Protein AF-0000000087421564 (afdb_homodimer)

InterPro domains:
  IPR018750 Protein of unknown function DUF2306, membrane [PF10067] (53-194)

Foldseek 3Di:
DVVVVVVVVVLVVQLVLLVVLLVLLVQVVVVPLVSDDPQCSVLCVVQVQLSCLQSVLLSLQSNLLSQLPDPVSCVVPVVVSVVSLVSNLCSQQVGNLVSQLVSLCVDALPDLSSCLSNVLSVLLNVLSVQLVVCVVVPNNVSNVLSSQLNNLSSSLSSLLVVQQVVVVVVPDDNSVSSSVSSHVSRVVSNVVSVVVVVVVVVVVVVVVVVVVVD/DVVVVVVVVVLVVQLVLLVVLLVLLVQVVVVPLVSDDPQCSVLCVVQVQLSCLQSVLLSLQSNLLSQLPDPVSCVVPVVVSVVSLVSNLCSQQVGNLVSQLVSLCVDALHDLSSCLSNVLSVLLNVLSVQLVVCVVVPNNVSNVLSSQLNNLSSSLSSLLVVQQVVVVVVPDDNSVSSSVSSHVSRVVSNVVSVVVVVVVVVVVVVVVVVVVVD

Structure (mmCIF, N/CA/C/O backbone):
data_AF-0000000087421564-model_v1
#
loop_
_entity.id
_entity.type
_entity.pdbx_description
1 polymer 'DUF2306 domain-containing protein'
#
loop_
_atom_site.group_PDB
_atom_site.id
_atom_site.type_symbol
_atom_site.label_atom_id
_atom_site.label_alt_id
_atom_site.label_comp_id
_atom_site.label_asym_id
_atom_site.label_entity_id
_atom_site.label_seq_id
_atom_site.pdbx_PDB_ins_code
_atom_site.Cartn_x
_atom_site.Cartn_y
_atom_site.Cartn_z
_atom_site.occupancy
_atom_site.B_iso_or_equiv
_atom_site.auth_seq_id
_atom_site.auth_comp_id
_atom_site.auth_asym_id
_atom_site.auth_atom_id
_atom_site.pdbx_PDB_model_num
ATOM 1 N N . MET A 1 1 ? 13.32 9.852 30.641 1 40.16 1 MET A N 1
ATOM 2 C CA . MET A 1 1 ? 14.688 9.5 30.281 1 40.16 1 MET A CA 1
ATOM 3 C C . MET A 1 1 ? 14.719 8.289 29.359 1 40.16 1 MET A C 1
ATOM 5 O O . MET A 1 1 ? 15.578 8.188 28.469 1 40.16 1 MET A O 1
ATOM 9 N N . MET A 1 2 ? 13.812 7.172 29.531 1 47.78 2 MET A N 1
ATOM 10 C CA . MET A 1 2 ? 13.703 5.855 28.906 1 47.78 2 MET A CA 1
ATOM 11 C C . MET A 1 2 ? 13.289 5.984 27.453 1 47.78 2 MET A C 1
ATOM 13 O O . MET A 1 2 ? 13.719 5.199 26.609 1 47.78 2 MET A O 1
ATOM 17 N N . LYS A 1 3 ? 12.383 7.07 27.203 1 62.31 3 LYS A N 1
ATOM 18 C CA . LYS A 1 3 ? 11.82 7.332 25.875 1 62.31 3 LYS A CA 1
ATOM 19 C C . LYS A 1 3 ? 12.898 7.773 24.891 1 62.31 3 LYS A C 1
ATOM 21 O O . LYS A 1 3 ? 12.883 7.379 23.734 1 62.31 3 LYS A O 1
ATOM 26 N N . SER A 1 4 ? 14.047 8.102 25.578 1 79.56 4 SER A N 1
ATOM 27 C CA . SER A 1 4 ? 15.195 8.602 24.828 1 79.56 4 SER A CA 1
ATOM 28 C C . SER A 1 4 ? 16.109 7.457 24.391 1 79.56 4 SER A C 1
ATOM 30 O O . SER A 1 4 ? 16.547 7.41 23.25 1 79.56 4 SER A O 1
ATOM 32 N N . ALA A 1 5 ? 16.172 6.371 25.297 1 88.19 5 ALA A N 1
ATOM 33 C CA . ALA A 1 5 ? 17.047 5.254 24.984 1 88.19 5 ALA A CA 1
ATOM 34 C C . ALA A 1 5 ? 16.484 4.41 23.844 1 88.19 5 ALA A C 1
ATOM 36 O O . ALA A 1 5 ? 17.234 3.982 22.953 1 88.19 5 ALA A O 1
ATOM 37 N N . ALA A 1 6 ? 15.242 4.156 23.953 1 86.88 6 ALA A N 1
ATOM 38 C CA . ALA A 1 6 ? 14.578 3.387 22.906 1 86.88 6 ALA A CA 1
ATOM 39 C C . ALA A 1 6 ? 14.672 4.098 21.562 1 86.88 6 ALA A C 1
ATOM 41 O O . ALA A 1 6 ? 14.883 3.455 20.516 1 86.88 6 ALA A O 1
ATOM 42 N N . ARG A 1 7 ? 14.516 5.293 21.516 1 86.81 7 ARG A N 1
ATOM 43 C CA . ARG A 1 7 ? 14.617 6.082 20.281 1 86.81 7 ARG A CA 1
ATOM 44 C C . ARG A 1 7 ? 16.031 6.023 19.703 1 86.81 7 ARG A C 1
ATOM 46 O O . ARG A 1 7 ? 16.203 5.859 18.5 1 86.81 7 ARG A O 1
ATOM 53 N N . VAL A 1 8 ? 17.031 6.129 20.625 1 88.56 8 VAL A N 1
ATOM 54 C CA . VAL A 1 8 ? 18.422 6.07 20.203 1 88.56 8 VAL A CA 1
ATOM 55 C C . VAL A 1 8 ? 18.734 4.676 19.656 1 88.56 8 VAL A C 1
ATOM 57 O O . VAL A 1 8 ? 19.406 4.539 18.625 1 88.56 8 VAL A O 1
ATOM 60 N N . LEU A 1 9 ? 18.25 3.721 20.359 1 90.31 9 LEU A N 1
ATOM 61 C CA . LEU A 1 9 ? 18.469 2.346 19.922 1 90.31 9 LEU A CA 1
ATOM 62 C C . LEU A 1 9 ? 17.828 2.098 18.562 1 90.31 9 LEU A C 1
ATOM 64 O O . LEU A 1 9 ? 18.453 1.512 17.672 1 90.31 9 LEU A O 1
ATOM 68 N N . GLY A 1 10 ? 16.609 2.512 18.375 1 90.25 10 GLY A N 1
ATOM 69 C CA . GLY A 1 10 ? 15.922 2.379 17.094 1 90.25 10 GLY A CA 1
ATOM 70 C C . GLY A 1 10 ? 16.656 3.057 15.953 1 90.25 10 GLY A C 1
ATOM 71 O O . GLY A 1 10 ? 16.797 2.482 14.875 1 90.25 10 GLY A O 1
ATOM 72 N N . TRP A 1 11 ? 17.078 4.195 16.219 1 91.5 11 TRP A N 1
ATOM 73 C CA . TRP A 1 11 ? 17.812 4.953 15.211 1 91.5 11 TRP A CA 1
ATOM 74 C C . TRP A 1 11 ? 19.125 4.262 14.867 1 91.5 11 TRP A C 1
ATOM 76 O O . TRP A 1 11 ? 19.516 4.195 13.695 1 91.5 11 TRP A O 1
ATOM 86 N N . SER A 1 12 ? 19.828 3.762 15.859 1 92.88 12 SER A N 1
ATOM 87 C CA . SER A 1 12 ? 21.094 3.068 15.648 1 92.88 12 SER A CA 1
ATOM 88 C C . SER A 1 12 ? 20.906 1.8 14.828 1 92.88 12 SER A C 1
ATOM 90 O O . SER A 1 12 ? 21.703 1.509 13.93 1 92.88 12 SER A O 1
ATOM 92 N N . ILE A 1 13 ? 19.906 1.118 15.117 1 94.44 13 ILE A N 1
ATOM 93 C CA . ILE A 1 13 ? 19.609 -0.107 14.383 1 94.44 13 ILE A CA 1
ATOM 94 C C . ILE A 1 13 ? 19.281 0.228 12.93 1 94.44 13 ILE A C 1
ATOM 96 O O . ILE A 1 13 ? 19.781 -0.415 12.008 1 94.44 13 ILE A O 1
ATOM 100 N N . MET A 1 14 ? 18.438 1.18 12.758 1 93.94 14 MET A N 1
ATOM 101 C CA . MET A 1 14 ? 18.078 1.616 11.406 1 93.94 14 MET A CA 1
ATOM 102 C C . MET A 1 14 ? 19.328 1.978 10.609 1 93.94 14 MET A C 1
ATOM 104 O O . MET A 1 14 ? 19.484 1.555 9.461 1 93.94 14 MET A O 1
ATOM 108 N N . THR A 1 15 ? 20.25 2.717 11.227 1 94.56 15 THR A N 1
ATOM 109 C CA . THR A 1 15 ? 21.469 3.174 10.562 1 94.56 15 THR A CA 1
ATOM 110 C C . THR A 1 15 ? 22.391 1.999 10.25 1 94.56 15 THR A C 1
ATOM 112 O O . THR A 1 15 ? 22.953 1.913 9.156 1 94.56 15 THR A O 1
ATOM 115 N N . LEU A 1 16 ? 22.484 1.155 11.203 1 96.81 16 LEU A N 1
ATOM 116 C CA . LEU A 1 16 ? 23.344 -0.007 11.023 1 96.81 16 LEU A CA 1
ATOM 117 C C . LEU A 1 16 ? 22.844 -0.884 9.883 1 96.81 16 LEU A C 1
ATOM 119 O O . LEU A 1 16 ? 23.625 -1.336 9.039 1 96.81 16 LEU A O 1
ATOM 123 N N . LEU A 1 17 ? 21.594 -1.127 9.859 1 97.38 17 LEU A N 1
ATOM 124 C CA . LEU A 1 17 ? 21 -1.947 8.812 1 97.38 17 LEU A CA 1
ATOM 125 C C . LEU A 1 17 ? 21.141 -1.267 7.453 1 97.38 17 LEU A C 1
ATOM 127 O O . LEU A 1 17 ? 21.406 -1.927 6.445 1 97.38 17 LEU A O 1
ATOM 131 N N . ALA A 1 18 ? 20.922 -0.009 7.438 1 96.94 18 ALA A N 1
ATOM 132 C CA . ALA A 1 18 ? 21.094 0.759 6.207 1 96.94 18 ALA A CA 1
ATOM 133 C C . ALA A 1 18 ? 22.516 0.635 5.676 1 96.94 18 ALA A C 1
ATOM 135 O O . ALA A 1 18 ? 22.719 0.402 4.484 1 96.94 18 ALA A O 1
ATOM 136 N N . LEU A 1 19 ? 23.484 0.737 6.559 1 96.81 19 LEU A N 1
ATOM 137 C CA . LEU A 1 19 ? 24.891 0.649 6.172 1 96.81 19 LEU A CA 1
ATOM 138 C C . LEU A 1 19 ? 25.234 -0.753 5.68 1 96.81 19 LEU A C 1
ATOM 140 O O . LEU A 1 19 ? 26 -0.912 4.727 1 96.81 19 LEU A O 1
ATOM 144 N N . LEU A 1 20 ? 24.688 -1.661 6.367 1 97 20 LEU A N 1
ATOM 145 C CA . LEU A 1 20 ? 24.938 -3.039 5.953 1 97 20 LEU A CA 1
ATOM 146 C C . LEU A 1 20 ? 24.422 -3.281 4.539 1 97 20 LEU A C 1
ATOM 148 O O . LEU A 1 20 ? 25.109 -3.906 3.723 1 97 20 LEU A O 1
ATOM 152 N N . VAL A 1 21 ? 23.234 -2.842 4.246 1 96.81 21 VAL A N 1
ATOM 153 C CA . VAL A 1 21 ? 22.672 -2.986 2.908 1 96.81 21 VAL A CA 1
ATOM 154 C C . VAL A 1 21 ? 23.547 -2.244 1.896 1 96.81 21 VAL A C 1
ATOM 156 O O . VAL A 1 21 ? 23.797 -2.742 0.795 1 96.81 21 VAL A O 1
ATOM 159 N N . ALA A 1 22 ? 23.969 -1.064 2.256 1 96.38 22 ALA A N 1
ATOM 160 C CA . ALA A 1 22 ? 24.828 -0.288 1.373 1 96.38 22 ALA A CA 1
ATOM 161 C C . ALA A 1 22 ? 26.125 -1.038 1.076 1 96.38 22 ALA A C 1
ATOM 163 O O . ALA A 1 22 ? 26.547 -1.139 -0.081 1 96.38 22 ALA A O 1
ATOM 164 N N . ILE A 1 23 ? 26.734 -1.605 2.086 1 96 23 ILE A N 1
ATOM 165 C CA . ILE A 1 23 ? 28.016 -2.297 1.958 1 96 23 ILE A CA 1
ATOM 166 C C . ILE A 1 23 ? 27.844 -3.533 1.078 1 96 23 ILE A C 1
ATOM 168 O O . ILE A 1 23 ? 28.641 -3.766 0.166 1 96 23 ILE A O 1
ATOM 172 N N . THR A 1 24 ? 26.812 -4.242 1.315 1 94.5 24 THR A N 1
ATOM 173 C CA . THR A 1 24 ? 26.609 -5.473 0.557 1 94.5 24 THR A CA 1
ATOM 174 C C . THR A 1 24 ? 26.203 -5.164 -0.878 1 94.5 24 THR A C 1
ATOM 176 O O . THR A 1 24 ? 26.375 -5.996 -1.772 1 94.5 24 THR A O 1
ATOM 179 N N . SER A 1 25 ? 25.609 -4.016 -1.086 1 94.44 25 SER A N 1
ATOM 180 C CA . SER A 1 25 ? 25.172 -3.65 -2.43 1 94.44 25 SER A CA 1
ATOM 181 C C . SER A 1 25 ? 26.344 -3.162 -3.277 1 94.44 25 SER A C 1
ATOM 183 O O . SER A 1 25 ? 26.234 -3.074 -4.504 1 94.44 25 SER A O 1
ATOM 185 N N . PHE A 1 26 ? 27.453 -2.895 -2.662 1 90.19 26 PHE A N 1
ATOM 186 C CA . PHE A 1 26 ? 28.625 -2.385 -3.369 1 90.19 26 PHE A CA 1
ATOM 187 C C . PHE A 1 26 ? 29.141 -3.412 -4.363 1 90.19 26 PHE A C 1
ATOM 189 O O . PHE A 1 26 ? 29.781 -3.055 -5.355 1 90.19 26 PHE A O 1
ATOM 196 N N . ARG A 1 27 ? 28.828 -4.664 -4.141 1 90.62 27 ARG A N 1
ATOM 197 C CA . ARG A 1 27 ? 29.266 -5.746 -5.016 1 90.62 27 ARG A CA 1
ATOM 198 C C . ARG A 1 27 ? 28.734 -5.559 -6.43 1 90.62 27 ARG A C 1
ATOM 200 O O . ARG A 1 27 ? 29.328 -6.016 -7.398 1 90.62 27 ARG A O 1
ATOM 207 N N . TYR A 1 28 ? 27.672 -4.906 -6.562 1 93.12 28 TYR A N 1
ATOM 208 C CA . TYR A 1 28 ? 27.031 -4.742 -7.867 1 93.12 28 TYR A CA 1
ATOM 209 C C . TYR A 1 28 ? 27.844 -3.787 -8.742 1 93.12 28 TYR A C 1
ATOM 211 O O . TYR A 1 28 ? 27.719 -3.805 -9.969 1 93.12 28 TYR A O 1
ATOM 219 N N . PHE A 1 29 ? 28.703 -2.979 -8.18 1 92.75 29 PHE A N 1
ATOM 220 C CA . PHE A 1 29 ? 29.5 -2.021 -8.938 1 92.75 29 PHE A CA 1
ATOM 221 C C . PHE A 1 29 ? 30.672 -2.719 -9.641 1 92.75 29 PHE A C 1
ATOM 223 O O . PHE A 1 29 ? 31.281 -2.154 -10.547 1 92.75 29 PHE A O 1
ATOM 230 N N . SER A 1 30 ? 30.938 -3.947 -9.242 1 91.06 30 SER A N 1
ATOM 231 C CA . SER A 1 30 ? 31.969 -4.723 -9.93 1 91.06 30 SER A CA 1
ATOM 232 C C . SER A 1 30 ? 31.516 -5.102 -11.336 1 91.06 30 SER A C 1
ATOM 234 O O . SER A 1 30 ? 32.344 -5.434 -12.188 1 91.06 30 SER A O 1
ATOM 236 N N . LEU A 1 31 ? 30.281 -5.195 -11.555 1 91.19 31 LEU A N 1
ATOM 237 C CA . LEU A 1 31 ? 29.641 -5.605 -12.797 1 91.19 31 LEU A CA 1
ATOM 238 C C . LEU A 1 31 ? 30.016 -7.039 -13.148 1 91.19 31 LEU A C 1
ATOM 240 O O . LEU A 1 31 ? 29.953 -7.434 -14.32 1 91.19 31 LEU A O 1
ATOM 244 N N . ASN A 1 32 ? 30.469 -7.727 -12.125 1 93.19 32 ASN A N 1
ATOM 245 C CA . ASN A 1 32 ? 30.688 -9.164 -12.242 1 93.19 32 ASN A CA 1
ATOM 246 C C . ASN A 1 32 ? 29.391 -9.945 -12.031 1 93.19 32 ASN A C 1
ATOM 248 O O . ASN A 1 32 ? 28.891 -10.031 -10.906 1 93.19 32 ASN A O 1
ATOM 252 N N . PRO A 1 33 ? 28.938 -10.57 -13.086 1 93.19 33 PRO A N 1
ATOM 253 C CA . PRO A 1 33 ? 27.641 -11.25 -13 1 93.19 33 PRO A CA 1
ATOM 254 C C . PRO A 1 33 ? 27.609 -12.32 -11.906 1 93.19 33 PRO A C 1
ATOM 256 O O . PRO A 1 33 ? 26.547 -12.648 -11.391 1 93.19 33 PRO A O 1
ATOM 259 N N . ASP A 1 34 ? 28.719 -12.867 -11.5 1 93.06 34 ASP A N 1
ATOM 260 C CA . ASP A 1 34 ? 28.766 -13.922 -10.492 1 93.06 34 ASP A CA 1
ATOM 261 C C . ASP A 1 34 ? 28.375 -13.383 -9.117 1 93.06 34 ASP A C 1
ATOM 263 O O . ASP A 1 34 ? 28.047 -14.156 -8.211 1 93.06 34 ASP A O 1
ATOM 267 N N . THR A 1 35 ? 28.438 -12.062 -9.039 1 91.25 35 THR A N 1
ATOM 268 C CA . THR A 1 35 ? 28.125 -11.453 -7.75 1 91.25 35 THR A CA 1
ATOM 269 C C . THR A 1 35 ? 26.656 -11.047 -7.691 1 91.25 35 THR A C 1
ATOM 271 O O . THR A 1 35 ? 26.156 -10.648 -6.637 1 91.25 35 THR A O 1
ATOM 274 N N . TYR A 1 36 ? 25.953 -11.141 -8.781 1 92 36 TYR A N 1
ATOM 275 C CA . TYR A 1 36 ? 24.562 -10.703 -8.836 1 92 36 TYR A CA 1
ATOM 276 C C . TYR A 1 36 ? 23.641 -11.734 -8.18 1 92 36 TYR A C 1
ATOM 278 O O . TYR A 1 36 ? 24 -12.906 -8.055 1 92 36 TYR A O 1
ATOM 286 N N . PHE A 1 37 ? 22.562 -11.188 -7.676 1 88 37 PHE A N 1
ATOM 287 C CA . PHE A 1 37 ? 21.484 -12.086 -7.258 1 88 37 PHE A CA 1
ATOM 288 C C . PHE A 1 37 ? 21.109 -13.047 -8.383 1 88 37 PHE A C 1
ATOM 290 O O . PHE A 1 37 ? 20.812 -12.617 -9.5 1 88 37 PHE A O 1
ATOM 297 N N . GLU A 1 38 ? 21.156 -14.289 -8.156 1 91.25 38 GLU A N 1
ATOM 298 C CA . GLU A 1 38 ? 21.078 -15.328 -9.172 1 91.25 38 GLU A CA 1
ATOM 299 C C . GLU A 1 38 ? 19.812 -15.203 -10.008 1 91.25 38 GLU A C 1
ATOM 301 O O . GLU A 1 38 ? 19.859 -15.242 -11.242 1 91.25 38 GLU A O 1
ATOM 306 N N . GLN A 1 39 ? 18.703 -14.992 -9.359 1 93.38 39 GLN A N 1
ATOM 307 C CA . GLN A 1 39 ? 17.422 -15.016 -10.047 1 93.38 39 GLN A CA 1
ATOM 308 C C . GLN A 1 39 ? 17.234 -13.789 -10.938 1 93.38 39 GLN A C 1
ATOM 310 O O . GLN A 1 39 ? 16.453 -13.812 -11.883 1 93.38 39 GLN A O 1
ATOM 315 N N . ASN A 1 40 ? 18 -12.742 -10.656 1 94.88 40 ASN A N 1
ATOM 316 C CA . ASN A 1 40 ? 17.891 -11.531 -11.469 1 94.88 40 ASN A CA 1
ATOM 317 C C . ASN A 1 40 ? 19.141 -11.32 -12.312 1 94.88 40 ASN A C 1
ATOM 319 O O . ASN A 1 40 ? 19.297 -10.266 -12.93 1 94.88 40 ASN A O 1
ATOM 323 N N . ARG A 1 41 ? 20.031 -12.25 -12.398 1 95.44 41 ARG A N 1
ATOM 324 C CA . ARG A 1 41 ? 21.328 -12.117 -13.047 1 95.44 41 ARG A CA 1
ATOM 325 C C . ARG A 1 41 ? 21.172 -11.727 -14.508 1 95.44 41 ARG A C 1
ATOM 327 O O . ARG A 1 41 ? 21.812 -10.773 -14.977 1 95.44 41 ARG A O 1
ATOM 334 N N . ALA A 1 42 ? 20.375 -12.438 -15.25 1 95.38 42 ALA A N 1
ATOM 335 C CA . ALA A 1 42 ? 20.188 -12.172 -16.672 1 95.38 42 ALA A CA 1
ATOM 336 C C . ALA A 1 42 ? 19.703 -10.742 -16.906 1 95.38 42 ALA A C 1
ATOM 338 O O . ALA A 1 42 ? 20.172 -10.062 -17.828 1 95.38 42 ALA A O 1
ATOM 339 N N . VAL A 1 43 ? 18.781 -10.305 -16.078 1 95.69 43 VAL A N 1
ATOM 340 C CA . VAL A 1 43 ? 18.219 -8.961 -16.188 1 95.69 43 VAL A CA 1
ATOM 341 C C . VAL A 1 43 ? 19.312 -7.922 -15.93 1 95.69 43 VAL A C 1
ATOM 343 O O . VAL A 1 43 ? 19.422 -6.934 -16.656 1 95.69 43 VAL A O 1
ATOM 346 N N . TYR A 1 44 ? 20.094 -8.141 -14.906 1 96.12 44 TYR A N 1
ATOM 347 C CA . TYR A 1 44 ? 21.141 -7.195 -14.523 1 96.12 44 TYR A CA 1
ATOM 348 C C . TYR A 1 44 ? 22.219 -7.105 -15.586 1 96.12 44 TYR A C 1
ATOM 350 O O . TYR A 1 44 ? 22.75 -6.027 -15.852 1 96.12 44 TYR A O 1
ATOM 358 N N . VAL A 1 45 ? 22.531 -8.234 -16.172 1 96.44 45 VAL A N 1
ATOM 359 C CA . VAL A 1 45 ? 23.516 -8.266 -17.25 1 96.44 45 VAL A CA 1
ATOM 360 C C . VAL A 1 45 ? 22.984 -7.477 -18.438 1 96.44 45 VAL A C 1
ATOM 362 O O . VAL A 1 45 ? 23.734 -6.742 -19.094 1 96.44 45 VAL A O 1
ATOM 365 N N . ASP A 1 46 ? 21.703 -7.562 -18.703 1 96.81 46 ASP A N 1
ATOM 366 C CA . ASP A 1 46 ? 21.094 -6.961 -19.875 1 96.81 46 ASP A CA 1
ATOM 367 C C . ASP A 1 46 ? 20.844 -5.469 -19.672 1 96.81 46 ASP A C 1
ATOM 369 O O . ASP A 1 46 ? 20.672 -4.723 -20.641 1 96.81 46 ASP A O 1
ATOM 373 N N . HIS A 1 47 ? 20.812 -5.016 -18.406 1 97.25 47 HIS A N 1
ATOM 374 C CA . HIS A 1 47 ? 20.484 -3.625 -18.109 1 97.25 47 HIS A CA 1
ATOM 375 C C . HIS A 1 47 ? 21.453 -3.018 -17.109 1 97.25 47 HIS A C 1
ATOM 377 O O . HIS A 1 47 ? 21.047 -2.508 -16.062 1 97.25 47 HIS A O 1
ATOM 383 N N . PRO A 1 48 ? 22.719 -2.91 -17.453 1 96.19 48 PRO A N 1
ATOM 384 C CA . PRO A 1 48 ? 23.719 -2.463 -16.484 1 96.19 48 PRO A CA 1
ATOM 385 C C . PRO A 1 48 ? 23.562 -0.991 -16.109 1 96.19 48 PRO A C 1
ATOM 387 O O . PRO A 1 48 ? 23.859 -0.606 -14.977 1 96.19 48 PRO A O 1
ATOM 390 N N . ILE A 1 49 ? 23.109 -0.147 -17.016 1 97.06 49 ILE A N 1
ATOM 391 C CA . ILE A 1 49 ? 22.938 1.273 -16.734 1 97.06 49 ILE A CA 1
ATOM 392 C C . ILE A 1 49 ? 21.828 1.461 -15.711 1 97.06 49 ILE A C 1
ATOM 394 O O . ILE A 1 49 ? 21.984 2.207 -14.734 1 97.06 49 ILE A O 1
ATOM 398 N N . SER A 1 50 ? 20.688 0.782 -15.945 1 97.81 50 SER A N 1
ATOM 399 C CA . SER A 1 50 ? 19.578 0.847 -15 1 97.81 50 SER A CA 1
ATOM 400 C C . SER A 1 50 ? 19.984 0.303 -13.633 1 97.81 50 SER A C 1
ATOM 402 O O . SER A 1 50 ? 19.625 0.865 -12.602 1 97.81 50 SER A O 1
ATOM 404 N N . LEU A 1 51 ? 20.734 -0.74 -13.688 1 97.38 51 LEU A N 1
ATOM 405 C CA . LEU A 1 51 ? 21.203 -1.355 -12.445 1 97.38 51 LEU A CA 1
ATOM 406 C C . LEU A 1 51 ? 22.078 -0.395 -11.656 1 97.38 51 LEU A C 1
ATOM 408 O O . LEU A 1 51 ? 21.844 -0.149 -10.477 1 97.38 51 LEU A O 1
ATOM 412 N N . LEU A 1 52 ? 23.078 0.16 -12.273 1 97.12 52 LEU A N 1
ATOM 413 C CA . LEU A 1 52 ? 24.031 1.038 -11.609 1 97.12 52 LEU A CA 1
ATOM 414 C C . LEU A 1 52 ? 23.344 2.312 -11.125 1 97.12 52 LEU A C 1
ATOM 416 O O . LEU A 1 52 ? 23.688 2.834 -10.055 1 97.12 52 LEU A O 1
ATOM 420 N N . SER A 1 53 ? 22.453 2.777 -11.977 1 97.88 53 SER A N 1
ATOM 421 C CA . SER A 1 53 ? 21.672 3.943 -11.562 1 97.88 53 SER A CA 1
ATOM 422 C C . SER A 1 53 ? 20.875 3.65 -10.297 1 97.88 53 SER A C 1
ATOM 424 O O . SER A 1 53 ? 20.891 4.43 -9.344 1 97.88 53 SER A O 1
ATOM 426 N N . HIS A 1 54 ? 20.172 2.52 -10.32 1 98.44 54 HIS A N 1
ATOM 427 C CA . HIS A 1 54 ? 19.312 2.152 -9.188 1 98.44 54 HIS A CA 1
ATOM 428 C C . HIS A 1 54 ? 20.156 1.886 -7.941 1 98.44 54 HIS A C 1
ATOM 430 O O . HIS A 1 54 ? 19.859 2.434 -6.871 1 98.44 54 HIS A O 1
ATOM 436 N N . ILE A 1 55 ? 21.156 1.079 -8.062 1 97.56 55 ILE A N 1
ATOM 437 C CA . ILE A 1 55 ? 22 0.703 -6.93 1 97.56 55 ILE A CA 1
ATOM 438 C C . ILE A 1 55 ? 22.766 1.923 -6.43 1 97.56 55 ILE A C 1
ATOM 440 O O . ILE A 1 55 ? 22.859 2.154 -5.223 1 97.56 55 ILE A O 1
ATOM 444 N N . GLY A 1 56 ? 23.375 2.654 -7.332 1 97.56 56 GLY A N 1
ATOM 445 C CA . GLY A 1 56 ? 24.094 3.854 -6.949 1 97.56 56 GLY A CA 1
ATOM 446 C C . GLY A 1 56 ? 23.234 4.871 -6.227 1 97.56 56 GLY A C 1
ATOM 447 O O . GLY A 1 56 ? 23.609 5.359 -5.156 1 97.56 56 GLY A O 1
ATOM 448 N N . GLY A 1 57 ? 22.109 5.191 -6.855 1 98 57 GLY A N 1
ATOM 449 C CA . GLY A 1 57 ? 21.172 6.098 -6.207 1 98 57 GLY A CA 1
ATOM 450 C C . GLY A 1 57 ? 20.672 5.578 -4.875 1 98 57 GLY A C 1
ATOM 451 O O . GLY A 1 57 ? 20.578 6.336 -3.904 1 98 57 GLY A O 1
ATOM 452 N N . GLY A 1 58 ? 20.328 4.285 -4.805 1 97.94 58 GLY A N 1
ATOM 453 C CA . GLY A 1 58 ? 19.844 3.67 -3.58 1 97.94 58 GLY A CA 1
ATOM 454 C C . GLY A 1 58 ? 20.859 3.711 -2.451 1 97.94 58 GLY A C 1
ATOM 455 O O . GLY A 1 58 ? 20.516 4.027 -1.312 1 97.94 58 GLY A O 1
ATOM 456 N N . VAL A 1 59 ? 22.078 3.365 -2.777 1 97.56 59 VAL A N 1
ATOM 457 C CA . VAL A 1 59 ? 23.141 3.324 -1.783 1 97.56 59 VAL A CA 1
ATOM 458 C C . VAL A 1 59 ? 23.375 4.719 -1.204 1 97.56 59 VAL A C 1
ATOM 460 O O . VAL A 1 59 ? 23.469 4.887 0.014 1 97.56 59 VAL A O 1
ATOM 463 N N . VAL A 1 60 ? 23.438 5.691 -2.047 1 97.62 60 VAL A N 1
ATOM 464 C CA . VAL A 1 60 ? 23.625 7.07 -1.609 1 97.62 60 VAL A CA 1
ATOM 465 C C . VAL A 1 60 ? 22.469 7.496 -0.708 1 97.62 60 VAL A C 1
ATOM 467 O O . VAL A 1 60 ? 22.688 8.039 0.377 1 97.62 60 VAL A O 1
ATOM 470 N N . ALA A 1 61 ? 21.281 7.207 -1.102 1 98 61 ALA A N 1
ATOM 471 C CA . ALA A 1 61 ? 20.094 7.629 -0.382 1 98 61 ALA A CA 1
ATOM 472 C C . ALA A 1 61 ? 20 6.949 0.982 1 98 61 ALA A C 1
ATOM 474 O O . ALA A 1 61 ? 19.734 7.605 1.992 1 98 61 ALA A O 1
ATOM 475 N N . ILE A 1 62 ? 20.234 5.684 0.969 1 97.88 62 ILE A N 1
ATOM 476 C CA . ILE A 1 62 ? 20 4.914 2.186 1 97.88 62 ILE A CA 1
ATOM 477 C C . ILE A 1 62 ? 21.031 5.293 3.246 1 97.88 62 ILE A C 1
ATOM 479 O O . ILE A 1 62 ? 20.734 5.273 4.441 1 97.88 62 ILE A O 1
ATOM 483 N N . VAL A 1 63 ? 22.203 5.707 2.873 1 96.81 63 VAL A N 1
ATOM 484 C CA . VAL A 1 63 ? 23.266 6.062 3.803 1 96.81 63 VAL A CA 1
ATOM 485 C C . VAL A 1 63 ? 23.062 7.484 4.316 1 96.81 63 VAL A C 1
ATOM 487 O O . VAL A 1 63 ? 23.234 7.754 5.508 1 96.81 63 VAL A O 1
ATOM 490 N N . ILE A 1 64 ? 22.656 8.383 3.465 1 97 64 ILE A N 1
ATOM 491 C CA . ILE A 1 64 ? 22.516 9.789 3.812 1 97 64 ILE A CA 1
ATOM 492 C C . ILE A 1 64 ? 21.281 9.992 4.676 1 97 64 ILE A C 1
ATOM 494 O O . ILE A 1 64 ? 21.266 10.844 5.574 1 97 64 ILE A O 1
ATOM 498 N N . GLY A 1 65 ? 20.234 9.211 4.504 1 94.94 65 GLY A N 1
ATOM 499 C CA . GLY A 1 65 ? 18.906 9.406 5.062 1 94.94 65 GLY A CA 1
ATOM 500 C C . GLY A 1 65 ? 18.906 9.562 6.574 1 94.94 65 GLY A C 1
ATOM 501 O O . GLY A 1 65 ? 18.406 10.562 7.098 1 94.94 65 GLY A O 1
ATOM 502 N N . PRO A 1 66 ? 19.531 8.711 7.316 1 92.56 66 PRO A N 1
ATOM 503 C CA . PRO A 1 66 ? 19.484 8.773 8.781 1 92.56 66 PRO A CA 1
ATOM 504 C C . PRO A 1 66 ? 20.094 10.055 9.336 1 92.56 66 PRO A C 1
ATOM 506 O O . PRO A 1 66 ? 19.625 10.586 10.336 1 92.56 66 PRO A O 1
ATOM 509 N N . PHE A 1 67 ? 21.047 10.617 8.711 1 91.5 67 PHE A N 1
ATOM 510 C CA . PHE A 1 67 ? 21.734 11.805 9.203 1 91.5 67 PHE A CA 1
ATOM 511 C C . PHE A 1 67 ? 20.906 13.062 8.938 1 91.5 67 PHE A C 1
ATOM 513 O O . PHE A 1 67 ? 21 14.039 9.688 1 91.5 67 PHE A O 1
ATOM 520 N N . GLN A 1 68 ? 20.125 12.945 7.949 1 92.56 68 GLN A N 1
ATOM 521 C CA . GLN A 1 68 ? 19.328 14.102 7.555 1 92.56 68 GLN A CA 1
ATOM 522 C C . GLN A 1 68 ? 18.156 14.32 8.516 1 92.56 68 GLN A C 1
ATOM 524 O O . GLN A 1 68 ? 17.641 15.438 8.617 1 92.56 68 GLN A O 1
ATOM 529 N N . PHE A 1 69 ? 17.781 13.312 9.25 1 90.88 69 PHE A N 1
ATOM 530 C CA . PHE A 1 69 ? 16.641 13.414 10.148 1 90.88 69 PHE A CA 1
ATOM 531 C C . PHE A 1 69 ? 17.078 13.82 11.547 1 90.88 69 PHE A C 1
ATOM 533 O O . PHE A 1 69 ? 16.234 14.062 12.422 1 90.88 69 PHE A O 1
ATOM 540 N N . TRP A 1 70 ? 18.391 13.945 11.742 1 88.56 70 TRP A N 1
ATOM 541 C CA . TRP A 1 70 ? 18.922 14.312 13.047 1 88.56 70 TRP A CA 1
ATOM 542 C C . TRP A 1 70 ? 18.844 15.82 13.258 1 88.56 70 TRP A C 1
ATOM 544 O O . TRP A 1 70 ? 19.562 16.578 12.617 1 88.56 70 TRP A O 1
ATOM 554 N N . LYS A 1 71 ? 18.062 16.25 14.219 1 89.19 71 LYS A N 1
ATOM 555 C CA . LYS A 1 71 ? 17.734 17.656 14.453 1 89.19 71 LYS A CA 1
ATOM 556 C C . LYS A 1 71 ? 19 18.453 14.789 1 89.19 71 LYS A C 1
ATOM 558 O O . LYS A 1 71 ? 19.172 19.578 14.312 1 89.19 71 LYS A O 1
ATOM 563 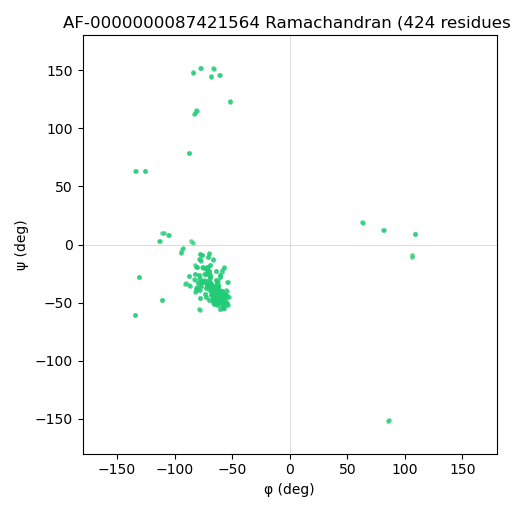N N . ARG A 1 72 ? 19.828 17.906 15.672 1 88.62 72 ARG A N 1
ATOM 564 C CA . ARG A 1 72 ? 21.031 18.625 16.078 1 88.62 72 ARG A CA 1
ATOM 565 C C . ARG A 1 72 ? 21.953 18.859 14.898 1 88.62 72 ARG A C 1
ATOM 567 O O . ARG A 1 72 ? 22.562 19.938 14.789 1 88.62 72 ARG A O 1
ATOM 574 N N . PHE A 1 73 ? 22.094 17.891 14.07 1 88.94 73 PHE A N 1
ATOM 575 C CA . PHE A 1 73 ? 22.906 18.016 12.867 1 88.94 73 PHE A CA 1
ATOM 576 C C . PHE A 1 73 ? 22.359 19.109 11.953 1 88.94 73 PHE A C 1
ATOM 578 O O . PHE A 1 73 ? 23.094 19.953 11.477 1 88.94 73 PHE A O 1
ATOM 585 N N . ARG A 1 74 ? 21.062 19.094 11.734 1 87.81 74 ARG A N 1
ATOM 586 C CA . ARG A 1 74 ? 20.391 20.047 10.844 1 87.81 74 ARG A CA 1
ATOM 587 C C . ARG A 1 74 ? 20.547 21.469 11.352 1 87.81 74 ARG A C 1
ATOM 589 O O . ARG A 1 74 ? 20.844 22.375 10.578 1 87.81 74 ARG A O 1
ATOM 596 N N . ASN A 1 75 ? 20.406 21.656 12.625 1 89.94 75 ASN A N 1
ATOM 597 C CA . ASN A 1 75 ? 20.469 23 13.195 1 89.94 75 ASN A CA 1
ATOM 598 C C . ASN A 1 75 ? 21.891 23.547 13.219 1 89.94 75 ASN A C 1
ATOM 600 O O . ASN A 1 75 ? 22.109 24.734 13 1 89.94 75 ASN A O 1
ATOM 604 N N . ARG A 1 76 ? 22.812 22.672 13.367 1 93.56 76 ARG A N 1
ATOM 605 C CA . ARG A 1 76 ? 24.203 23.078 13.5 1 93.56 76 ARG A CA 1
ATOM 606 C C . ARG A 1 76 ? 24.859 23.234 12.133 1 93.56 76 ARG A C 1
ATOM 608 O O . ARG A 1 76 ? 25.734 24.078 11.945 1 93.56 76 ARG A O 1
ATOM 615 N N . HIS A 1 77 ? 24.484 22.406 11.258 1 94.81 77 HIS A N 1
ATOM 616 C CA . HIS A 1 77 ? 25.125 22.375 9.945 1 94.81 77 HIS A CA 1
ATOM 617 C C . HIS A 1 77 ? 24.109 22.5 8.828 1 94.81 77 HIS A C 1
ATOM 619 O O . HIS A 1 77 ? 24.031 21.641 7.941 1 94.81 77 HIS A O 1
ATOM 625 N N . LEU A 1 78 ? 23.438 23.547 8.742 1 95.06 78 LEU A N 1
ATOM 626 C CA . LEU A 1 78 ? 22.328 23.766 7.82 1 95.06 78 LEU A CA 1
ATOM 627 C C . LEU A 1 78 ? 22.797 23.656 6.375 1 95.06 78 LEU A C 1
ATOM 629 O O . LEU A 1 78 ? 22.094 23.109 5.527 1 95.06 78 LEU A O 1
ATOM 633 N N . GLN A 1 79 ? 23.938 24.234 6.082 1 95.88 79 GLN A N 1
ATOM 634 C CA . GLN A 1 79 ? 24.453 24.188 4.715 1 95.88 79 GLN A CA 1
ATOM 635 C C . GLN A 1 79 ? 24.75 22.766 4.293 1 95.88 79 GLN A C 1
ATOM 637 O O . GLN A 1 79 ? 24.5 22.375 3.148 1 95.88 79 GLN A O 1
ATOM 642 N N . LEU A 1 80 ? 25.344 22.047 5.199 1 96.12 80 LEU A N 1
ATOM 643 C CA . LEU A 1 80 ? 25.641 20.641 4.914 1 96.12 80 LEU A CA 1
ATOM 644 C C . LEU A 1 80 ? 24.344 19.844 4.762 1 96.12 80 LEU A C 1
ATOM 646 O O . LEU A 1 80 ? 24.25 18.969 3.9 1 96.12 80 LEU A O 1
ATOM 650 N N . HIS A 1 81 ? 23.328 20.062 5.562 1 96.94 81 HIS A N 1
ATOM 651 C CA . HIS A 1 81 ? 22.016 19.438 5.426 1 96.94 81 HIS A CA 1
ATOM 652 C C . HIS A 1 81 ? 21.438 19.688 4.035 1 96.94 81 HIS A C 1
ATOM 654 O O . HIS A 1 81 ? 20.969 18.75 3.385 1 96.94 81 HIS A O 1
ATOM 660 N N . ARG A 1 82 ? 21.562 20.906 3.641 1 96.25 82 ARG A N 1
ATOM 661 C CA . ARG A 1 82 ? 21.016 21.266 2.338 1 96.25 82 ARG A CA 1
ATOM 662 C C . ARG A 1 82 ? 21.766 20.562 1.211 1 96.25 82 ARG A C 1
ATOM 664 O O . ARG A 1 82 ? 21.141 20.094 0.253 1 96.25 82 ARG A O 1
ATOM 671 N N . PHE A 1 83 ? 23.062 20.562 1.362 1 96.94 83 PHE A N 1
ATOM 672 C CA . PHE A 1 83 ? 23.875 19.906 0.349 1 96.94 83 PHE A CA 1
ATOM 673 C C . PHE A 1 83 ? 23.578 18.406 0.288 1 96.94 83 PHE A C 1
ATOM 675 O O . PHE A 1 83 ? 23.297 17.875 -0.784 1 96.94 83 PHE A O 1
ATOM 682 N N . LEU A 1 84 ? 23.594 17.75 1.431 1 97.5 84 LEU A N 1
ATOM 683 C CA . LEU A 1 84 ? 23.359 16.312 1.503 1 97.5 84 LEU A CA 1
ATOM 684 C C . LEU A 1 84 ? 21.922 15.977 1.094 1 97.5 84 LEU A C 1
ATOM 686 O O . LEU A 1 84 ? 21.672 14.938 0.481 1 97.5 84 LEU A O 1
ATOM 690 N N . GLY A 1 85 ? 21 16.844 1.497 1 97.19 85 GLY A N 1
ATOM 691 C CA . GLY A 1 85 ? 19.641 16.688 1.037 1 97.19 85 GLY A CA 1
ATOM 692 C C . GLY A 1 85 ? 19.5 16.734 -0.473 1 97.19 85 GLY A C 1
ATOM 693 O O . GLY A 1 85 ? 18.766 15.938 -1.061 1 97.19 85 GLY A O 1
ATOM 694 N N . GLY A 1 86 ? 20.234 17.672 -1.062 1 97.38 86 GLY A N 1
ATOM 695 C CA . GLY A 1 86 ? 20.25 17.734 -2.514 1 97.38 86 GLY A CA 1
ATOM 696 C C . GLY A 1 86 ? 20.828 16.484 -3.158 1 97.38 86 GLY A C 1
ATOM 697 O O . GLY A 1 86 ? 20.297 16.016 -4.16 1 97.38 86 GLY A O 1
ATOM 698 N N . VAL A 1 87 ? 21.906 16.016 -2.598 1 97.81 87 VAL A N 1
ATOM 699 C CA . VAL A 1 87 ? 22.531 14.789 -3.082 1 97.81 87 VAL A CA 1
ATOM 700 C C . VAL A 1 87 ? 21.562 13.617 -2.949 1 97.81 87 VAL A C 1
ATOM 702 O O . VAL A 1 87 ? 21.438 12.797 -3.861 1 97.81 87 VAL A O 1
ATOM 705 N N . TYR A 1 88 ? 20.906 13.531 -1.825 1 98.06 88 TYR A N 1
ATOM 706 C CA . TYR A 1 88 ? 19.891 12.508 -1.599 1 98.06 88 TYR A CA 1
ATOM 707 C C . TYR A 1 88 ? 18.828 12.555 -2.68 1 98.06 88 TYR A C 1
ATOM 709 O O . TYR A 1 88 ? 18.5 11.523 -3.277 1 98.06 88 TYR A O 1
ATOM 717 N N . LEU A 1 89 ? 18.297 13.703 -2.883 1 97.94 89 LEU A N 1
ATOM 718 C CA . LEU A 1 89 ? 17.188 13.844 -3.812 1 97.94 89 LEU A CA 1
ATOM 719 C C . LEU A 1 89 ? 17.625 13.578 -5.246 1 97.94 89 LEU A C 1
ATOM 721 O O . LEU A 1 89 ? 16.891 12.969 -6.027 1 97.94 89 LEU A O 1
ATOM 725 N N . ALA A 1 90 ? 18.844 14.055 -5.582 1 97.19 90 ALA A N 1
ATOM 726 C CA . ALA A 1 90 ? 19.375 13.734 -6.898 1 97.19 90 ALA A CA 1
ATOM 727 C C . ALA A 1 90 ? 19.562 12.227 -7.07 1 97.19 90 ALA A C 1
ATOM 729 O O . ALA A 1 90 ? 19.25 11.68 -8.133 1 97.19 90 ALA A O 1
ATOM 730 N N . ALA A 1 91 ? 20.031 11.594 -6.051 1 97.31 91 ALA A N 1
ATOM 731 C CA . ALA A 1 91 ? 20.266 10.156 -6.066 1 97.31 91 ALA A CA 1
ATOM 732 C C . ALA A 1 91 ? 18.969 9.375 -6.176 1 97.31 91 ALA A C 1
ATOM 734 O O . ALA A 1 91 ? 18.875 8.391 -6.906 1 97.31 91 ALA A O 1
ATOM 735 N N . THR A 1 92 ? 17.969 9.789 -5.438 1 95.88 92 THR A N 1
ATOM 736 C CA . THR A 1 92 ? 16.703 9.07 -5.395 1 95.88 92 THR A CA 1
ATOM 737 C C . THR A 1 92 ? 15.867 9.383 -6.633 1 95.88 92 THR A C 1
ATOM 739 O O . THR A 1 92 ? 15.539 8.477 -7.406 1 95.88 92 THR A O 1
ATOM 742 N N . VAL A 1 93 ? 15.578 10.68 -6.914 1 93.38 93 VAL A N 1
ATOM 743 C CA . VAL A 1 93 ? 14.68 11.125 -7.973 1 93.38 93 VAL A CA 1
ATOM 744 C C . VAL A 1 93 ? 15.398 11.055 -9.32 1 93.38 93 VAL A C 1
ATOM 746 O O . VAL A 1 93 ? 14.82 10.586 -10.305 1 93.38 93 VAL A O 1
ATOM 749 N N . GLY A 1 94 ? 16.641 11.406 -9.359 1 90.81 94 GLY A N 1
ATOM 750 C CA . GLY A 1 94 ? 17.375 11.516 -10.609 1 90.81 94 GLY A CA 1
ATOM 751 C C . GLY A 1 94 ? 17.906 10.188 -11.109 1 90.81 94 GLY A C 1
ATOM 752 O O . GLY A 1 94 ? 18.094 10 -12.312 1 90.81 94 GLY A O 1
ATOM 753 N N . PHE A 1 95 ? 18.109 9.258 -10.156 1 95.44 95 PHE A N 1
ATOM 754 C CA . PHE A 1 95 ? 18.797 8.039 -10.578 1 95.44 95 PHE A CA 1
ATOM 755 C C . PHE A 1 95 ? 18.094 6.801 -10.039 1 95.44 95 PHE A C 1
ATOM 757 O O . PHE A 1 95 ? 17.547 6.012 -10.805 1 95.44 95 PHE A O 1
ATOM 764 N N . GLY A 1 96 ? 18.031 6.719 -8.766 1 97.75 96 GLY A N 1
ATOM 765 C CA . GLY A 1 96 ? 17.578 5.5 -8.109 1 97.75 96 GLY A CA 1
ATOM 766 C C . GLY A 1 96 ? 16.188 5.066 -8.547 1 97.75 96 GLY A C 1
ATOM 767 O O . GLY A 1 96 ? 15.992 3.928 -8.977 1 97.75 96 GLY A O 1
ATOM 768 N N . ALA A 1 97 ? 15.258 5.98 -8.414 1 98.5 97 ALA A N 1
ATOM 769 C CA . ALA A 1 97 ? 13.867 5.68 -8.766 1 98.5 97 ALA A CA 1
ATOM 770 C C . ALA A 1 97 ? 13.727 5.383 -10.25 1 98.5 97 ALA A C 1
ATOM 772 O O . ALA A 1 97 ? 13 4.469 -10.641 1 98.5 97 ALA A O 1
ATOM 773 N N . ILE A 1 98 ? 14.406 6.105 -11.102 1 98.12 98 ILE A N 1
ATOM 774 C CA . ILE A 1 98 ? 14.336 5.934 -12.547 1 98.12 98 ILE A CA 1
ATOM 775 C C . ILE A 1 98 ? 14.938 4.586 -12.938 1 98.12 98 ILE A C 1
ATOM 777 O O . ILE A 1 98 ? 14.336 3.832 -13.711 1 98.12 98 ILE A O 1
ATOM 781 N N . GLY A 1 99 ? 16.125 4.305 -12.438 1 98.44 99 GLY A N 1
ATOM 782 C CA . GLY A 1 99 ? 16.703 2.99 -12.664 1 98.44 99 GLY A CA 1
ATOM 783 C C . GLY A 1 99 ? 15.797 1.856 -12.211 1 98.44 99 GLY A C 1
ATOM 784 O O . GLY A 1 99 ? 15.664 0.85 -12.914 1 98.44 99 GLY A O 1
ATOM 785 N N . GLY A 1 100 ? 15.203 2.035 -11.031 1 98.19 100 GLY A N 1
ATOM 786 C CA . GLY A 1 100 ? 14.266 1.043 -10.531 1 98.19 100 GLY A CA 1
ATOM 787 C C . GLY A 1 100 ? 13.055 0.862 -11.43 1 98.19 100 GLY A C 1
ATOM 788 O O . GLY A 1 100 ? 12.586 -0.26 -11.625 1 98.19 100 GLY A O 1
ATOM 789 N N . LEU A 1 101 ? 12.523 1.962 -11.961 1 98.5 101 LEU A N 1
ATOM 790 C CA . LEU A 1 101 ? 11.367 1.907 -12.852 1 98.5 101 LEU A CA 1
ATOM 791 C C . LEU A 1 101 ? 11.695 1.13 -14.125 1 98.5 101 LEU A C 1
ATOM 793 O O . LEU A 1 101 ? 10.844 0.416 -14.656 1 98.5 101 LEU A O 1
ATOM 797 N N . PHE A 1 102 ? 12.875 1.21 -14.609 1 98.12 102 PHE A N 1
ATOM 798 C CA . PHE A 1 102 ? 13.273 0.519 -15.828 1 98.12 102 PHE A CA 1
ATOM 799 C C . PHE A 1 102 ? 13.539 -0.957 -15.555 1 98.12 102 PHE A C 1
ATOM 801 O O . PHE A 1 102 ? 13.336 -1.802 -16.422 1 98.12 102 PHE A O 1
ATOM 808 N N . LEU A 1 103 ? 13.945 -1.291 -14.367 1 98.06 103 LEU A N 1
ATOM 809 C CA . LEU A 1 103 ? 14.266 -2.67 -14.016 1 98.06 103 LEU A CA 1
ATOM 810 C C . LEU A 1 103 ? 13.008 -3.443 -13.641 1 98.06 103 LEU A C 1
ATOM 812 O O . LEU A 1 103 ? 12.93 -4.652 -13.859 1 98.06 103 LEU A O 1
ATOM 816 N N . ALA A 1 104 ? 12.039 -2.766 -13.109 1 98.19 104 ALA A N 1
ATOM 817 C CA . ALA A 1 104 ? 10.883 -3.373 -12.453 1 98.19 104 ALA A CA 1
ATOM 818 C C . ALA A 1 104 ? 10.148 -4.316 -13.406 1 98.19 104 ALA A C 1
ATOM 820 O O . ALA A 1 104 ? 9.828 -5.449 -13.039 1 98.19 104 ALA A O 1
ATOM 821 N N . PRO A 1 105 ? 9.93 -3.949 -14.719 1 97.5 105 PRO A N 1
ATOM 822 C CA . PRO A 1 105 ? 9.172 -4.828 -15.609 1 97.5 105 PRO A CA 1
ATOM 823 C C . PRO A 1 105 ? 9.93 -6.109 -15.961 1 97.5 105 PRO A C 1
ATOM 825 O O . PRO A 1 105 ? 9.336 -7.047 -16.516 1 97.5 105 PRO A O 1
ATOM 828 N N . HIS A 1 106 ? 11.195 -6.207 -15.578 1 97.25 106 HIS A N 1
ATOM 829 C CA . HIS A 1 106 ? 12.031 -7.355 -15.93 1 97.25 106 HIS A CA 1
ATOM 830 C C . HIS A 1 106 ? 12.383 -8.172 -14.688 1 97.25 106 HIS A C 1
ATOM 832 O O . HIS A 1 106 ? 13.117 -9.156 -14.781 1 97.25 106 HIS A O 1
ATOM 838 N N . SER A 1 107 ? 11.852 -7.77 -13.57 1 96.12 107 SER A N 1
ATOM 839 C CA . SER A 1 107 ? 12.227 -8.398 -12.312 1 96.12 107 SER A CA 1
ATOM 840 C C . SER A 1 107 ? 11.75 -9.852 -12.258 1 96.12 107 SER A C 1
ATOM 842 O O . SER A 1 107 ? 10.758 -10.203 -12.891 1 96.12 107 SER A O 1
ATOM 844 N N . TYR A 1 108 ? 12.43 -10.609 -11.562 1 96.19 108 TYR A N 1
ATOM 845 C CA . TYR A 1 108 ? 12.062 -12 -11.305 1 96.19 108 TYR A CA 1
ATOM 846 C C . TYR A 1 108 ? 10.727 -12.086 -10.578 1 96.19 108 TYR A C 1
ATOM 848 O O . TYR A 1 108 ? 10.391 -11.211 -9.773 1 96.19 108 TYR A O 1
ATOM 856 N N . GLY A 1 109 ? 9.969 -13.078 -10.852 1 95.31 109 GLY A N 1
ATOM 857 C CA . GLY A 1 109 ? 8.758 -13.344 -10.086 1 95.31 109 GLY A CA 1
ATOM 858 C C . GLY A 1 109 ? 7.488 -12.984 -10.836 1 95.31 109 GLY A C 1
ATOM 859 O O . GLY A 1 109 ? 6.383 -13.219 -10.344 1 95.31 109 GLY A O 1
ATOM 860 N N . GLY A 1 110 ? 7.625 -12.289 -12.039 1 95.5 110 GLY A N 1
ATOM 861 C CA . GLY A 1 110 ? 6.473 -12.062 -12.898 1 95.5 110 GLY A CA 1
ATOM 862 C C . GLY A 1 110 ? 5.676 -10.828 -12.5 1 95.5 110 GLY A C 1
ATOM 863 O O . GLY A 1 110 ? 6.238 -9.852 -12 1 95.5 110 GLY A O 1
ATOM 864 N N . LEU A 1 111 ? 4.418 -10.859 -12.781 1 97.06 111 LEU A N 1
ATOM 865 C CA . LEU A 1 111 ? 3.545 -9.688 -12.758 1 97.06 111 LEU A CA 1
ATOM 866 C C . LEU A 1 111 ? 3.506 -9.062 -11.367 1 97.06 111 LEU A C 1
ATOM 868 O O . LEU A 1 111 ? 3.568 -7.84 -11.227 1 97.06 111 LEU A O 1
ATOM 872 N N . SER A 1 112 ? 3.346 -9.914 -10.352 1 97.56 112 SER A N 1
ATOM 873 C CA . SER A 1 112 ? 3.262 -9.398 -8.992 1 97.56 112 SER A CA 1
ATOM 874 C C . SER A 1 112 ? 4.5 -8.578 -8.633 1 97.56 112 SER A C 1
ATOM 876 O O . SER A 1 112 ? 4.383 -7.477 -8.094 1 97.56 112 SER A O 1
ATOM 878 N N . THR A 1 113 ? 5.684 -9.117 -8.953 1 98.12 113 THR A N 1
ATOM 879 C CA . THR A 1 113 ? 6.926 -8.422 -8.641 1 98.12 113 THR A CA 1
ATOM 880 C C . THR A 1 113 ? 7.074 -7.168 -9.5 1 98.12 113 THR A C 1
ATOM 882 O O . THR A 1 113 ? 7.57 -6.141 -9.023 1 98.12 113 THR A O 1
ATOM 885 N N . HIS A 1 114 ? 6.609 -7.25 -10.766 1 98.31 114 HIS A N 1
ATOM 886 C CA . HIS A 1 114 ? 6.668 -6.086 -11.648 1 98.31 114 HIS A CA 1
ATOM 887 C C . HIS A 1 114 ? 5.871 -4.922 -11.062 1 98.31 114 HIS A C 1
ATOM 889 O O . HIS A 1 114 ? 6.379 -3.799 -10.977 1 98.31 114 HIS A O 1
ATOM 895 N N . PHE A 1 115 ? 4.688 -5.215 -10.594 1 98.38 115 PHE A N 1
ATOM 896 C CA . PHE A 1 115 ? 3.842 -4.168 -10.031 1 98.38 115 PHE A CA 1
ATOM 897 C C . PHE A 1 115 ? 4.355 -3.729 -8.664 1 98.38 115 PHE A C 1
ATOM 899 O O . PHE A 1 115 ? 4.328 -2.541 -8.344 1 98.38 115 PHE A O 1
ATOM 906 N N . GLY A 1 116 ? 4.75 -4.688 -7.844 1 98.69 116 GLY A N 1
ATOM 907 C CA . GLY A 1 116 ? 5.242 -4.352 -6.516 1 98.69 116 GLY A CA 1
ATOM 908 C C . GLY A 1 116 ? 6.43 -3.408 -6.543 1 98.69 116 GLY A C 1
ATOM 909 O O . GLY A 1 116 ? 6.391 -2.336 -5.938 1 98.69 116 GLY A O 1
ATOM 910 N N . PHE A 1 117 ? 7.453 -3.814 -7.281 1 98.69 117 PHE A N 1
ATOM 911 C CA . PHE A 1 117 ? 8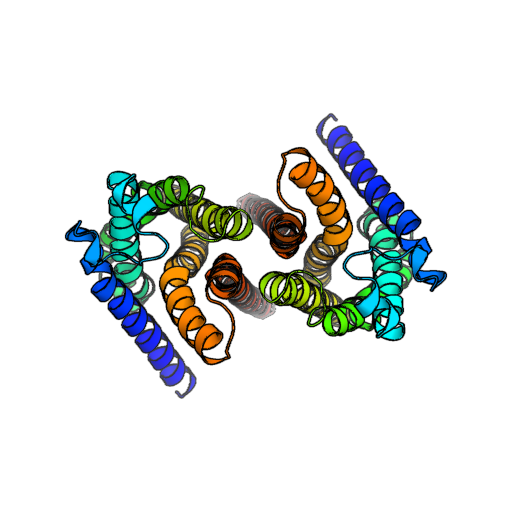.664 -3.002 -7.375 1 98.69 117 PHE A CA 1
ATOM 912 C C . PHE A 1 117 ? 8.406 -1.754 -8.211 1 98.69 117 PHE A C 1
ATOM 914 O O . PHE A 1 117 ? 8.984 -0.695 -7.949 1 98.69 117 PHE A O 1
ATOM 921 N N . GLY A 1 118 ? 7.59 -1.864 -9.227 1 98.62 118 GLY A N 1
ATOM 922 C CA . GLY A 1 118 ? 7.258 -0.699 -10.031 1 98.62 118 GLY A CA 1
ATOM 923 C C . GLY A 1 118 ? 6.566 0.395 -9.234 1 98.62 118 GLY A C 1
ATOM 924 O O . GLY A 1 118 ? 6.922 1.569 -9.352 1 98.62 118 GLY A O 1
ATOM 925 N N . MET A 1 119 ? 5.555 0.009 -8.492 1 98.62 119 MET A N 1
ATOM 926 C CA . MET A 1 119 ? 4.852 0.983 -7.664 1 98.62 119 MET A CA 1
ATOM 927 C C . MET A 1 119 ? 5.785 1.584 -6.621 1 98.62 119 MET A C 1
ATOM 929 O O . MET A 1 119 ? 5.715 2.781 -6.336 1 98.62 119 MET A O 1
ATOM 933 N N . LEU A 1 120 ? 6.602 0.733 -6.039 1 98.56 120 LEU A N 1
ATOM 934 C CA . LEU A 1 120 ? 7.59 1.242 -5.098 1 98.56 120 LEU A CA 1
ATOM 935 C C . LEU A 1 120 ? 8.453 2.324 -5.742 1 98.56 120 LEU A C 1
ATOM 937 O O . LEU A 1 120 ? 8.617 3.408 -5.18 1 98.56 120 LEU A O 1
ATOM 941 N N . ALA A 1 121 ? 8.977 2.025 -6.926 1 98.75 121 ALA A N 1
ATOM 942 C CA . ALA A 1 121 ? 9.836 2.973 -7.629 1 98.75 121 ALA A CA 1
ATOM 943 C C . ALA A 1 121 ? 9.07 4.246 -7.98 1 98.75 121 ALA A C 1
ATOM 945 O O . ALA A 1 121 ? 9.602 5.352 -7.844 1 98.75 121 ALA A O 1
ATOM 946 N N . ALA A 1 122 ? 7.906 4.137 -8.383 1 98.5 122 ALA A N 1
ATOM 947 C CA . ALA A 1 122 ? 7.082 5.289 -8.742 1 98.5 122 ALA A CA 1
ATOM 948 C C . ALA A 1 122 ? 6.805 6.164 -7.523 1 98.5 122 ALA A C 1
ATOM 950 O O . ALA A 1 122 ? 6.879 7.395 -7.602 1 98.5 122 ALA A O 1
ATOM 951 N N . LEU A 1 123 ? 6.441 5.512 -6.445 1 98.38 123 LEU A N 1
ATOM 952 C CA . LEU A 1 123 ? 6.172 6.262 -5.223 1 98.38 123 LEU A CA 1
ATOM 953 C C . LEU A 1 123 ? 7.441 6.918 -4.695 1 98.38 123 LEU A C 1
ATOM 955 O O . LEU A 1 123 ? 7.395 8.008 -4.125 1 98.38 123 LEU A O 1
ATOM 959 N N . TRP A 1 124 ? 8.516 6.16 -4.82 1 98.44 124 TRP A N 1
ATOM 960 C CA . TRP A 1 124 ? 9.812 6.723 -4.449 1 98.44 124 TRP A CA 1
ATOM 961 C C . TRP A 1 124 ? 10.102 7.996 -5.238 1 98.44 124 TRP A C 1
ATOM 963 O O . TRP A 1 124 ? 10.484 9.016 -4.664 1 98.44 124 TRP A O 1
ATOM 973 N N . LEU A 1 125 ? 9.883 8 -6.531 1 98.44 125 LEU A N 1
ATOM 974 C CA . LEU A 1 125 ? 10.031 9.164 -7.398 1 98.44 125 LEU A CA 1
ATOM 975 C C . LEU A 1 125 ? 9.078 10.281 -6.977 1 98.44 125 LEU A C 1
ATOM 977 O O . LEU A 1 125 ? 9.484 11.445 -6.875 1 98.44 125 LEU A O 1
ATOM 981 N N . LEU A 1 126 ? 7.902 9.93 -6.707 1 97.81 126 LEU A N 1
ATOM 982 C CA . LEU A 1 126 ? 6.871 10.906 -6.371 1 97.81 126 LEU A CA 1
ATOM 983 C C . LEU A 1 126 ? 7.184 11.602 -5.051 1 97.81 126 LEU A C 1
ATOM 985 O O . LEU A 1 126 ? 7.141 12.828 -4.961 1 97.81 126 LEU A O 1
ATOM 989 N N . THR A 1 127 ? 7.445 10.805 -4.059 1 98.06 127 THR A N 1
ATOM 990 C CA . THR A 1 127 ? 7.684 11.375 -2.738 1 98.06 127 THR A CA 1
ATOM 991 C C . THR A 1 127 ? 8.93 12.258 -2.746 1 98.06 127 THR A C 1
ATOM 993 O O . THR A 1 127 ? 8.953 13.32 -2.127 1 98.06 127 THR A O 1
ATOM 996 N N . GLY A 1 128 ? 9.992 11.797 -3.457 1 98.12 128 GLY A N 1
ATOM 997 C CA . GLY A 1 128 ? 11.164 12.648 -3.602 1 98.12 128 GLY A CA 1
ATOM 998 C C . GLY A 1 128 ? 10.883 13.945 -4.332 1 98.12 128 GLY A C 1
ATOM 999 O O . GLY A 1 128 ? 11.344 15.008 -3.92 1 98.12 128 GLY A O 1
ATOM 1000 N N . THR A 1 129 ? 10.148 13.883 -5.391 1 98.12 129 THR A N 1
ATOM 1001 C CA . THR A 1 129 ? 9.805 15.055 -6.184 1 98.12 129 THR A CA 1
ATOM 1002 C C . THR A 1 129 ? 8.977 16.047 -5.363 1 98.12 129 THR A C 1
ATOM 1004 O O . THR A 1 129 ? 9.234 17.25 -5.387 1 98.12 129 THR A O 1
ATOM 1007 N N . LEU A 1 130 ? 8.039 15.523 -4.637 1 97.5 130 LEU A N 1
ATOM 1008 C CA . LEU A 1 130 ? 7.188 16.391 -3.824 1 97.5 130 LEU A CA 1
ATOM 1009 C C . LEU A 1 130 ? 7.973 17 -2.67 1 97.5 130 LEU A C 1
ATOM 1011 O O . LEU A 1 130 ? 7.711 18.125 -2.264 1 97.5 130 LEU A O 1
ATOM 1015 N N . ALA A 1 131 ? 8.93 16.203 -2.16 1 97.88 131 ALA A N 1
ATOM 1016 C CA . ALA A 1 131 ? 9.805 16.75 -1.133 1 97.88 131 ALA A CA 1
ATOM 1017 C C . ALA A 1 131 ? 10.617 17.922 -1.676 1 97.88 131 ALA A C 1
ATOM 1019 O O . ALA A 1 131 ? 10.719 18.969 -1.022 1 97.88 131 ALA A O 1
ATOM 1020 N N . PHE A 1 132 ? 11.148 17.75 -2.828 1 97.69 132 PHE A N 1
ATOM 1021 C CA . PHE A 1 132 ? 11.922 18.797 -3.48 1 97.69 132 PHE A CA 1
ATOM 1022 C C . PHE A 1 132 ? 11.055 20.031 -3.768 1 97.69 132 PHE A C 1
ATOM 1024 O O . PHE A 1 132 ? 11.453 21.156 -3.484 1 97.69 132 PHE A O 1
ATOM 1031 N N . TRP A 1 133 ? 9.922 19.797 -4.336 1 97.12 133 TRP A N 1
ATOM 1032 C CA . TRP A 1 133 ? 8.984 20.859 -4.668 1 97.12 133 TRP A CA 1
ATOM 1033 C C . TRP A 1 133 ? 8.602 21.656 -3.424 1 97.12 133 TRP A C 1
ATOM 1035 O O . TRP A 1 133 ? 8.539 22.891 -3.461 1 97.12 133 TRP A O 1
ATOM 1045 N N . SER A 1 134 ? 8.344 20.984 -2.365 1 97.19 134 SER A N 1
ATOM 1046 C CA . SER A 1 134 ? 7.938 21.625 -1.117 1 97.19 134 SER A CA 1
ATOM 1047 C C . SER A 1 134 ? 9.031 22.547 -0.587 1 97.19 134 SER A C 1
ATOM 1049 O O . SER A 1 134 ? 8.75 23.656 -0.137 1 97.19 134 SER A O 1
ATOM 1051 N N . ILE A 1 135 ? 10.242 22.094 -0.688 1 96.19 135 ILE A N 1
ATOM 1052 C CA . ILE A 1 135 ? 11.32 22.906 -0.123 1 96.19 135 ILE A CA 1
ATOM 1053 C C . ILE A 1 135 ? 11.625 24.078 -1.054 1 96.19 135 ILE A C 1
ATOM 1055 O O . ILE A 1 135 ? 12 25.156 -0.597 1 96.19 135 ILE A O 1
ATOM 1059 N N . LEU A 1 136 ? 11.477 23.922 -2.328 1 96.31 136 LEU A N 1
ATOM 1060 C CA . LEU A 1 136 ? 11.641 25 -3.289 1 96.31 136 LEU A CA 1
ATOM 1061 C C . LEU A 1 136 ? 10.641 26.125 -3.018 1 96.31 136 LEU A C 1
ATOM 1063 O O . LEU A 1 136 ? 10.922 27.297 -3.287 1 96.31 136 LEU A O 1
ATOM 1067 N N . HIS A 1 137 ? 9.555 25.797 -2.475 1 97.06 137 HIS A N 1
ATOM 1068 C CA . HIS A 1 137 ? 8.5 26.781 -2.227 1 97.06 137 HIS A CA 1
ATOM 1069 C C . HIS A 1 137 ? 8.43 27.141 -0.749 1 97.06 137 HIS A C 1
ATOM 1071 O O . HIS A 1 137 ? 7.422 27.688 -0.287 1 97.06 137 HIS A O 1
ATOM 1077 N N . GLY A 1 138 ? 9.352 26.688 -0.031 1 96.19 138 GLY A N 1
ATOM 1078 C CA . GLY A 1 138 ? 9.508 27.125 1.347 1 96.19 138 GLY A CA 1
ATOM 1079 C C . GLY A 1 138 ? 8.578 26.406 2.309 1 96.19 138 GLY A C 1
ATOM 1080 O O . GLY A 1 138 ? 8.383 26.859 3.441 1 96.19 138 GLY A O 1
ATOM 1081 N N . ARG A 1 139 ? 7.984 25.406 1.888 1 96.62 139 ARG A N 1
ATOM 1082 C CA . ARG A 1 139 ? 7.09 24.641 2.74 1 96.62 139 ARG A CA 1
ATOM 1083 C C . ARG A 1 139 ? 7.852 23.562 3.518 1 96.62 139 ARG A C 1
ATOM 1085 O O . ARG A 1 139 ? 7.707 22.375 3.246 1 96.62 139 ARG A O 1
ATOM 1092 N N . VAL A 1 140 ? 8.508 23.922 4.539 1 95.38 140 VAL A N 1
ATOM 1093 C CA . VAL A 1 140 ? 9.484 23.109 5.25 1 95.38 140 VAL A CA 1
ATOM 1094 C C . VAL A 1 140 ? 8.781 21.938 5.93 1 95.38 140 VAL A C 1
ATOM 1096 O O . VAL A 1 140 ? 9.297 20.812 5.938 1 95.38 140 VAL A O 1
ATOM 1099 N N . SER A 1 141 ? 7.617 22.188 6.547 1 94.62 141 SER A N 1
ATOM 1100 C CA . SER A 1 141 ? 6.891 21.109 7.219 1 94.62 141 SER A CA 1
ATOM 1101 C C . SER A 1 141 ? 6.492 20.016 6.238 1 94.62 141 SER A C 1
ATOM 1103 O O . SER A 1 141 ? 6.676 18.828 6.52 1 94.62 141 SER A O 1
ATOM 1105 N N . GLN A 1 142 ? 5.984 20.406 5.109 1 95.44 142 GLN A N 1
ATOM 1106 C CA . GLN A 1 142 ? 5.621 19.438 4.074 1 95.44 142 GLN A CA 1
ATOM 1107 C C . GLN A 1 142 ? 6.852 18.703 3.551 1 95.44 142 GLN A C 1
ATOM 1109 O O . GLN A 1 142 ? 6.797 17.5 3.299 1 95.44 142 GLN A O 1
ATOM 1114 N N . HIS A 1 143 ? 7.938 19.5 3.334 1 97 143 HIS A N 1
ATOM 1115 C CA . HIS A 1 143 ? 9.195 18.891 2.906 1 97 143 HIS A CA 1
ATOM 1116 C C . HIS A 1 143 ? 9.609 17.75 3.846 1 97 143 HIS A C 1
ATOM 1118 O O . HIS A 1 143 ? 9.953 16.672 3.393 1 97 143 HIS A O 1
ATOM 1124 N N . ARG A 1 144 ? 9.516 18 5.07 1 96.12 144 ARG A N 1
ATOM 1125 C CA . ARG A 1 144 ? 9.898 17.016 6.07 1 96.12 144 ARG A CA 1
ATOM 1126 C C . ARG A 1 144 ? 9.031 15.766 5.969 1 96.12 144 ARG A C 1
ATOM 1128 O O . ARG A 1 144 ? 9.539 14.641 6.016 1 96.12 144 ARG A O 1
ATOM 1135 N N . GLU A 1 145 ? 7.754 15.938 5.871 1 96.31 145 GLU A N 1
ATOM 1136 C CA . GLU A 1 145 ? 6.828 14.812 5.785 1 96.31 145 GLU A CA 1
ATOM 1137 C C . GLU A 1 145 ? 7.102 13.961 4.551 1 96.31 145 GLU A C 1
ATOM 1139 O O . GLU A 1 145 ? 7.113 12.734 4.629 1 96.31 145 GLU A O 1
ATOM 1144 N N . TRP A 1 146 ? 7.34 14.617 3.48 1 97.62 146 TRP A N 1
ATOM 1145 C CA . TRP A 1 146 ? 7.613 13.898 2.24 1 97.62 146 TRP A CA 1
ATOM 1146 C C . TRP A 1 146 ? 8.953 13.172 2.314 1 97.62 146 TRP A C 1
ATOM 1148 O O . TRP A 1 146 ? 9.109 12.094 1.745 1 97.62 146 TRP A O 1
ATOM 1158 N N . MET A 1 147 ? 9.914 13.773 3.018 1 98 147 MET A N 1
ATOM 1159 C CA . MET A 1 147 ? 11.211 13.117 3.174 1 98 147 MET A CA 1
ATOM 1160 C C . MET A 1 147 ? 11.086 11.875 4.047 1 98 147 MET A C 1
ATOM 1162 O O . MET A 1 147 ? 11.797 10.891 3.83 1 98 147 MET A O 1
ATOM 1166 N N . ILE A 1 148 ? 10.234 11.938 4.98 1 97.25 148 ILE A N 1
ATOM 1167 C CA . ILE A 1 148 ? 9.992 10.766 5.816 1 97.25 148 ILE A CA 1
ATOM 1168 C C . ILE A 1 148 ? 9.406 9.641 4.973 1 97.25 148 ILE A C 1
ATOM 1170 O O . ILE A 1 148 ? 9.852 8.492 5.059 1 97.25 148 ILE A O 1
ATOM 1174 N N . ARG A 1 149 ? 8.414 9.938 4.16 1 97.94 149 ARG A N 1
ATOM 1175 C CA . ARG A 1 149 ? 7.832 8.953 3.254 1 97.94 149 ARG A CA 1
ATOM 1176 C C . ARG A 1 149 ? 8.883 8.406 2.293 1 97.94 149 ARG A C 1
ATOM 1178 O O . ARG A 1 149 ? 8.953 7.195 2.062 1 97.94 149 ARG A O 1
ATOM 1185 N N . SER A 1 150 ? 9.672 9.352 1.758 1 98.56 150 SER A N 1
ATOM 1186 C CA . SER A 1 150 ? 10.695 8.953 0.796 1 98.56 150 SER A CA 1
ATOM 1187 C C . SER A 1 150 ? 11.703 7.992 1.421 1 98.56 150 SER A C 1
ATOM 1189 O O . SER A 1 150 ? 12.078 6.992 0.805 1 98.56 150 SER A O 1
ATOM 1191 N N . TYR A 1 151 ? 12.125 8.281 2.592 1 98.44 151 TYR A N 1
ATOM 1192 C CA . TYR A 1 151 ? 13.125 7.41 3.211 1 98.44 151 TYR A CA 1
ATOM 1193 C C . TYR A 1 151 ? 12.5 6.082 3.625 1 98.44 151 TYR A C 1
ATOM 1195 O O . TYR A 1 151 ? 13.156 5.043 3.588 1 98.44 151 TYR A O 1
ATOM 1203 N N . ALA A 1 152 ? 11.234 6.09 4.082 1 98.31 152 ALA A N 1
ATOM 1204 C CA . ALA A 1 152 ? 10.547 4.832 4.355 1 98.31 152 ALA A CA 1
ATOM 1205 C C . ALA A 1 152 ? 10.555 3.924 3.127 1 98.31 152 ALA A C 1
ATOM 1207 O O . ALA A 1 152 ? 10.695 2.705 3.25 1 98.31 152 ALA A O 1
ATOM 1208 N N . LEU A 1 153 ? 10.375 4.516 1.983 1 98.69 153 LEU A N 1
ATOM 1209 C CA . LEU A 1 153 ? 10.406 3.764 0.734 1 98.69 153 LEU A CA 1
ATOM 1210 C C . LEU A 1 153 ? 11.828 3.346 0.388 1 98.69 153 LEU A C 1
ATOM 1212 O O . LEU A 1 153 ? 12.047 2.254 -0.141 1 98.69 153 LEU A O 1
ATOM 1216 N N . THR A 1 154 ? 12.812 4.242 0.672 1 98.5 154 THR A N 1
ATOM 1217 C CA . THR A 1 154 ? 14.211 3.875 0.52 1 98.5 154 THR A CA 1
ATOM 1218 C C . THR A 1 154 ? 14.555 2.67 1.393 1 98.5 154 THR A C 1
ATOM 1220 O O . THR A 1 154 ? 15.25 1.754 0.952 1 98.5 154 THR A O 1
ATOM 1223 N N . PHE A 1 155 ? 14.008 2.674 2.562 1 98.38 155 PHE A N 1
ATOM 1224 C CA . PHE A 1 155 ? 14.305 1.667 3.574 1 98.38 155 PHE A CA 1
ATOM 1225 C C . PHE A 1 155 ? 13.703 0.322 3.197 1 98.38 155 PHE A C 1
ATOM 1227 O O . PHE A 1 155 ? 13.992 -0.695 3.832 1 98.38 155 PHE A O 1
ATOM 1234 N N . ALA A 1 156 ? 12.875 0.292 2.209 1 98.56 156 ALA A N 1
ATOM 1235 C CA . ALA A 1 156 ? 12.336 -0.96 1.685 1 98.56 156 ALA A CA 1
ATOM 1236 C C . ALA A 1 156 ? 13.453 -1.932 1.322 1 98.56 156 ALA A C 1
ATOM 1238 O O . ALA A 1 156 ? 13.281 -3.15 1.407 1 98.56 156 ALA A O 1
ATOM 1239 N N . ALA A 1 157 ? 14.625 -1.416 0.881 1 98.06 157 ALA A N 1
ATOM 1240 C CA . ALA A 1 157 ? 15.766 -2.262 0.557 1 98.06 157 ALA A CA 1
ATOM 1241 C C . ALA A 1 157 ? 16.203 -3.084 1.768 1 98.06 157 ALA A C 1
ATOM 1243 O O . ALA A 1 157 ? 16.562 -4.258 1.634 1 98.06 157 ALA A O 1
ATOM 1244 N N . VAL A 1 158 ? 16.188 -2.465 2.916 1 98.31 158 VAL A N 1
ATOM 1245 C CA . VAL A 1 158 ? 16.531 -3.146 4.16 1 98.31 158 VAL A CA 1
ATOM 1246 C C . VAL A 1 158 ? 15.438 -4.148 4.523 1 98.31 158 VAL A C 1
ATOM 1248 O O . VAL A 1 158 ? 15.727 -5.312 4.816 1 98.31 158 VAL A O 1
ATOM 1251 N N . THR A 1 159 ? 14.18 -3.707 4.469 1 98.56 159 THR A N 1
ATOM 1252 C CA . THR A 1 159 ? 13.047 -4.547 4.852 1 98.56 159 THR A CA 1
ATOM 1253 C C . THR A 1 159 ? 12.953 -5.77 3.941 1 98.56 159 THR A C 1
ATOM 1255 O O . THR A 1 159 ? 12.602 -6.863 4.395 1 98.56 159 THR A O 1
ATOM 1258 N N . LEU A 1 160 ? 13.234 -5.555 2.711 1 98.12 160 LEU A N 1
ATOM 1259 C CA . LEU A 1 160 ? 13.25 -6.656 1.753 1 98.12 160 LEU A CA 1
ATOM 1260 C C . LEU A 1 160 ? 14.234 -7.734 2.18 1 98.12 160 LEU A C 1
ATOM 1262 O O . LEU A 1 160 ? 13.883 -8.914 2.252 1 98.12 160 LEU A O 1
ATOM 1266 N N . ARG A 1 161 ? 15.453 -7.371 2.514 1 96.81 161 ARG A N 1
ATOM 1267 C CA . ARG A 1 161 ? 16.516 -8.305 2.84 1 96.81 161 ARG A CA 1
ATOM 1268 C C . ARG A 1 161 ? 16.281 -8.953 4.199 1 96.81 161 ARG A C 1
ATOM 1270 O O . ARG A 1 161 ? 16.875 -9.992 4.508 1 96.81 161 ARG A O 1
ATOM 1277 N N . LEU A 1 162 ? 15.445 -8.32 5.027 1 97.69 162 LEU A N 1
ATOM 1278 C CA . LEU A 1 162 ? 15.07 -8.93 6.301 1 97.69 162 LEU A CA 1
ATOM 1279 C C . LEU A 1 162 ? 13.977 -9.969 6.102 1 97.69 162 LEU A C 1
ATOM 1281 O O . LEU A 1 162 ? 14 -11.031 6.734 1 97.69 162 LEU A O 1
ATOM 1285 N N . TRP A 1 163 ? 13.055 -9.727 5.207 1 98.19 163 TRP A N 1
ATOM 1286 C CA . TRP A 1 163 ? 11.898 -10.602 5.02 1 98.19 163 TRP A CA 1
ATOM 1287 C C . TRP A 1 163 ? 12.289 -11.867 4.254 1 98.19 163 TRP A C 1
ATOM 1289 O O . TRP A 1 163 ? 11.75 -12.945 4.508 1 98.19 163 TRP A O 1
ATOM 1299 N N . ILE A 1 164 ? 13.227 -11.766 3.285 1 97.5 164 ILE A N 1
ATOM 1300 C CA . ILE A 1 164 ? 13.539 -12.875 2.395 1 97.5 164 ILE A CA 1
ATOM 1301 C C . ILE A 1 164 ? 14.047 -14.062 3.209 1 97.5 164 ILE A C 1
ATOM 1303 O O . ILE A 1 164 ? 13.469 -15.148 3.17 1 97.5 164 ILE A O 1
ATOM 1307 N N . PRO A 1 165 ? 15.102 -13.906 4.039 1 97.31 165 PRO A N 1
ATOM 1308 C CA . PRO A 1 165 ? 15.562 -15.078 4.789 1 97.31 165 PRO A CA 1
ATOM 1309 C C . PRO A 1 165 ? 14.516 -15.602 5.766 1 97.31 165 PRO A C 1
ATOM 1311 O O . PRO A 1 165 ? 14.414 -16.812 5.973 1 97.31 165 PRO A O 1
ATOM 1314 N N . VAL A 1 166 ? 13.703 -14.75 6.352 1 97.88 166 VAL A N 1
ATOM 1315 C CA . VAL A 1 166 ? 12.672 -15.172 7.297 1 97.88 166 VAL A CA 1
ATOM 1316 C C . VAL A 1 166 ? 11.68 -16.094 6.602 1 97.88 166 VAL A C 1
ATOM 1318 O O . VAL A 1 166 ? 11.398 -17.188 7.09 1 97.88 166 VAL A O 1
ATOM 1321 N N . LEU A 1 167 ? 11.195 -15.766 5.434 1 97.94 167 LEU A N 1
ATOM 1322 C CA . LEU A 1 167 ? 10.164 -16.531 4.738 1 97.94 167 LEU A CA 1
ATOM 1323 C C . LEU A 1 167 ? 10.742 -17.781 4.109 1 97.94 167 LEU A C 1
ATOM 1325 O O . LEU A 1 167 ? 10.078 -18.828 4.051 1 97.94 167 LEU A O 1
ATOM 1329 N N . VAL A 1 168 ? 11.984 -17.703 3.689 1 97.25 168 VAL A N 1
ATOM 1330 C CA . VAL A 1 168 ? 12.648 -18.875 3.141 1 97.25 168 VAL A CA 1
ATOM 1331 C C . VAL A 1 168 ? 12.875 -19.906 4.246 1 97.25 168 VAL A C 1
ATOM 1333 O O . VAL A 1 168 ? 12.625 -21.094 4.055 1 97.25 168 VAL A O 1
ATOM 1336 N N . ILE A 1 169 ? 13.312 -19.469 5.43 1 97.62 169 ILE A N 1
ATOM 1337 C CA . ILE A 1 169 ? 13.57 -20.359 6.559 1 97.62 169 ILE A CA 1
ATOM 1338 C C . ILE A 1 169 ? 12.266 -21.016 7.012 1 97.62 169 ILE A C 1
ATOM 1340 O O . ILE A 1 169 ? 12.25 -22.172 7.418 1 97.62 169 ILE A O 1
ATOM 1344 N N . LEU A 1 170 ? 11.188 -20.344 6.844 1 96.88 170 LEU A N 1
ATOM 1345 C CA . LEU A 1 170 ? 9.883 -20.859 7.223 1 96.88 170 LEU A CA 1
ATOM 1346 C C . LEU A 1 170 ? 9.391 -21.891 6.215 1 96.88 170 LEU A C 1
ATOM 1348 O O . LEU A 1 170 ? 8.344 -22.516 6.41 1 96.88 170 LEU A O 1
ATOM 1352 N N . GLY A 1 171 ? 10.102 -22.047 5.062 1 96.62 171 GLY A N 1
ATOM 1353 C CA . GLY A 1 171 ? 9.852 -23.188 4.191 1 96.62 171 GLY A CA 1
ATOM 1354 C C . GLY A 1 171 ? 9.156 -22.797 2.9 1 96.62 171 GLY A C 1
ATOM 1355 O O . GLY A 1 171 ? 8.742 -23.672 2.127 1 96.62 171 GLY A O 1
ATOM 1356 N N . PHE A 1 172 ? 9.023 -21.531 2.625 1 96.69 172 PHE A N 1
ATOM 1357 C CA . PHE A 1 172 ? 8.336 -21.109 1.409 1 96.69 172 PHE A CA 1
ATOM 1358 C C . PHE A 1 172 ? 9.289 -21.109 0.22 1 96.69 172 PHE A C 1
ATOM 1360 O O . PHE A 1 172 ? 10.484 -20.859 0.375 1 96.69 172 PHE A O 1
ATOM 1367 N N . GLU A 1 173 ? 8.703 -21.406 -0.953 1 96.44 173 GLU A N 1
ATOM 1368 C CA . GLU A 1 173 ? 9.492 -21.406 -2.18 1 96.44 173 GLU A CA 1
ATOM 1369 C C . GLU A 1 173 ? 9.938 -19.984 -2.541 1 96.44 173 GLU A C 1
ATOM 1371 O O . GLU A 1 173 ? 9.172 -19.031 -2.389 1 96.44 173 GLU A O 1
ATOM 1376 N N . PHE A 1 174 ? 11.078 -19.875 -3.061 1 96.62 174 PHE A N 1
ATOM 1377 C CA . PHE A 1 174 ? 11.719 -18.578 -3.268 1 96.62 174 PHE A CA 1
ATOM 1378 C C . PHE A 1 174 ? 10.875 -17.703 -4.184 1 96.62 174 PHE A C 1
ATOM 1380 O O . PHE A 1 174 ? 10.758 -16.5 -3.957 1 96.62 174 PHE A O 1
ATOM 1387 N N . GLU A 1 175 ? 10.336 -18.312 -5.254 1 96.06 175 GLU A N 1
ATOM 1388 C CA . GLU A 1 175 ? 9.523 -17.5 -6.172 1 96.06 175 GLU A CA 1
ATOM 1389 C C . GLU A 1 175 ? 8.344 -16.859 -5.445 1 96.06 175 GLU A C 1
ATOM 1391 O O . GLU A 1 175 ? 8.062 -15.68 -5.648 1 96.06 175 GLU A O 1
ATOM 1396 N N . GLU A 1 176 ? 7.715 -17.625 -4.629 1 96.06 176 GLU A N 1
ATOM 1397 C CA . GLU A 1 176 ? 6.602 -17.125 -3.824 1 96.06 176 GLU A CA 1
ATOM 1398 C C . GLU A 1 176 ? 7.07 -16.047 -2.85 1 96.06 176 GLU A C 1
ATOM 1400 O O . GLU A 1 176 ? 6.383 -15.039 -2.648 1 96.06 176 GLU A O 1
ATOM 1405 N N . VAL A 1 177 ? 8.141 -16.297 -2.244 1 97.75 177 VAL A N 1
ATOM 1406 C CA . VAL A 1 177 ? 8.727 -15.344 -1.302 1 97.75 177 VAL A CA 1
ATOM 1407 C C . VAL A 1 177 ? 9.008 -14.023 -2.006 1 97.75 177 VAL A C 1
ATOM 1409 O O . VAL A 1 177 ? 8.602 -12.961 -1.525 1 97.75 177 VAL A O 1
ATOM 1412 N N . TYR A 1 178 ? 9.641 -14.109 -3.137 1 97.62 178 TYR A N 1
ATOM 1413 C CA . TYR A 1 178 ? 10.047 -12.914 -3.867 1 97.62 178 TYR A CA 1
ATOM 1414 C C . TYR A 1 178 ? 8.836 -12.117 -4.332 1 97.62 178 TYR A C 1
ATOM 1416 O O . TYR A 1 178 ? 8.82 -10.891 -4.238 1 97.62 178 TYR A O 1
ATOM 1424 N N . GLN A 1 179 ? 7.797 -12.773 -4.793 1 97.81 179 GLN A N 1
ATOM 1425 C CA . GLN A 1 179 ? 6.555 -12.133 -5.215 1 97.81 179 GLN A CA 1
ATOM 1426 C C . GLN A 1 179 ? 5.883 -11.414 -4.051 1 97.81 179 GLN A C 1
ATOM 1428 O O . GLN A 1 179 ? 5.262 -10.367 -4.242 1 97.81 179 GLN A O 1
ATOM 1433 N N . THR A 1 180 ? 6.02 -11.984 -2.918 1 98.5 180 THR A N 1
ATOM 1434 C CA . THR A 1 180 ? 5.398 -11.445 -1.714 1 98.5 180 THR A CA 1
ATOM 1435 C C . THR A 1 180 ? 6.191 -10.25 -1.184 1 98.5 180 THR A C 1
ATOM 1437 O O . THR A 1 180 ? 5.621 -9.195 -0.893 1 98.5 180 THR A O 1
ATOM 1440 N N . VAL A 1 181 ? 7.477 -10.406 -1.128 1 98.56 181 VAL A N 1
ATOM 1441 C CA . VAL A 1 181 ? 8.336 -9.398 -0.511 1 98.56 181 VAL A CA 1
ATOM 1442 C C . VAL A 1 181 ? 8.375 -8.148 -1.385 1 98.56 181 VAL A C 1
ATOM 1444 O O . VAL A 1 181 ? 8.609 -7.043 -0.888 1 98.56 181 VAL A O 1
ATOM 1447 N N . ALA A 1 182 ? 8.078 -8.273 -2.695 1 98.62 182 ALA A N 1
ATOM 1448 C CA . ALA A 1 182 ? 7.988 -7.125 -3.59 1 98.62 182 ALA A CA 1
ATOM 1449 C C . ALA A 1 182 ? 6.969 -6.113 -3.078 1 98.62 182 ALA A C 1
ATOM 1451 O O . ALA A 1 182 ? 7.031 -4.93 -3.426 1 98.62 182 ALA A O 1
ATOM 1452 N N . TRP A 1 183 ? 6.074 -6.559 -2.221 1 98.75 183 TRP A N 1
ATOM 1453 C CA . TRP A 1 183 ? 5.02 -5.703 -1.688 1 98.75 183 TRP A CA 1
ATOM 1454 C C . TRP A 1 183 ? 5.242 -5.422 -0.205 1 98.75 183 TRP A C 1
ATOM 1456 O O . TRP A 1 183 ? 5.234 -4.266 0.222 1 98.75 183 TRP A O 1
ATOM 1466 N N . ILE A 1 184 ? 5.512 -6.434 0.572 1 98.62 184 ILE A N 1
ATOM 1467 C CA . ILE A 1 184 ? 5.496 -6.254 2.02 1 98.62 184 ILE A CA 1
ATOM 1468 C C . ILE A 1 184 ? 6.777 -5.551 2.467 1 98.62 184 ILE A C 1
ATOM 1470 O O . ILE A 1 184 ? 6.891 -5.137 3.623 1 98.62 184 ILE A O 1
ATOM 1474 N N . ALA A 1 185 ? 7.734 -5.367 1.573 1 98.62 185 ALA A N 1
ATOM 1475 C CA . ALA A 1 185 ? 8.953 -4.633 1.906 1 98.62 185 ALA A CA 1
ATOM 1476 C C . ALA A 1 185 ? 8.672 -3.141 2.051 1 98.62 185 ALA A C 1
ATOM 1478 O O . ALA A 1 185 ? 9.438 -2.416 2.688 1 98.62 185 ALA A O 1
ATOM 1479 N N . TRP A 1 186 ? 7.574 -2.646 1.44 1 98.62 186 TRP A N 1
ATOM 1480 C CA . TRP A 1 186 ? 7.414 -1.197 1.465 1 98.62 186 TRP A CA 1
ATOM 1481 C C . TRP A 1 186 ? 6.004 -0.813 1.908 1 98.62 186 TRP A C 1
ATOM 1483 O O . TRP A 1 186 ? 5.801 0.255 2.49 1 98.62 186 TRP A O 1
ATOM 1493 N N . VAL A 1 187 ? 4.988 -1.63 1.682 1 98.56 187 VAL A N 1
ATOM 1494 C CA . VAL A 1 187 ? 3.615 -1.275 2.023 1 98.56 187 VAL A CA 1
ATOM 1495 C C . VAL A 1 187 ? 3.492 -1.082 3.533 1 98.56 187 VAL A C 1
ATOM 1497 O O . VAL A 1 187 ? 3.037 -0.033 3.996 1 98.56 187 VAL A O 1
ATOM 1500 N N . PRO A 1 188 ? 3.969 -2.031 4.375 1 98 188 PRO A N 1
ATOM 1501 C CA . PRO A 1 188 ? 3.908 -1.786 5.82 1 98 188 PRO A CA 1
ATOM 1502 C C . PRO A 1 188 ? 4.742 -0.581 6.246 1 98 188 PRO A C 1
ATOM 1504 O O . PRO A 1 188 ? 4.375 0.126 7.188 1 98 188 PRO A O 1
ATOM 1507 N N . ASN A 1 189 ? 5.91 -0.347 5.59 1 98.12 189 ASN A N 1
ATOM 1508 C CA . ASN A 1 189 ? 6.707 0.837 5.891 1 98.12 189 ASN A CA 1
ATOM 1509 C C . ASN A 1 189 ? 5.895 2.119 5.715 1 98.12 189 ASN A C 1
ATOM 1511 O O . ASN A 1 189 ? 5.941 3.008 6.566 1 98.12 189 ASN A O 1
ATOM 1515 N N . LEU A 1 190 ? 5.191 2.16 4.609 1 97.19 190 LEU A N 1
ATOM 1516 C CA . LEU A 1 190 ? 4.41 3.352 4.312 1 97.19 190 LEU A CA 1
ATOM 1517 C C . LEU A 1 190 ? 3.242 3.492 5.285 1 97.19 190 LEU A C 1
ATOM 1519 O O . LEU A 1 190 ? 2.928 4.598 5.73 1 97.19 190 LEU A O 1
ATOM 1523 N N . ILE A 1 191 ? 2.617 2.406 5.633 1 95.75 191 ILE A N 1
ATOM 1524 C CA . ILE A 1 191 ? 1.513 2.43 6.586 1 95.75 191 ILE A CA 1
ATOM 1525 C C . ILE A 1 191 ? 2.008 2.936 7.938 1 95.75 191 ILE A C 1
ATOM 1527 O O . ILE A 1 191 ? 1.39 3.814 8.547 1 95.75 191 ILE A O 1
ATOM 1531 N N . ALA A 1 192 ? 3.111 2.434 8.383 1 95.5 192 ALA A N 1
ATOM 1532 C CA . ALA A 1 192 ? 3.697 2.877 9.648 1 95.5 192 ALA A CA 1
ATOM 1533 C C . ALA A 1 192 ? 4.035 4.363 9.602 1 95.5 192 ALA A C 1
ATOM 1535 O O . ALA A 1 192 ? 3.822 5.086 10.578 1 95.5 192 ALA A O 1
ATOM 1536 N N . THR A 1 193 ? 4.539 4.754 8.508 1 95.94 193 THR A N 1
ATOM 1537 C CA . THR A 1 193 ? 4.906 6.152 8.312 1 95.94 193 THR A CA 1
ATOM 1538 C C . THR A 1 193 ? 3.674 7.051 8.406 1 95.94 193 THR A C 1
ATOM 1540 O O . THR A 1 193 ? 3.689 8.062 9.109 1 95.94 193 THR A O 1
ATOM 1543 N N . GLU A 1 194 ? 2.596 6.672 7.762 1 93.5 194 GLU A N 1
ATOM 1544 C CA . GLU A 1 194 ? 1.379 7.477 7.777 1 93.5 194 GLU A CA 1
ATOM 1545 C C . GLU A 1 194 ? 0.76 7.516 9.172 1 93.5 194 GLU A C 1
ATOM 1547 O O . GLU A 1 194 ? 0.222 8.539 9.594 1 93.5 194 GLU A O 1
ATOM 1552 N N . CYS A 1 195 ? 0.838 6.395 9.891 1 90.12 195 CYS A N 1
ATOM 1553 C CA . CYS A 1 195 ? 0.375 6.363 11.273 1 90.12 195 CYS A CA 1
ATOM 1554 C C . CYS A 1 195 ? 1.2 7.301 12.148 1 90.12 195 CYS A C 1
ATOM 1556 O O . CYS A 1 195 ? 0.65 8.039 12.969 1 90.12 195 CYS A O 1
ATOM 1558 N N . PHE A 1 196 ? 2.463 7.305 11.914 1 90.38 196 PHE A N 1
ATOM 1559 C CA . PHE A 1 196 ? 3.375 8.156 12.664 1 90.38 196 PHE A CA 1
ATOM 1560 C C . PHE A 1 196 ? 3.1 9.633 12.383 1 90.38 196 PHE A C 1
ATOM 1562 O O . PHE A 1 196 ? 2.996 10.438 13.305 1 90.38 196 PHE A O 1
ATOM 1569 N N . LEU A 1 197 ? 2.955 9.945 11.133 1 90.56 197 LEU A N 1
ATOM 1570 C CA . LEU A 1 197 ? 2.725 11.328 10.727 1 90.56 197 LEU A CA 1
ATOM 1571 C C . LEU A 1 197 ? 1.358 11.812 11.203 1 90.56 197 LEU A C 1
ATOM 1573 O O . LEU A 1 197 ? 1.201 12.977 11.57 1 90.56 197 LEU A O 1
ATOM 1577 N N . GLY A 1 198 ? 0.376 10.953 11.211 1 83.69 198 GLY A N 1
ATOM 1578 C CA . GLY A 1 198 ? -0.945 11.297 11.711 1 83.69 198 GLY A CA 1
ATOM 1579 C C . GLY A 1 198 ? -0.969 11.547 13.211 1 83.69 198 GLY A C 1
ATOM 1580 O O . GLY A 1 198 ? -1.674 12.438 13.688 1 83.69 198 GLY A O 1
ATOM 1581 N N . MET A 1 199 ? -0.242 10.812 13.93 1 75.06 199 MET A N 1
ATOM 1582 C CA . MET A 1 199 ? -0.162 10.953 15.383 1 75.06 199 MET A CA 1
ATOM 1583 C C . MET A 1 199 ? 0.523 12.258 15.758 1 75.06 199 MET A C 1
ATOM 1585 O O . MET A 1 199 ? 0.138 12.906 16.734 1 75.06 199 MET A O 1
ATOM 1589 N N . THR A 1 200 ? 1.453 12.609 15.031 1 72.12 200 THR A N 1
ATOM 1590 C CA . THR A 1 200 ? 2.195 13.828 15.32 1 72.12 200 THR A CA 1
ATOM 1591 C C . THR A 1 200 ? 1.351 15.062 15.008 1 72.12 200 THR A C 1
ATOM 1593 O O . THR A 1 200 ? 1.453 16.078 15.703 1 72.12 200 THR A O 1
ATOM 1596 N N . LYS A 1 201 ? 0.502 15.031 14.07 1 70.62 201 LYS A N 1
ATOM 1597 C CA . LYS A 1 201 ? -0.39 16.141 13.742 1 70.62 201 LYS A CA 1
ATOM 1598 C C . LYS A 1 201 ? -1.468 16.312 14.805 1 70.62 201 LYS A C 1
ATOM 1600 O O . LYS A 1 201 ? -1.836 17.438 15.148 1 70.62 201 LYS A O 1
ATOM 1605 N N . ARG A 1 202 ? -1.907 15.297 15.375 1 65.75 202 ARG A N 1
ATOM 1606 C CA . ARG A 1 202 ? -2.934 15.32 16.406 1 65.75 202 ARG A CA 1
ATOM 1607 C C . ARG A 1 202 ? -2.396 15.945 17.703 1 65.75 202 ARG A C 1
ATOM 1609 O O . ARG A 1 202 ? -3.098 16.703 18.359 1 65.75 202 ARG A O 1
ATOM 1616 N N . SER A 1 203 ? -1.241 15.664 18 1 59.62 203 SER A N 1
ATOM 1617 C CA . SER A 1 203 ? -0.63 16.188 19.219 1 59.62 203 SER A CA 1
ATOM 1618 C C . SER A 1 203 ? -0.369 17.688 19.109 1 59.62 203 SER A C 1
ATOM 1620 O O . SER A 1 203 ? -0.512 18.406 20.094 1 59.62 203 SER A O 1
ATOM 1622 N N . ALA A 1 204 ? -0.233 18.172 17.922 1 58.94 204 ALA A N 1
ATOM 1623 C CA . ALA A 1 204 ? 0.051 19.578 17.719 1 58.94 204 ALA A CA 1
ATOM 1624 C C . ALA A 1 204 ? -1.224 20.422 17.797 1 58.94 204 ALA A C 1
ATOM 1626 O O . ALA A 1 204 ? -1.201 21.547 18.266 1 58.94 204 ALA A O 1
ATOM 1627 N N . SER A 1 205 ? -2.326 19.953 17.312 1 57.19 205 SER A N 1
ATOM 1628 C CA . SER A 1 205 ? -3.592 20.688 17.312 1 57.19 205 SER A CA 1
ATOM 1629 C C . SER A 1 205 ? -4.145 20.812 18.734 1 57.19 205 SER A C 1
ATOM 1631 O O . SER A 1 205 ? -4.812 21.797 19.062 1 57.19 205 SER A O 1
ATOM 1633 N N . HIS A 1 206 ? -3.891 19.891 19.641 1 55.44 206 HIS A N 1
ATOM 1634 C CA . HIS A 1 206 ? -4.379 19.953 21.016 1 55.44 206 HIS A CA 1
ATOM 1635 C C . HIS A 1 206 ? -3.627 21 21.812 1 55.44 206 HIS A C 1
ATOM 1637 O O . HIS A 1 206 ? -4.184 21.594 22.75 1 55.44 206 HIS A O 1
ATOM 1643 N N . VAL A 1 207 ? -2.432 21.312 21.422 1 54.03 207 VAL A N 1
ATOM 1644 C CA . VAL A 1 207 ? -1.629 22.281 22.172 1 54.03 207 VAL A CA 1
ATOM 1645 C C . VAL A 1 207 ? -2.066 23.703 21.828 1 54.03 207 VAL A C 1
ATOM 1647 O O . VAL A 1 207 ? -2.064 24.578 22.703 1 54.03 207 VAL A O 1
ATOM 1650 N N . SER A 1 208 ? -2.488 23.969 20.625 1 52.72 208 SER A N 1
ATOM 1651 C CA . SER A 1 208 ? -2.848 25.328 20.234 1 52.72 208 SER A CA 1
ATOM 1652 C C . SER A 1 208 ? -4.184 25.75 20.844 1 52.72 208 SER A C 1
ATOM 1654 O O . SER A 1 208 ? -4.391 26.922 21.141 1 52.72 208 SER A O 1
ATOM 1656 N N . THR A 1 209 ? -5.062 24.812 21.031 1 53.88 209 THR A N 1
ATOM 1657 C CA . THR A 1 209 ? -6.379 25.156 21.562 1 53.88 209 THR A CA 1
ATOM 1658 C C . THR A 1 209 ? -6.309 25.422 23.062 1 53.88 209 THR A C 1
ATOM 1660 O O . THR A 1 209 ? -7.012 26.281 23.578 1 53.88 209 THR A O 1
ATOM 1663 N N . SER A 1 210 ? -5.473 24.781 23.734 1 54.59 210 SER A N 1
ATOM 1664 C CA . SER A 1 210 ? -5.414 24.984 25.172 1 54.59 210 SER A CA 1
ATOM 1665 C C . SER A 1 210 ? -4.754 26.312 25.531 1 54.59 210 SER A C 1
ATOM 1667 O O . SER A 1 210 ? -4.977 26.859 26.609 1 54.59 210 SER A O 1
ATOM 1669 N N . ALA A 1 211 ? -3.943 26.891 24.531 1 55.88 211 ALA A N 1
ATOM 1670 C CA . ALA A 1 211 ? -3.252 28.141 24.844 1 55.88 211 ALA A CA 1
ATOM 1671 C C . ALA A 1 211 ? -4.18 29.328 24.672 1 55.88 211 ALA A C 1
ATOM 1673 O O . ALA A 1 211 ? -3.965 30.391 25.266 1 55.88 211 ALA A O 1
ATOM 1674 N N . VAL A 1 212 ? -5.258 29.188 23.953 1 51.41 212 VAL A N 1
ATOM 1675 C CA . VAL A 1 212 ? -6.109 30.344 23.703 1 51.41 212 VAL A CA 1
ATOM 1676 C C . VAL A 1 212 ? -7.117 30.5 24.828 1 51.41 212 VAL A C 1
ATOM 1678 O O . VAL A 1 212 ? -7.699 31.578 25 1 51.41 212 VAL A O 1
ATOM 1681 N N . ASP A 1 213 ? -7.527 29.484 25.531 1 50.38 213 ASP A N 1
ATOM 1682 C CA . ASP A 1 213 ? -8.57 29.641 26.547 1 50.38 213 ASP A CA 1
ATOM 1683 C C . ASP A 1 213 ? -7.977 30.109 27.875 1 50.38 213 ASP A C 1
ATOM 1685 O O . ASP A 1 213 ? -8.703 30.281 28.859 1 50.38 213 ASP A O 1
ATOM 1689 N N . LYS A 1 214 ? -6.68 30.297 27.797 1 44.09 214 LYS A N 1
ATOM 1690 C CA . LYS A 1 214 ? -6.273 30.969 29.031 1 44.09 214 LYS A CA 1
ATOM 1691 C C . LYS A 1 214 ? -6.195 32.469 28.844 1 44.09 214 LYS A C 1
ATOM 1693 O O . LYS A 1 214 ? -5.879 32.938 27.75 1 44.09 214 LYS A O 1
ATOM 1698 N N . MET B 1 1 ? -19.469 25.062 -13.234 1 40.16 1 MET B N 1
ATOM 1699 C CA . MET B 1 1 ? -20.609 24.203 -13.5 1 40.16 1 MET B CA 1
ATOM 1700 C C . MET B 1 1 ? -20.141 22.781 -13.852 1 40.16 1 MET B C 1
ATOM 1702 O O . MET B 1 1 ? -20.797 21.812 -13.5 1 40.16 1 MET B O 1
ATOM 1706 N N . MET B 1 2 ? -19 22.578 -14.68 1 47.84 2 MET B N 1
ATOM 1707 C CA . MET B 1 2 ? -18.422 21.375 -15.273 1 47.84 2 MET B CA 1
ATOM 1708 C C . MET B 1 2 ? -17.875 20.438 -14.203 1 47.84 2 MET B C 1
ATOM 1710 O O . MET B 1 2 ? -17.922 19.219 -14.344 1 47.84 2 MET B O 1
ATOM 1714 N N . LYS B 1 3 ? -17.297 21.125 -13.086 1 61.34 3 LYS B N 1
ATOM 1715 C CA . LYS B 1 3 ? -16.672 20.406 -11.977 1 61.34 3 LYS B CA 1
ATOM 1716 C C . LYS B 1 3 ? -17.703 19.609 -11.188 1 61.34 3 LYS B C 1
ATOM 1718 O O . LYS B 1 3 ? -17.406 18.484 -10.758 1 61.34 3 LYS B O 1
ATOM 1723 N N . SER B 1 4 ? -18.984 19.984 -11.555 1 79.75 4 SER B N 1
ATOM 1724 C CA . SER B 1 4 ? -20.109 19.359 -10.875 1 79.75 4 SER B CA 1
ATOM 1725 C C . SER B 1 4 ? -20.562 18.109 -11.609 1 79.75 4 SER B C 1
ATOM 1727 O O . SER B 1 4 ? -20.812 17.062 -10.992 1 79.75 4 SER B O 1
ATOM 1729 N N . ALA B 1 5 ? -20.438 18.156 -13.016 1 88.12 5 ALA B N 1
ATOM 1730 C CA . ALA B 1 5 ? -20.906 17.016 -13.805 1 88.12 5 ALA B CA 1
ATOM 1731 C C . ALA B 1 5 ? -19.953 15.828 -13.648 1 88.12 5 ALA B C 1
ATOM 1733 O O . ALA B 1 5 ? -20.406 14.68 -13.523 1 88.12 5 ALA B O 1
ATOM 1734 N N . ALA B 1 6 ? -18.719 16.125 -13.727 1 86.62 6 ALA B N 1
ATOM 1735 C CA . ALA B 1 6 ? -17.719 15.078 -13.562 1 86.62 6 ALA B CA 1
ATOM 1736 C C . ALA B 1 6 ? -17.828 14.43 -12.188 1 86.62 6 ALA B C 1
ATOM 1738 O O . ALA B 1 6 ? -17.688 13.211 -12.055 1 86.62 6 ALA B O 1
ATOM 1739 N N . ARG B 1 7 ? -18.031 15.117 -11.211 1 86.75 7 ARG B N 1
ATOM 1740 C CA . ARG B 1 7 ? -18.188 14.602 -9.859 1 86.75 7 ARG B CA 1
ATOM 1741 C C . ARG B 1 7 ? -19.422 13.711 -9.75 1 86.75 7 ARG B C 1
ATOM 1743 O O . ARG B 1 7 ? -19.359 12.633 -9.141 1 86.75 7 ARG B O 1
ATOM 1750 N N . VAL B 1 8 ? -20.531 14.172 -10.391 1 88.31 8 VAL B N 1
ATOM 1751 C CA . VAL B 1 8 ? -21.781 13.398 -10.375 1 88.31 8 VAL B CA 1
ATOM 1752 C C . VAL B 1 8 ? -21.578 12.102 -11.148 1 88.31 8 VAL B C 1
ATOM 1754 O O . VAL B 1 8 ? -22.016 11.031 -10.711 1 88.31 8 VAL B O 1
ATOM 1757 N N . LEU B 1 9 ? -20.938 12.242 -12.242 1 90.12 9 LEU B N 1
ATOM 1758 C CA . LEU B 1 9 ? -20.672 11.062 -13.055 1 90.12 9 LEU B CA 1
ATOM 1759 C C . LEU B 1 9 ? -19.797 10.07 -12.305 1 90.12 9 LEU B C 1
ATOM 1761 O O . LEU B 1 9 ? -20.078 8.867 -12.289 1 90.12 9 LEU B O 1
ATOM 1765 N N . GLY B 1 10 ? -18.734 10.523 -11.695 1 90.19 10 GLY B N 1
ATOM 1766 C CA . GLY B 1 10 ? -17.875 9.672 -10.898 1 90.19 10 GLY B CA 1
ATOM 1767 C C . GLY B 1 10 ? -18.594 8.961 -9.766 1 90.19 10 GLY B C 1
ATOM 1768 O O . GLY B 1 10 ? -18.406 7.762 -9.555 1 90.19 10 GLY B O 1
ATOM 1769 N N . TRP B 1 11 ? -19.375 9.688 -9.125 1 91.44 11 TRP B N 1
ATOM 1770 C CA . TRP B 1 11 ? -20.141 9.125 -8.023 1 91.44 11 TRP B CA 1
ATOM 1771 C C . TRP B 1 11 ? -21.125 8.078 -8.523 1 91.44 11 TRP B C 1
ATOM 1773 O O . TRP B 1 11 ? -21.297 7.031 -7.906 1 91.44 11 TRP B O 1
ATOM 1783 N N . SER B 1 12 ? -21.797 8.352 -9.633 1 92.69 12 SER B N 1
ATOM 1784 C CA . SER B 1 12 ? -22.75 7.418 -10.219 1 92.69 12 SER B CA 1
ATOM 1785 C C . SER B 1 12 ? -22.078 6.121 -10.648 1 92.69 12 SER B C 1
ATOM 1787 O O . SER B 1 12 ? -22.609 5.031 -10.43 1 92.69 12 SER B O 1
ATOM 1789 N N . ILE B 1 13 ? -20.969 6.254 -11.203 1 94.38 13 ILE B N 1
ATOM 1790 C CA . ILE B 1 13 ? -20.219 5.086 -11.648 1 94.38 13 ILE B CA 1
ATOM 1791 C C . ILE B 1 13 ? -19.797 4.258 -10.43 1 94.38 13 ILE B C 1
ATOM 1793 O O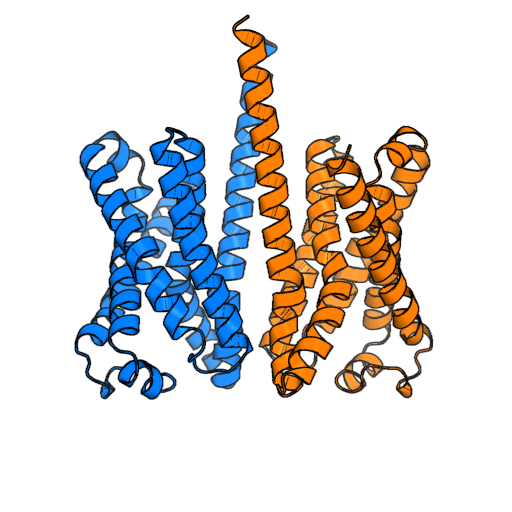 . ILE B 1 13 ? -19.953 3.035 -10.422 1 94.38 13 ILE B O 1
ATOM 1797 N N . MET B 1 14 ? -19.266 4.918 -9.469 1 93.81 14 MET B N 1
ATOM 1798 C CA . MET B 1 14 ? -18.859 4.234 -8.242 1 93.81 14 MET B CA 1
ATOM 1799 C C . MET B 1 14 ? -20.031 3.455 -7.648 1 93.81 14 MET B C 1
ATOM 1801 O O . MET B 1 14 ? -19.891 2.289 -7.281 1 93.81 14 MET B O 1
ATOM 1805 N N . THR B 1 15 ? -21.203 4.07 -7.605 1 94.44 15 THR B N 1
ATOM 1806 C CA . THR B 1 15 ? -22.391 3.457 -7.016 1 94.44 15 THR B CA 1
ATOM 1807 C C . THR B 1 15 ? -22.875 2.279 -7.859 1 94.44 15 THR B C 1
ATOM 1809 O O . THR B 1 15 ? -23.219 1.223 -7.32 1 94.44 15 THR B O 1
ATOM 1812 N N . LEU B 1 16 ? -22.844 2.502 -9.117 1 96.75 16 LEU B N 1
ATOM 1813 C CA . LEU B 1 16 ? -23.297 1.443 -10.016 1 96.75 16 LEU B CA 1
ATOM 1814 C C . LEU B 1 16 ? -22.391 0.221 -9.906 1 96.75 16 LEU B C 1
ATOM 1816 O O . LEU B 1 16 ? -22.875 -0.911 -9.844 1 96.75 16 LEU B O 1
ATOM 1820 N N . LEU B 1 17 ? -21.125 0.45 -9.898 1 97.31 17 LEU B N 1
ATOM 1821 C CA . LEU B 1 17 ? -20.188 -0.651 -9.781 1 97.31 17 LEU B CA 1
ATOM 1822 C C . LEU B 1 17 ? -20.312 -1.346 -8.43 1 97.31 17 LEU B C 1
ATOM 1824 O O . LEU B 1 17 ? -20.234 -2.574 -8.352 1 97.31 17 LEU B O 1
ATOM 1828 N N . ALA B 1 18 ? -20.484 -0.578 -7.43 1 96.94 18 ALA B N 1
ATOM 1829 C CA . ALA B 1 18 ? -20.688 -1.136 -6.094 1 96.94 18 ALA B CA 1
ATOM 1830 C C . ALA B 1 18 ? -21.922 -2.035 -6.066 1 96.94 18 ALA B C 1
ATOM 1832 O O . ALA B 1 18 ? -21.875 -3.145 -5.527 1 96.94 18 ALA B O 1
ATOM 1833 N N . LEU B 1 19 ? -23 -1.593 -6.676 1 96.75 19 LEU B N 1
ATOM 1834 C CA . LEU B 1 19 ? -24.234 -2.354 -6.707 1 96.75 19 LEU B CA 1
ATOM 1835 C C . LEU B 1 19 ? -24.078 -3.633 -7.52 1 96.75 19 LEU B C 1
ATOM 1837 O O . LEU B 1 19 ? -24.609 -4.68 -7.156 1 96.75 19 LEU B O 1
ATOM 1841 N N . LEU B 1 20 ? -23.375 -3.463 -8.57 1 97 20 LEU B N 1
ATOM 1842 C CA . LEU B 1 20 ? -23.141 -4.637 -9.398 1 97 20 LEU B CA 1
ATOM 1843 C C . LEU B 1 20 ? -22.375 -5.707 -8.625 1 97 20 LEU B C 1
ATOM 1845 O O . LEU B 1 20 ? -22.719 -6.891 -8.695 1 97 20 LEU B O 1
ATOM 1849 N N . VAL B 1 21 ? -21.359 -5.336 -7.938 1 96.81 21 VAL B N 1
ATOM 1850 C CA . VAL B 1 21 ? -20.594 -6.273 -7.129 1 96.81 21 VAL B CA 1
ATOM 1851 C C . VAL B 1 21 ? -21.484 -6.883 -6.055 1 96.81 21 VAL B C 1
ATOM 1853 O O . VAL B 1 21 ? -21.422 -8.086 -5.785 1 96.81 21 VAL B O 1
ATOM 1856 N N . ALA B 1 22 ? -22.297 -6.062 -5.441 1 96.38 22 ALA B N 1
ATOM 1857 C CA . ALA B 1 22 ? -23.219 -6.551 -4.418 1 96.38 22 ALA B CA 1
ATOM 1858 C C . ALA B 1 22 ? -24.172 -7.59 -4.992 1 96.38 22 A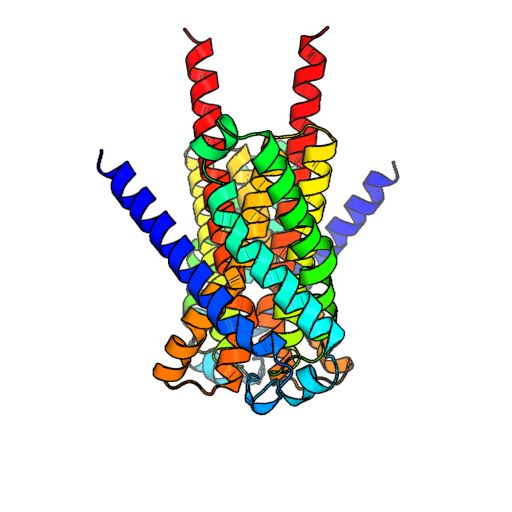LA B C 1
ATOM 1860 O O . ALA B 1 22 ? -24.359 -8.656 -4.406 1 96.38 22 ALA B O 1
ATOM 1861 N N . ILE B 1 23 ? -24.703 -7.316 -6.145 1 96.06 23 ILE B N 1
ATOM 1862 C CA . ILE B 1 23 ? -25.688 -8.188 -6.777 1 96.06 23 ILE B CA 1
ATOM 1863 C C . ILE B 1 23 ? -25.047 -9.516 -7.148 1 96.06 23 ILE B C 1
ATOM 1865 O O . ILE B 1 23 ? -25.594 -10.586 -6.867 1 96.06 23 ILE B O 1
ATOM 1869 N N . THR B 1 24 ? -23.891 -9.438 -7.703 1 94.5 24 THR B N 1
ATOM 1870 C CA . THR B 1 24 ? -23.234 -10.664 -8.141 1 94.5 24 THR B CA 1
ATOM 1871 C C . THR B 1 24 ? -22.734 -11.469 -6.945 1 94.5 24 THR B C 1
ATOM 1873 O O . THR B 1 24 ? -22.516 -12.68 -7.051 1 94.5 24 THR B O 1
ATOM 1876 N N . SER B 1 25 ? -22.484 -10.805 -5.844 1 94.5 25 SER B N 1
ATOM 1877 C CA . SER B 1 25 ? -21.984 -11.492 -4.66 1 94.5 25 SER B CA 1
ATOM 1878 C C . SER B 1 25 ? -23.109 -12.2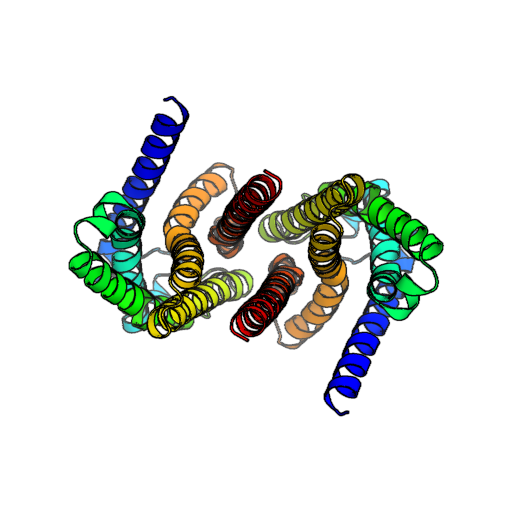19 -3.932 1 94.5 25 SER B C 1
ATOM 1880 O O . SER B 1 25 ? -22.859 -13.078 -3.082 1 94.5 25 SER B O 1
ATOM 1882 N N . PHE B 1 26 ? -24.328 -11.938 -4.285 1 90.44 26 PHE B N 1
ATOM 1883 C CA . PHE B 1 26 ? -25.484 -12.547 -3.629 1 90.44 26 PHE B CA 1
ATOM 1884 C C . PHE B 1 26 ? -25.5 -14.047 -3.873 1 90.44 26 PHE B C 1
ATOM 1886 O O . PHE B 1 26 ? -26.062 -14.805 -3.076 1 90.44 26 PHE B O 1
ATOM 1893 N N . ARG B 1 27 ? -24.859 -14.492 -4.918 1 90.81 27 ARG B N 1
ATOM 1894 C CA . ARG B 1 27 ? -24.812 -15.914 -5.262 1 90.81 27 ARG B CA 1
ATOM 1895 C C . ARG B 1 27 ? -24.156 -16.719 -4.148 1 90.81 27 ARG B C 1
ATOM 1897 O O . ARG B 1 27 ? -24.438 -17.906 -3.98 1 90.81 27 ARG B O 1
ATOM 1904 N N . TYR B 1 28 ? -23.328 -16.125 -3.402 1 93.25 28 TYR B N 1
ATOM 1905 C CA . TYR B 1 28 ? -22.609 -16.828 -2.357 1 93.25 28 TYR B CA 1
ATOM 1906 C C . TYR B 1 28 ? -23.531 -17.203 -1.2 1 93.25 28 TYR B C 1
ATOM 1908 O O . TYR B 1 28 ? -23.234 -18.109 -0.426 1 93.25 28 TYR B O 1
ATOM 1916 N N . PHE B 1 29 ? -24.672 -16.562 -1.067 1 92.88 29 PHE B N 1
ATOM 1917 C CA . PHE B 1 29 ? -25.609 -16.844 0.016 1 92.88 29 PHE B CA 1
ATOM 1918 C C . PHE B 1 29 ? -26.391 -18.125 -0.25 1 92.88 29 PHE B C 1
ATOM 1920 O O . PHE B 1 29 ? -27 -18.672 0.66 1 92.88 29 PHE B O 1
ATOM 1927 N N . SER B 1 30 ? -26.328 -18.594 -1.484 1 91.19 30 SER B N 1
ATOM 1928 C CA . SER B 1 30 ? -26.969 -19.875 -1.801 1 91.19 30 SER B CA 1
ATOM 1929 C C . SER B 1 30 ? -26.234 -21.031 -1.145 1 91.19 30 SER B C 1
ATOM 1931 O O . SER B 1 30 ? -26.797 -22.125 -0.987 1 91.19 30 SER B O 1
ATOM 1933 N N . LEU B 1 31 ? -25.016 -20.891 -0.892 1 91.44 31 LEU B N 1
ATOM 1934 C CA . LEU B 1 31 ? -24.125 -21.891 -0.333 1 91.44 31 LEU B CA 1
ATOM 1935 C C . LEU B 1 31 ? -23.984 -23.078 -1.265 1 91.44 31 LEU B C 1
ATOM 1937 O O . LEU B 1 31 ? -23.656 -24.188 -0.825 1 91.44 31 LEU B O 1
ATOM 1941 N N . ASN B 1 32 ? -24.344 -22.828 -2.514 1 93.25 32 ASN B N 1
ATOM 1942 C CA . ASN B 1 32 ? -24.109 -23.797 -3.57 1 93.25 32 ASN B CA 1
ATOM 1943 C C . ASN B 1 32 ? -22.688 -23.703 -4.121 1 93.25 32 ASN B C 1
ATOM 1945 O O . ASN B 1 32 ? -22.344 -22.734 -4.816 1 93.25 32 ASN B O 1
ATOM 1949 N N . PRO B 1 33 ? -21.922 -24.734 -3.855 1 93.31 33 PRO B N 1
ATOM 1950 C CA . PRO B 1 33 ? -20.516 -24.656 -4.246 1 93.31 33 PRO B CA 1
ATOM 1951 C C . PRO B 1 33 ? -20.328 -24.438 -5.742 1 93.31 33 PRO B C 1
ATOM 1953 O O . PRO B 1 33 ? -19.281 -23.922 -6.168 1 93.31 33 PRO B O 1
ATOM 1956 N N . ASP B 1 34 ? -21.25 -24.75 -6.59 1 93.06 34 ASP B N 1
ATOM 1957 C CA . ASP B 1 34 ? -21.141 -24.594 -8.039 1 93.06 34 ASP B CA 1
ATOM 1958 C C . ASP B 1 34 ? -21.141 -23.125 -8.43 1 93.06 34 ASP B C 1
ATOM 1960 O O . ASP B 1 34 ? -20.734 -22.781 -9.547 1 93.06 34 ASP B O 1
ATOM 1964 N N . THR B 1 35 ? -21.609 -22.312 -7.477 1 91.31 35 THR B N 1
ATOM 1965 C CA . THR B 1 35 ? -21.688 -20.891 -7.773 1 91.31 35 THR B CA 1
ATOM 1966 C C . THR B 1 35 ? -20.438 -20.172 -7.281 1 91.31 35 THR B C 1
ATOM 1968 O O . THR B 1 35 ? -20.25 -18.984 -7.551 1 91.31 35 THR B O 1
ATOM 1971 N N . TYR B 1 36 ? -19.578 -20.859 -6.582 1 92 36 TYR B N 1
ATOM 1972 C CA . TYR B 1 36 ? -18.391 -20.234 -6.008 1 92 36 TYR B CA 1
ATOM 1973 C C . TYR B 1 36 ? -17.312 -20.031 -7.066 1 92 36 TYR B C 1
ATOM 1975 O O . TYR B 1 36 ? -17.328 -20.703 -8.109 1 92 36 TYR B O 1
ATOM 1983 N N . PHE B 1 37 ? -16.516 -19.016 -6.801 1 88.06 37 PHE B N 1
ATOM 1984 C CA . PHE B 1 37 ? -15.289 -18.875 -7.582 1 88.06 37 PHE B CA 1
ATOM 1985 C C . PHE B 1 37 ? -14.492 -20.172 -7.566 1 88.06 37 PHE B C 1
ATOM 1987 O O . PHE B 1 37 ? -14.172 -20.688 -6.496 1 88.06 37 PHE B O 1
ATOM 1994 N N . GLU B 1 38 ? -14.211 -20.719 -8.672 1 91.38 38 GLU B N 1
ATOM 1995 C CA . GLU B 1 38 ? -13.688 -22.078 -8.82 1 91.38 38 GLU B CA 1
ATOM 1996 C C . GLU B 1 38 ? -12.406 -22.266 -8.016 1 91.38 38 GLU B C 1
ATOM 1998 O O . GLU B 1 38 ? -12.258 -23.25 -7.293 1 91.38 38 GLU B O 1
ATOM 2003 N N . GLN B 1 39 ? -11.523 -21.328 -8.102 1 93.5 39 GLN B N 1
ATOM 2004 C CA . GLN B 1 39 ? -10.195 -21.469 -7.512 1 93.5 39 GLN B CA 1
ATOM 2005 C C . GLN B 1 39 ? -10.258 -21.422 -5.988 1 93.5 39 GLN B C 1
ATOM 2007 O O . GLN B 1 39 ? -9.367 -21.922 -5.301 1 93.5 39 GLN B O 1
ATOM 2012 N N . ASN B 1 40 ? -11.32 -20.812 -5.469 1 94.94 40 ASN B N 1
ATOM 2013 C CA . ASN B 1 40 ? -11.461 -20.719 -4.02 1 94.94 40 ASN B CA 1
ATOM 2014 C C . ASN B 1 40 ? -12.578 -21.625 -3.504 1 94.94 40 ASN B C 1
ATOM 2016 O O . ASN B 1 40 ? -12.953 -21.547 -2.334 1 94.94 40 ASN B O 1
ATOM 2020 N N . ARG B 1 41 ? -13.133 -22.484 -4.289 1 95.62 41 ARG B N 1
ATOM 2021 C CA . ARG B 1 41 ? -14.305 -23.297 -3.969 1 95.62 41 ARG B CA 1
ATOM 2022 C C . ARG B 1 41 ? -14.062 -24.141 -2.73 1 95.62 41 ARG B C 1
ATOM 2024 O O . ARG B 1 41 ? -14.875 -24.156 -1.804 1 95.62 41 ARG B O 1
ATOM 2031 N N . ALA B 1 42 ? -12.977 -24.875 -2.701 1 95.38 42 ALA B N 1
ATOM 2032 C CA . ALA B 1 42 ? -12.68 -25.766 -1.58 1 95.38 42 ALA B CA 1
ATOM 2033 C C . ALA B 1 42 ? -12.609 -24.984 -0.269 1 95.38 42 ALA B C 1
ATOM 2035 O O . ALA B 1 42 ? -13.117 -25.438 0.758 1 95.38 42 ALA B O 1
ATOM 2036 N N . VAL B 1 43 ? -11.984 -23.828 -0.312 1 95.69 43 VAL B N 1
ATOM 2037 C CA . VAL B 1 43 ? -11.836 -22.984 0.87 1 95.69 43 VAL B CA 1
ATOM 2038 C C . VAL B 1 43 ? -13.211 -22.516 1.345 1 95.69 43 VAL B C 1
ATOM 2040 O O . VAL B 1 43 ? -13.5 -22.547 2.543 1 95.69 43 VAL B O 1
ATOM 2043 N N . TYR B 1 44 ? -14.039 -22.094 0.426 1 96.19 44 TYR B N 1
ATOM 2044 C CA . TYR B 1 44 ? -15.352 -21.562 0.76 1 96.19 44 TYR B CA 1
ATOM 2045 C C . TYR B 1 44 ? -16.25 -22.656 1.34 1 96.19 44 TYR B C 1
ATOM 2047 O O . TYR B 1 44 ? -17.047 -22.391 2.248 1 96.19 44 TYR B O 1
ATOM 2055 N N . VAL B 1 45 ? -16.109 -23.844 0.786 1 96.44 45 VAL B N 1
ATOM 2056 C CA . VAL B 1 45 ? -16.875 -24.969 1.302 1 96.44 45 VAL B CA 1
ATOM 2057 C C . VAL B 1 45 ? -16.438 -25.281 2.729 1 96.44 45 VAL B C 1
ATOM 2059 O O . VAL B 1 45 ? -17.266 -25.578 3.592 1 96.44 45 VAL B O 1
ATOM 2062 N N . ASP B 1 46 ? -15.164 -25.141 3.01 1 96.81 46 ASP B N 1
ATOM 2063 C CA . ASP B 1 46 ? -14.594 -25.516 4.297 1 96.81 46 ASP B CA 1
ATOM 2064 C C . ASP B 1 46 ? -14.836 -24.438 5.348 1 96.81 46 ASP B C 1
ATOM 2066 O O . ASP B 1 46 ? -14.75 -24.703 6.547 1 96.81 46 ASP B O 1
ATOM 2070 N N . HIS B 1 47 ? -15.133 -23.203 4.902 1 97.25 47 HIS B N 1
ATOM 2071 C CA . HIS B 1 47 ? -15.266 -22.094 5.832 1 97.25 47 HIS B CA 1
ATOM 2072 C C . HIS B 1 47 ? -16.516 -21.266 5.527 1 97.25 47 HIS B C 1
ATOM 2074 O O . HIS B 1 47 ? -16.438 -20.047 5.328 1 97.25 47 HIS B O 1
ATOM 2080 N N . PRO B 1 48 ? -17.688 -21.844 5.641 1 96.25 48 PRO B N 1
ATOM 2081 C CA . PRO B 1 48 ? -18.906 -21.141 5.234 1 96.25 48 PRO B CA 1
ATOM 2082 C C . PRO B 1 48 ? -19.266 -19.969 6.156 1 96.25 48 PRO B C 1
ATOM 2084 O O . PRO B 1 48 ? -19.812 -18.969 5.699 1 96.25 48 PRO B O 1
ATOM 2087 N N . ILE B 1 49 ? -18.953 -20.062 7.445 1 97.06 49 ILE B N 1
ATOM 2088 C CA . ILE B 1 49 ? -19.25 -18.984 8.383 1 97.06 49 ILE B CA 1
ATOM 2089 C C . ILE B 1 49 ? -18.406 -17.766 8.047 1 97.06 49 ILE B C 1
ATOM 2091 O O . ILE B 1 49 ? -18.922 -16.641 7.996 1 97.06 49 ILE B O 1
ATOM 2095 N N . SER B 1 50 ? -17.094 -18 7.836 1 97.88 50 SER B N 1
ATOM 2096 C CA . SER B 1 50 ? -16.203 -16.906 7.457 1 97.88 50 SER B CA 1
ATOM 2097 C C . SER B 1 50 ? -16.625 -16.281 6.125 1 97.88 50 SER B C 1
ATOM 2099 O O . SER B 1 50 ? -16.609 -15.062 5.965 1 97.88 50 SER B O 1
ATOM 2101 N N . LEU B 1 51 ? -17.016 -17.141 5.25 1 97.38 51 LEU B N 1
ATOM 2102 C CA . LEU B 1 51 ? -17.453 -16.672 3.936 1 97.38 51 LEU B CA 1
ATOM 2103 C C . LEU B 1 51 ? -18.688 -15.781 4.055 1 97.38 51 LEU B C 1
ATOM 2105 O O . LEU B 1 51 ? -18.703 -14.664 3.537 1 97.38 51 LEU B O 1
ATOM 2109 N N . LEU B 1 52 ? -19.703 -16.234 4.727 1 97.19 52 LEU B N 1
ATOM 2110 C CA . LEU B 1 52 ? -20.953 -15.508 4.84 1 97.19 52 LEU B CA 1
ATOM 2111 C C . LEU B 1 52 ? -20.766 -14.211 5.617 1 97.19 52 LEU B C 1
ATOM 2113 O O . LEU B 1 52 ? -21.391 -13.195 5.305 1 97.19 52 LEU B O 1
ATOM 2117 N N . SER B 1 53 ? -19.938 -14.328 6.633 1 97.94 53 SER B N 1
ATOM 2118 C CA . SER B 1 53 ? -19.609 -13.117 7.383 1 97.94 53 SER B CA 1
ATOM 2119 C C . SER B 1 53 ? -18.938 -12.078 6.488 1 97.94 53 SER B C 1
ATOM 2121 O O . SER B 1 53 ? -19.328 -10.906 6.488 1 97.94 53 SER B O 1
ATOM 2123 N N . HIS B 1 54 ? -17.938 -12.531 5.73 1 98.44 54 HIS B N 1
ATOM 2124 C CA . HIS B 1 54 ? -17.203 -11.625 4.867 1 98.44 54 HIS B CA 1
ATOM 2125 C C . HIS B 1 54 ? -18.078 -11.062 3.76 1 98.44 54 HIS B C 1
ATOM 2127 O O . HIS B 1 54 ? -18.141 -9.844 3.559 1 98.44 54 HIS B O 1
ATOM 2133 N N . ILE B 1 55 ? -18.766 -11.914 3.066 1 97.56 55 ILE B N 1
ATOM 2134 C CA . ILE B 1 55 ? -19.609 -11.508 1.945 1 97.56 55 ILE B CA 1
ATOM 2135 C C . ILE B 1 55 ? -20.781 -10.656 2.455 1 97.56 55 ILE B C 1
ATOM 2137 O O . ILE B 1 55 ? -21.109 -9.633 1.863 1 97.56 55 ILE B O 1
ATOM 2141 N N . GLY B 1 56 ? -21.422 -11.109 3.498 1 97.62 56 GLY B N 1
ATOM 2142 C CA . GLY B 1 56 ? -22.531 -10.352 4.074 1 97.62 56 GLY B CA 1
ATOM 2143 C C . GLY B 1 56 ? -22.125 -8.961 4.523 1 97.62 56 GLY B C 1
ATOM 2144 O O . GLY B 1 56 ? -22.781 -7.977 4.176 1 97.62 56 GLY B O 1
ATOM 2145 N N . GLY B 1 57 ? -21.078 -8.93 5.332 1 98.06 57 GLY B N 1
ATOM 2146 C CA . GLY B 1 57 ? -20.562 -7.641 5.754 1 98.06 57 GLY B CA 1
ATOM 2147 C C . GLY B 1 57 ? -20.125 -6.762 4.598 1 98.06 57 GLY B C 1
ATOM 2148 O O . GLY B 1 57 ? -20.406 -5.562 4.582 1 98.06 57 GLY B O 1
ATOM 2149 N N . GLY B 1 58 ? -19.422 -7.348 3.609 1 97.94 58 GLY B N 1
ATOM 2150 C CA . GLY B 1 58 ? -18.953 -6.617 2.439 1 97.94 58 GLY B CA 1
ATOM 2151 C C . GLY B 1 58 ? -20.094 -6.027 1.618 1 97.94 58 GLY B C 1
ATOM 2152 O O . GLY B 1 58 ? -20.031 -4.871 1.197 1 97.94 58 GLY B O 1
ATOM 2153 N N . VAL B 1 59 ? -21.094 -6.836 1.38 1 97.56 59 VAL B N 1
ATOM 2154 C CA . VAL B 1 59 ? -22.219 -6.414 0.569 1 97.56 59 VAL B CA 1
ATOM 2155 C C . VAL B 1 59 ? -22.938 -5.242 1.245 1 97.56 59 VAL B C 1
ATOM 2157 O O . VAL B 1 59 ? -23.25 -4.242 0.596 1 97.56 59 VAL B O 1
ATOM 2160 N N . VAL B 1 60 ? -23.156 -5.352 2.512 1 97.62 60 VAL B N 1
ATOM 2161 C CA . VAL B 1 60 ? -23.812 -4.289 3.268 1 97.62 60 VAL B CA 1
ATOM 2162 C C . VAL B 1 60 ? -22.984 -3.012 3.199 1 97.62 60 VAL B C 1
ATOM 2164 O O . VAL B 1 60 ? -23.5 -1.935 2.906 1 97.62 60 VAL B O 1
ATOM 2167 N N . ALA B 1 61 ? -21.734 -3.131 3.395 1 98 61 ALA B N 1
ATOM 2168 C CA . ALA B 1 61 ? -20.828 -1.981 3.443 1 98 61 ALA B CA 1
ATOM 2169 C C . ALA B 1 61 ? -20.734 -1.296 2.084 1 98 61 ALA B C 1
ATOM 2171 O O . ALA B 1 61 ? -20.812 -0.069 1.993 1 98 61 ALA B O 1
ATOM 2172 N N . ILE B 1 62 ? -20.578 -2.096 1.083 1 97.88 62 ILE B N 1
ATOM 2173 C CA . ILE B 1 62 ? -20.297 -1.529 -0.233 1 97.88 62 ILE B CA 1
ATOM 2174 C C . ILE B 1 62 ? -21.531 -0.804 -0.754 1 97.88 62 ILE B C 1
ATOM 2176 O O . ILE B 1 62 ? -21.422 0.191 -1.475 1 97.88 62 ILE B O 1
ATOM 2180 N N . VAL B 1 63 ? -22.719 -1.193 -0.369 1 96.81 63 VAL B N 1
ATOM 2181 C CA . VAL B 1 63 ? -23.969 -0.594 -0.833 1 96.81 63 VAL B CA 1
ATOM 2182 C C . VAL B 1 63 ? -24.266 0.67 -0.031 1 96.81 63 VAL B C 1
ATOM 2184 O O . VAL B 1 63 ? -24.672 1.688 -0.594 1 96.81 63 VAL B O 1
ATOM 2187 N N . ILE B 1 64 ? -24.031 0.644 1.246 1 97 64 ILE B N 1
ATOM 2188 C CA . ILE B 1 64 ? -24.375 1.75 2.133 1 97 64 ILE B CA 1
ATOM 2189 C C . ILE B 1 64 ? -23.391 2.9 1.925 1 97 64 ILE B C 1
ATOM 2191 O O . ILE B 1 64 ? -23.766 4.07 2.014 1 97 64 ILE B O 1
ATOM 2195 N N . GLY B 1 65 ? -22.141 2.635 1.591 1 94.94 65 GLY B N 1
ATOM 2196 C CA . GLY B 1 65 ? -21.031 3.57 1.581 1 94.94 65 GLY B CA 1
ATOM 2197 C C . GLY B 1 65 ? -21.312 4.816 0.76 1 94.94 65 GLY B C 1
ATOM 2198 O O . GLY B 1 65 ? -21.203 5.934 1.269 1 94.94 65 GLY B O 1
ATOM 2199 N N . PRO B 1 66 ? -21.734 4.719 -0.449 1 92.5 66 PRO B N 1
ATOM 2200 C CA . PRO B 1 66 ? -21.922 5.883 -1.314 1 92.5 66 PRO B CA 1
ATOM 2201 C C . PRO B 1 66 ? -22.969 6.859 -0.769 1 92.5 66 PRO B C 1
ATOM 2203 O O . PRO B 1 66 ? -22.812 8.078 -0.909 1 92.5 66 PRO B O 1
ATOM 2206 N N . PHE B 1 67 ? -23.953 6.422 -0.082 1 91.62 67 PHE B N 1
ATOM 2207 C CA . PHE B 1 67 ? -25.016 7.266 0.424 1 91.62 67 PHE B CA 1
ATOM 2208 C C . PHE B 1 67 ? -24.578 8.023 1.668 1 91.62 67 PHE B C 1
ATOM 2210 O O . PHE B 1 67 ? -25.047 9.133 1.928 1 91.62 67 PHE B O 1
ATOM 2217 N N . GLN B 1 68 ? -23.656 7.43 2.312 1 92.69 68 GLN B N 1
ATOM 2218 C CA . GLN B 1 68 ? -23.188 8.023 3.562 1 92.69 68 GLN B CA 1
ATOM 2219 C C . GLN B 1 68 ? -22.281 9.227 3.301 1 92.69 68 GLN B C 1
ATOM 2221 O O . GLN B 1 68 ? -22.125 10.094 4.164 1 92.69 68 GLN B O 1
ATOM 2226 N N . PHE B 1 69 ? -21.734 9.328 2.109 1 90.94 69 PHE B N 1
ATOM 2227 C CA . PHE B 1 69 ? -20.812 10.406 1.796 1 90.94 69 PHE B CA 1
ATOM 2228 C C . PHE B 1 69 ? -21.547 11.586 1.169 1 90.94 69 PHE B C 1
ATOM 2230 O O . PHE B 1 69 ? -20.953 12.641 0.938 1 90.94 69 PHE B O 1
ATOM 2237 N N . TRP B 1 70 ? -22.844 11.414 0.947 1 88.69 70 TRP B N 1
ATOM 2238 C CA . TRP B 1 70 ? -23.656 12.469 0.336 1 88.69 70 TRP B CA 1
ATOM 2239 C C . TRP B 1 70 ? -24.047 13.516 1.369 1 88.69 70 TRP B C 1
ATOM 2241 O O . TRP B 1 70 ? -24.859 13.234 2.262 1 88.69 70 TRP B O 1
ATOM 2251 N N . LYS B 1 71 ? -23.578 14.719 1.208 1 89.44 71 LYS B N 1
ATOM 2252 C CA . LYS B 1 71 ? -23.734 15.797 2.186 1 89.44 71 LYS B CA 1
ATOM 2253 C C . LYS B 1 71 ? -25.203 16.141 2.402 1 89.44 71 LYS B C 1
ATOM 2255 O O . LYS B 1 71 ? -25.641 16.344 3.537 1 89.44 71 LYS B O 1
ATOM 2260 N N . ARG B 1 72 ? -25.953 16.25 1.327 1 88.75 72 ARG B N 1
ATOM 2261 C CA . ARG B 1 72 ? -27.375 16.609 1.441 1 88.75 72 ARG B CA 1
ATOM 2262 C C . ARG B 1 72 ? -28.141 15.562 2.242 1 88.75 72 ARG B C 1
ATOM 2264 O O . ARG B 1 72 ? -29.016 15.906 3.039 1 88.75 72 ARG B O 1
ATOM 2271 N N . PHE B 1 73 ? -27.844 14.336 1.98 1 89.12 73 PHE B N 1
ATOM 2272 C CA . PHE B 1 73 ? -28.469 13.242 2.719 1 89.12 73 PHE B CA 1
ATOM 2273 C C . PHE B 1 73 ? -28.125 13.328 4.203 1 89.12 73 PHE B C 1
ATOM 2275 O O . PHE B 1 73 ? -29.016 13.227 5.055 1 89.12 73 PHE B O 1
ATOM 2282 N N . ARG B 1 74 ? -26.875 13.562 4.531 1 88.19 74 ARG B N 1
ATOM 2283 C CA . ARG B 1 74 ? -26.391 13.617 5.906 1 88.19 74 ARG B CA 1
ATOM 2284 C C . ARG B 1 74 ? -27.031 14.766 6.668 1 88.19 74 ARG B C 1
ATOM 2286 O O . ARG B 1 74 ? -27.469 14.602 7.816 1 88.19 74 ARG B O 1
ATOM 2293 N N . ASN B 1 75 ? -27.172 15.883 6.023 1 90.19 75 ASN B N 1
ATOM 2294 C CA . ASN B 1 75 ? -27.719 17.062 6.684 1 90.19 75 ASN B CA 1
ATOM 2295 C C . ASN B 1 75 ? -29.219 16.969 6.875 1 90.19 75 ASN B C 1
ATOM 2297 O O . ASN B 1 75 ? -29.75 17.406 7.898 1 90.19 75 ASN B O 1
ATOM 2301 N N . ARG B 1 76 ? -29.844 16.312 5.98 1 93.62 76 ARG B N 1
ATOM 2302 C CA . ARG B 1 76 ? -31.297 16.234 6.012 1 93.62 76 ARG B CA 1
ATOM 2303 C C . ARG B 1 76 ? -31.766 15.07 6.883 1 93.62 76 ARG B C 1
ATOM 2305 O O . ARG B 1 76 ? -32.812 15.148 7.52 1 93.62 76 ARG B O 1
ATOM 2312 N N . HIS B 1 77 ? -31.031 14.039 6.848 1 95 77 HIS B N 1
ATOM 2313 C CA . HIS B 1 77 ? -31.438 12.82 7.535 1 95 77 HIS B CA 1
ATOM 2314 C C . HIS B 1 77 ? -30.359 12.344 8.492 1 95 77 HIS B C 1
ATOM 2316 O O . HIS B 1 77 ? -29.906 11.203 8.398 1 95 77 HIS B O 1
ATOM 2322 N N . LEU B 1 78 ? -30.047 13.07 9.445 1 95.06 78 LEU B N 1
ATOM 2323 C CA . LEU B 1 78 ? -28.938 12.82 10.352 1 95.06 78 LEU B CA 1
ATOM 2324 C C . LEU B 1 78 ? -29.141 11.516 11.109 1 95.06 78 LEU B C 1
ATOM 2326 O O . LEU B 1 78 ? -28.188 10.758 11.32 1 95.06 78 LEU B O 1
ATOM 2330 N N . GLN B 1 79 ? -30.344 11.281 11.57 1 96 79 GLN B N 1
ATOM 2331 C CA . GLN B 1 79 ? -30.609 10.055 12.312 1 96 79 GLN B CA 1
ATOM 2332 C C . GLN B 1 79 ? -30.406 8.82 11.438 1 96 79 GLN B C 1
ATOM 2334 O O . GLN B 1 79 ? -29.891 7.801 11.898 1 96 79 GLN B O 1
ATOM 2339 N N . LEU B 1 80 ? -30.875 8.922 10.227 1 96.25 80 LEU B N 1
ATOM 2340 C CA . LEU B 1 80 ? -30.688 7.82 9.289 1 96.25 80 LEU B CA 1
ATOM 2341 C C . LEU B 1 80 ? -29.219 7.633 8.961 1 96.25 80 LEU B C 1
ATOM 2343 O O . LEU B 1 80 ? -28.734 6.5 8.844 1 96.25 80 LEU B O 1
ATOM 2347 N N . HIS B 1 81 ? -28.438 8.68 8.789 1 97 81 HIS B N 1
ATOM 2348 C CA . HIS B 1 81 ? -27 8.609 8.586 1 97 81 HIS B CA 1
ATOM 2349 C C . HIS B 1 81 ? -26.312 7.855 9.727 1 97 81 HIS B C 1
ATOM 2351 O O . HIS B 1 81 ? -25.5 6.965 9.492 1 97 81 HIS B O 1
ATOM 2357 N N . ARG B 1 82 ? -26.75 8.211 10.898 1 96.38 82 ARG B N 1
ATOM 2358 C CA . ARG B 1 82 ? -26.141 7.586 12.07 1 96.38 82 ARG B CA 1
ATOM 2359 C C . ARG B 1 82 ? -26.484 6.102 12.133 1 96.38 82 ARG B C 1
ATOM 2361 O O . ARG B 1 82 ? -25.625 5.277 12.461 1 96.38 82 ARG B O 1
ATOM 2368 N N . PHE B 1 83 ? -27.734 5.82 11.836 1 97 83 PHE B N 1
ATOM 2369 C CA . PHE B 1 83 ? -28.156 4.43 11.852 1 97 83 PHE B CA 1
ATOM 2370 C C . PHE B 1 83 ? -27.422 3.621 10.789 1 97 83 PHE B C 1
ATOM 2372 O O . PHE B 1 83 ? -26.844 2.576 11.086 1 97 83 PHE B O 1
ATOM 2379 N N . LEU B 1 84 ? -27.406 4.117 9.562 1 97.5 84 LEU B N 1
ATOM 2380 C CA . LEU B 1 84 ? -26.766 3.422 8.453 1 97.5 84 LEU B CA 1
ATOM 2381 C C . LEU B 1 84 ? -25.25 3.346 8.656 1 97.5 84 LEU B C 1
ATOM 2383 O O . LEU B 1 84 ? -24.625 2.359 8.281 1 97.5 84 LEU B O 1
ATOM 2387 N N . GLY B 1 85 ? -24.703 4.43 9.203 1 97.19 85 GLY B N 1
ATOM 2388 C CA . GLY B 1 85 ? -23.297 4.395 9.57 1 97.19 85 GLY B CA 1
ATOM 2389 C C . GLY B 1 85 ? -22.969 3.303 10.57 1 97.19 85 GLY B C 1
ATOM 2390 O O . GLY B 1 85 ? -21.953 2.619 10.438 1 97.19 85 GLY B O 1
ATOM 2391 N N . GLY B 1 86 ? -23.844 3.168 11.555 1 97.38 86 GLY B N 1
ATOM 2392 C CA . GLY B 1 86 ? -23.688 2.084 12.516 1 97.38 86 GLY B CA 1
ATOM 2393 C C . GLY B 1 86 ? -23.75 0.709 11.875 1 97.38 86 GLY B C 1
ATOM 2394 O O . GLY B 1 86 ? -22.969 -0.177 12.211 1 97.38 86 GLY B O 1
ATOM 2395 N N . VAL B 1 87 ? -24.703 0.544 11 1 97.88 87 VAL B N 1
ATOM 2396 C CA . VAL B 1 87 ? -24.859 -0.712 10.273 1 97.88 87 VAL B CA 1
ATOM 2397 C C . VAL B 1 87 ? -23.609 -0.983 9.438 1 97.88 87 VAL B C 1
ATOM 2399 O O . VAL B 1 87 ? -23.125 -2.111 9.398 1 97.88 87 VAL B O 1
ATOM 2402 N N . TYR B 1 88 ? -23.141 0.022 8.758 1 98.12 88 TYR B N 1
ATOM 2403 C CA . TYR B 1 88 ? -21.906 -0.082 7.977 1 98.12 88 TYR B CA 1
ATOM 2404 C C . TYR B 1 88 ? -20.75 -0.567 8.844 1 98.12 88 TYR B C 1
ATOM 2406 O O . TYR B 1 88 ? -20.047 -1.514 8.484 1 98.12 88 TYR B O 1
ATOM 2414 N N . LEU B 1 89 ? -20.578 0.081 9.945 1 98 89 LEU B N 1
ATOM 2415 C CA . LEU B 1 89 ? -19.438 -0.217 10.797 1 98 89 LEU B CA 1
ATOM 2416 C C . LEU B 1 89 ? -19.562 -1.602 11.422 1 98 89 LEU B C 1
ATOM 2418 O O . LEU B 1 89 ? -18.578 -2.328 11.555 1 98 89 LEU B O 1
ATOM 2422 N N . ALA B 1 90 ? -20.797 -1.948 11.812 1 97.19 90 ALA B N 1
ATOM 2423 C CA . ALA B 1 90 ? -21.031 -3.301 12.312 1 97.19 90 ALA B CA 1
ATOM 2424 C C . ALA B 1 90 ? -20.71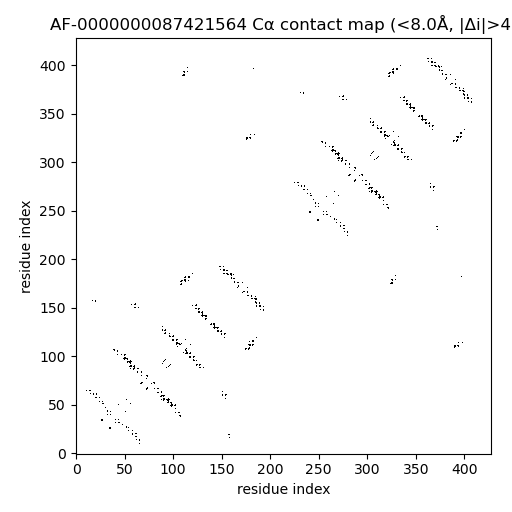9 -4.344 11.242 1 97.19 90 ALA B C 1
ATOM 2426 O O . ALA B 1 90 ? -20.109 -5.375 11.531 1 97.19 90 ALA B O 1
ATOM 2427 N N . ALA B 1 91 ? -21.125 -4.062 10.047 1 97.38 91 ALA B N 1
ATOM 2428 C CA . ALA B 1 91 ? -20.922 -4.965 8.914 1 97.38 91 ALA B CA 1
ATOM 2429 C C . ALA B 1 91 ? -19.438 -5.102 8.578 1 97.38 91 ALA B C 1
ATOM 2431 O O . ALA B 1 91 ? -18.953 -6.199 8.281 1 97.38 91 ALA B O 1
ATOM 2432 N N . THR B 1 92 ? -18.734 -4.012 8.578 1 95.94 92 THR B N 1
ATOM 2433 C CA . THR B 1 92 ? -17.328 -4.008 8.188 1 95.94 92 THR B CA 1
ATOM 2434 C C . THR B 1 92 ? -16.453 -4.531 9.32 1 95.94 92 THR B C 1
ATOM 2436 O O . THR B 1 92 ? -15.766 -5.543 9.156 1 95.94 92 THR B O 1
ATOM 2439 N N . VAL B 1 93 ? -16.516 -3.924 10.531 1 93.5 93 VAL B N 1
ATOM 2440 C CA . VAL B 1 93 ? -15.648 -4.215 11.664 1 93.5 93 VAL B CA 1
ATOM 2441 C C . VAL B 1 93 ? -16.109 -5.504 12.352 1 93.5 93 VAL B C 1
ATOM 2443 O O . VAL B 1 93 ? -15.281 -6.352 12.695 1 93.5 93 VAL B O 1
ATOM 2446 N N . GLY B 1 94 ? -17.391 -5.707 12.469 1 91.06 94 GLY B N 1
ATOM 2447 C CA . GLY B 1 94 ? -17.938 -6.82 13.227 1 91.06 94 GLY B CA 1
ATOM 2448 C C . GLY B 1 94 ? -17.969 -8.117 12.438 1 91.06 94 GLY B C 1
ATOM 2449 O O . GLY B 1 94 ? -17.906 -9.203 13.023 1 91.06 94 GLY B O 1
ATOM 2450 N N . PHE B 1 95 ? -18.016 -7.98 11.102 1 95.62 95 PHE B N 1
ATOM 2451 C CA . PHE B 1 95 ? -18.25 -9.195 10.328 1 95.62 95 PHE B CA 1
ATOM 2452 C C . PHE B 1 95 ? -17.297 -9.273 9.141 1 95.62 95 PHE B C 1
ATOM 2454 O O . PHE B 1 95 ? -16.438 -10.148 9.086 1 95.62 95 PHE B O 1
ATOM 2461 N N . GLY B 1 96 ? -17.391 -8.32 8.289 1 97.81 96 GLY B N 1
ATOM 2462 C CA . GLY B 1 96 ? -16.703 -8.375 7.008 1 97.81 96 GLY B CA 1
ATOM 2463 C C . GLY B 1 96 ? -15.195 -8.539 7.152 1 97.81 96 GLY B C 1
ATOM 2464 O O . GLY B 1 96 ? -14.617 -9.461 6.574 1 97.81 96 GLY B O 1
ATOM 2465 N N . ALA B 1 97 ? -14.609 -7.645 7.906 1 98.56 97 ALA B N 1
ATOM 2466 C CA . ALA B 1 97 ? -13.156 -7.672 8.094 1 98.56 97 ALA B CA 1
ATOM 2467 C C . ALA B 1 97 ? -12.719 -8.945 8.812 1 98.56 97 ALA B C 1
ATOM 2469 O O . ALA B 1 97 ? -11.703 -9.547 8.461 1 98.56 97 ALA B O 1
ATOM 2470 N N . ILE B 1 98 ? -13.445 -9.375 9.805 1 98.19 98 ILE B N 1
ATOM 2471 C CA . ILE B 1 98 ? -13.117 -10.562 10.586 1 98.19 98 ILE B CA 1
ATOM 2472 C C . ILE B 1 98 ? -13.227 -11.805 9.711 1 98.19 98 ILE B C 1
ATOM 2474 O O . ILE B 1 98 ? -12.336 -12.648 9.703 1 98.19 98 ILE B O 1
ATOM 2478 N N . GLY B 1 99 ? -14.336 -11.938 9.008 1 98.44 99 GLY B N 1
ATOM 2479 C CA . GLY B 1 99 ? -14.461 -13.031 8.062 1 98.44 99 GLY B CA 1
ATOM 2480 C C . GLY B 1 99 ? -13.336 -13.062 7.039 1 98.44 99 GLY B C 1
ATOM 2481 O O . GLY B 1 99 ? -12.812 -14.133 6.723 1 98.44 99 GLY B O 1
ATOM 2482 N N . GLY B 1 100 ? -13 -11.883 6.523 1 98.25 100 GLY B N 1
ATOM 2483 C CA . GLY B 1 100 ? -11.898 -11.781 5.582 1 98.25 100 GLY B CA 1
ATOM 2484 C C . GLY B 1 100 ? -10.57 -12.219 6.176 1 98.25 100 GLY B C 1
ATOM 2485 O O . GLY B 1 100 ? -9.766 -12.859 5.504 1 98.25 100 GLY B O 1
ATOM 2486 N N . LEU B 1 101 ? -10.312 -11.844 7.438 1 98.5 101 LEU B N 1
ATOM 2487 C CA . LEU B 1 101 ? -9.078 -12.219 8.117 1 98.5 101 LEU B CA 1
ATOM 2488 C C . LEU B 1 101 ? -8.977 -13.734 8.266 1 98.5 101 LEU B C 1
ATOM 2490 O O . LEU B 1 101 ? -7.887 -14.297 8.172 1 98.5 101 LEU B O 1
ATOM 2494 N N . PHE B 1 102 ? -10.047 -14.398 8.453 1 98.19 102 PHE B N 1
ATOM 2495 C CA . PHE B 1 102 ? -10.039 -15.852 8.625 1 98.19 102 PHE B CA 1
ATOM 2496 C C . PHE B 1 102 ? -9.891 -16.547 7.281 1 98.19 102 PHE B C 1
ATOM 2498 O O . PHE B 1 102 ? -9.32 -17.641 7.203 1 98.19 102 PHE B O 1
ATOM 2505 N N . LEU B 1 103 ? -10.352 -15.961 6.223 1 98.06 103 LEU B N 1
ATOM 2506 C CA . LEU B 1 103 ? -10.297 -16.562 4.895 1 98.06 103 LEU B CA 1
ATOM 2507 C C . LEU B 1 103 ? -8.93 -16.344 4.25 1 98.06 103 LEU B C 1
ATOM 2509 O O . LEU B 1 103 ? -8.469 -17.172 3.471 1 98.06 103 LEU B O 1
ATOM 2513 N N . ALA B 1 104 ? -8.297 -15.258 4.582 1 98.19 104 ALA B N 1
ATOM 2514 C CA . ALA B 1 104 ? -7.121 -14.758 3.879 1 98.19 104 ALA B CA 1
ATOM 2515 C C . ALA B 1 104 ? -6.012 -15.805 3.854 1 98.19 104 ALA B C 1
ATOM 2517 O O . ALA B 1 104 ? -5.426 -16.078 2.803 1 98.19 104 ALA B O 1
ATOM 2518 N N . PRO B 1 105 ? -5.719 -16.547 4.988 1 97.5 105 PRO B N 1
ATOM 2519 C CA . PRO B 1 105 ? -4.609 -17.5 4.98 1 97.5 105 PRO B CA 1
ATOM 2520 C C . PRO B 1 105 ? -4.891 -18.719 4.109 1 97.5 105 PRO B C 1
ATOM 2522 O O . PRO B 1 105 ? -3.982 -19.5 3.82 1 97.5 105 PRO B O 1
ATOM 2525 N N . HIS B 1 106 ? -6.121 -18.844 3.605 1 97.25 106 HIS B N 1
ATOM 2526 C CA . HIS B 1 106 ? -6.512 -20.016 2.824 1 97.25 106 HIS B CA 1
ATOM 2527 C C . HIS B 1 106 ? -6.789 -19.641 1.373 1 97.25 106 HIS B C 1
ATOM 2529 O O . HIS B 1 106 ? -7.176 -20.484 0.569 1 97.25 106 HIS B O 1
ATOM 2535 N N . SER B 1 107 ? -6.59 -18.406 1.062 1 96.12 107 SER B N 1
ATOM 2536 C CA . SER B 1 107 ? -6.945 -17.906 -0.265 1 96.12 107 SER B CA 1
ATOM 2537 C C . SER B 1 107 ? -6.074 -18.547 -1.343 1 96.12 107 SER B C 1
ATOM 2539 O O . SER B 1 107 ? -4.938 -18.938 -1.079 1 96.12 107 SER B O 1
ATOM 2541 N N . TYR B 1 108 ? -6.578 -18.656 -2.465 1 96.19 108 TYR B N 1
ATOM 2542 C CA . TYR B 1 108 ? -5.863 -19.141 -3.643 1 96.19 108 TYR B CA 1
ATOM 2543 C C . TYR B 1 108 ? -4.676 -18.234 -3.961 1 96.19 108 TYR B C 1
ATOM 2545 O O . TYR B 1 108 ? -4.734 -17.016 -3.756 1 96.19 108 TYR B O 1
ATOM 2553 N N . GLY B 1 109 ? -3.623 -18.797 -4.441 1 95.38 109 GLY B N 1
ATOM 2554 C CA . GLY B 1 109 ? -2.514 -18 -4.949 1 95.38 109 GLY B CA 1
ATOM 2555 C C . GLY B 1 109 ? -1.312 -18 -4.027 1 95.38 109 GLY B C 1
ATOM 2556 O O . GLY B 1 109 ? -0.263 -17.438 -4.367 1 95.38 109 GLY B O 1
ATOM 2557 N N . GLY B 1 110 ? -1.479 -18.547 -2.748 1 95.56 110 GLY B N 1
ATOM 2558 C CA . GLY B 1 110 ? -0.338 -18.734 -1.867 1 95.56 110 GLY B CA 1
ATOM 2559 C C . GLY B 1 110 ? -0.002 -17.5 -1.055 1 95.56 110 GLY B C 1
ATOM 2560 O O . GLY B 1 110 ? -0.892 -16.734 -0.692 1 95.56 110 GLY B O 1
ATOM 2561 N N . LEU B 1 111 ? 1.23 -17.359 -0.716 1 97.06 111 LEU B N 1
ATOM 2562 C CA . LEU B 1 111 ? 1.705 -16.422 0.291 1 97.06 111 LEU B CA 1
ATOM 2563 C C . LEU B 1 111 ? 1.357 -14.984 -0.098 1 97.06 111 LEU B C 1
ATOM 2565 O O . LEU B 1 111 ? 0.917 -14.203 0.743 1 97.06 111 LEU B O 1
ATOM 2569 N N . SER B 1 112 ? 1.615 -14.641 -1.361 1 97.56 112 SER B N 1
ATOM 2570 C CA . SER B 1 112 ? 1.346 -13.273 -1.806 1 97.56 112 SER B CA 1
ATOM 2571 C C . SER B 1 112 ? -0.115 -12.898 -1.581 1 97.56 112 SER B C 1
ATOM 2573 O O . SER B 1 112 ? -0.411 -11.828 -1.053 1 97.56 112 SER B O 1
ATOM 2575 N N . THR B 1 113 ? -1.031 -13.797 -1.972 1 98.12 113 THR B N 1
ATOM 2576 C CA . THR B 1 113 ? -2.455 -13.523 -1.812 1 98.12 113 THR B CA 1
ATOM 2577 C C . THR B 1 113 ? -2.842 -13.516 -0.335 1 98.12 113 THR B C 1
ATOM 2579 O O . THR B 1 113 ? -3.682 -12.719 0.088 1 98.12 113 THR B O 1
ATOM 2582 N N . HIS B 1 114 ? -2.193 -14.398 0.462 1 98.31 114 HIS B N 1
ATOM 2583 C CA . HIS B 1 114 ? -2.463 -14.422 1.895 1 98.31 114 HIS B CA 1
ATOM 2584 C C . HIS B 1 114 ? -2.139 -13.086 2.543 1 98.31 114 HIS B C 1
ATOM 2586 O O . HIS B 1 114 ? -2.961 -12.523 3.275 1 98.31 114 HIS B O 1
ATOM 2592 N N . PHE B 1 115 ? -1.004 -12.539 2.193 1 98.38 115 PHE B N 1
ATOM 2593 C CA . PHE B 1 115 ? -0.595 -11.266 2.77 1 98.38 115 PHE B CA 1
ATOM 2594 C C . PHE B 1 115 ? -1.408 -10.125 2.18 1 98.38 115 PHE B C 1
ATOM 2596 O O . PHE B 1 115 ? -1.789 -9.195 2.893 1 98.38 115 PHE B O 1
ATOM 2603 N N . GLY B 1 116 ? -1.615 -10.148 0.871 1 98.69 116 GLY B N 1
ATOM 2604 C CA . GLY B 1 116 ? -2.375 -9.094 0.23 1 98.69 116 GLY B CA 1
ATOM 2605 C C . GLY B 1 116 ? -3.77 -8.922 0.803 1 98.69 116 GLY B C 1
ATOM 2606 O O . GLY B 1 116 ? -4.137 -7.84 1.258 1 98.69 116 GLY B O 1
ATOM 2607 N N . PHE B 1 117 ? -4.508 -10.031 0.803 1 98.69 117 PHE B N 1
ATOM 2608 C CA . PHE B 1 117 ? -5.875 -9.992 1.312 1 98.69 117 PHE B CA 1
ATOM 2609 C C . PHE B 1 117 ? -5.883 -9.852 2.83 1 98.69 117 PHE B C 1
ATOM 2611 O O . PHE B 1 117 ? -6.777 -9.219 3.393 1 98.69 117 PHE B O 1
ATOM 2618 N N . GLY B 1 118 ? -4.93 -10.445 3.496 1 98.69 118 GLY B N 1
ATOM 2619 C CA . GLY B 1 118 ? -4.844 -10.297 4.941 1 98.69 118 GLY B CA 1
ATOM 2620 C C . GLY B 1 118 ? -4.633 -8.859 5.383 1 98.69 118 GLY B C 1
ATOM 2621 O O . GLY B 1 118 ? -5.297 -8.383 6.305 1 98.69 118 GLY B O 1
ATOM 2622 N N . MET B 1 119 ? -3.672 -8.211 4.77 1 98.62 119 MET B N 1
ATOM 2623 C CA . MET B 1 119 ? -3.416 -6.816 5.098 1 98.62 119 MET B CA 1
ATOM 2624 C C . MET B 1 119 ? -4.629 -5.949 4.773 1 98.62 119 MET B C 1
ATOM 2626 O O . MET B 1 119 ? -4.961 -5.027 5.523 1 98.62 119 MET B O 1
ATOM 2630 N N . LEU B 1 120 ? -5.234 -6.23 3.641 1 98.62 120 LEU B N 1
ATOM 2631 C CA . LEU B 1 120 ? -6.457 -5.512 3.301 1 98.62 120 LEU B CA 1
ATOM 2632 C C . LEU B 1 120 ? -7.496 -5.652 4.41 1 98.62 120 LEU B C 1
ATOM 2634 O O . LEU B 1 120 ? -8.062 -4.652 4.863 1 98.62 120 LEU B O 1
ATOM 2638 N N . ALA B 1 121 ? -7.723 -6.879 4.844 1 98.75 121 ALA B N 1
ATOM 2639 C CA . ALA B 1 121 ? -8.711 -7.1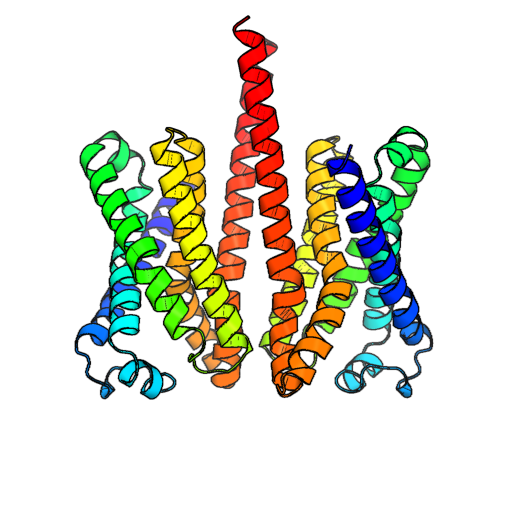37 5.887 1 98.75 121 ALA B CA 1
ATOM 2640 C C . ALA B 1 121 ? -8.32 -6.453 7.195 1 98.75 121 ALA B C 1
ATOM 2642 O O . ALA B 1 121 ? -9.164 -5.879 7.883 1 98.75 121 ALA B O 1
ATOM 2643 N N . ALA B 1 122 ? -7.129 -6.48 7.531 1 98.5 122 ALA B N 1
ATOM 2644 C CA . ALA B 1 122 ? -6.645 -5.855 8.758 1 98.5 122 ALA B CA 1
ATOM 2645 C C . ALA B 1 122 ? -6.82 -4.344 8.711 1 98.5 122 ALA B C 1
ATOM 2647 O O . ALA B 1 122 ? -7.242 -3.729 9.695 1 98.5 122 ALA B O 1
ATOM 2648 N N . LEU B 1 123 ? -6.438 -3.781 7.582 1 98.38 123 LEU B N 1
ATOM 2649 C CA . LEU B 1 123 ? -6.586 -2.338 7.43 1 98.38 123 LEU B CA 1
ATOM 2650 C C . LEU B 1 123 ? -8.055 -1.938 7.422 1 98.38 123 LEU B C 1
ATOM 2652 O O . LEU B 1 123 ? -8.414 -0.865 7.914 1 98.38 123 LEU B O 1
ATOM 2656 N N . TRP B 1 124 ? -8.828 -2.785 6.766 1 98.5 124 TRP B N 1
ATOM 2657 C CA . TRP B 1 124 ? -10.273 -2.566 6.777 1 98.5 124 TRP B CA 1
ATOM 2658 C C . TRP B 1 124 ? -10.805 -2.531 8.211 1 98.5 124 TRP B C 1
ATOM 2660 O O . TRP B 1 124 ? -11.547 -1.621 8.578 1 98.5 124 TRP B O 1
ATOM 2670 N N . LEU B 1 125 ? -10.414 -3.451 9.055 1 98.5 125 LEU B N 1
ATOM 2671 C CA . LEU B 1 125 ? -10.766 -3.5 10.469 1 98.5 125 LEU B CA 1
ATOM 2672 C C . LEU B 1 125 ? -10.266 -2.258 11.195 1 98.5 125 LEU B C 1
ATOM 2674 O O . LEU B 1 125 ? -11.008 -1.638 11.961 1 98.5 125 LEU B O 1
ATOM 2678 N N . LEU B 1 126 ? -9.086 -1.903 10.93 1 97.81 126 LEU B N 1
ATOM 2679 C CA . LEU B 1 126 ? -8.453 -0.784 11.617 1 97.81 126 LEU B CA 1
ATOM 2680 C C . LEU B 1 126 ? -9.148 0.529 11.273 1 97.81 126 LEU B C 1
ATOM 2682 O O . LEU B 1 126 ? -9.477 1.312 12.172 1 97.81 126 LEU B O 1
ATOM 2686 N N . THR B 1 127 ? -9.305 0.756 10.008 1 98.12 127 THR B N 1
ATOM 2687 C CA . THR B 1 127 ? -9.891 2.023 9.586 1 98.12 127 THR B CA 1
ATOM 2688 C C . THR B 1 127 ? -11.328 2.145 10.086 1 98.12 127 THR B C 1
ATOM 2690 O O . THR B 1 127 ? -11.758 3.221 10.516 1 98.12 127 THR B O 1
ATOM 2693 N N . GLY B 1 128 ? -12.094 1.028 10.031 1 98.19 128 GLY B N 1
ATOM 2694 C CA . GLY B 1 128 ? -13.43 1.048 10.609 1 98.19 128 GLY B CA 1
ATOM 2695 C C . GLY B 1 128 ? -13.438 1.311 12.102 1 98.19 128 GLY B C 1
ATOM 2696 O O . GLY B 1 128 ? -14.25 2.092 12.594 1 98.19 128 GLY B O 1
ATOM 2697 N N . THR B 1 129 ? -12.57 0.675 12.82 1 98.12 129 THR B N 1
ATOM 2698 C CA . THR B 1 129 ? -12.477 0.835 14.266 1 98.12 129 THR B CA 1
ATOM 2699 C C . THR B 1 129 ? -12.109 2.271 14.633 1 98.12 129 THR B C 1
ATOM 2701 O O . THR B 1 129 ? -12.703 2.859 15.531 1 98.12 129 THR B O 1
ATOM 2704 N N . LEU B 1 130 ? -11.18 2.812 13.906 1 97.5 130 LEU B N 1
ATOM 2705 C CA . LEU B 1 130 ? -10.75 4.18 14.18 1 97.5 130 LEU B CA 1
ATOM 2706 C C . LEU B 1 130 ? -11.844 5.176 13.82 1 97.5 130 LEU B C 1
ATOM 2708 O O . LEU B 1 130 ? -11.992 6.211 14.477 1 97.5 130 LEU B O 1
ATOM 2712 N N . ALA B 1 131 ? -12.578 4.836 12.75 1 97.88 131 ALA B N 1
ATOM 2713 C CA . ALA B 1 131 ? -13.727 5.676 12.406 1 97.88 131 ALA B CA 1
ATOM 2714 C C . ALA B 1 131 ? -14.758 5.688 13.531 1 97.88 131 ALA B C 1
ATOM 2716 O O . ALA B 1 131 ? -15.258 6.746 13.906 1 97.88 131 ALA B O 1
ATOM 2717 N N . PHE B 1 132 ? -15.031 4.547 14.047 1 97.75 132 PHE B N 1
ATOM 2718 C CA . PHE B 1 132 ? -15.977 4.41 15.148 1 97.75 132 PHE B CA 1
ATOM 2719 C C . PHE B 1 132 ? -15.484 5.141 16.391 1 97.75 132 PHE B C 1
ATOM 2721 O O . PHE B 1 132 ? -16.234 5.879 17.031 1 97.75 132 PHE B O 1
ATOM 2728 N N . TRP B 1 133 ? -14.258 4.91 16.734 1 97.19 133 TRP B N 1
ATOM 2729 C CA . TRP B 1 133 ? -13.641 5.547 17.891 1 97.19 133 TRP B CA 1
ATOM 2730 C C . TRP B 1 133 ? -13.703 7.066 17.781 1 97.19 133 TRP B C 1
ATOM 2732 O O . TRP B 1 133 ? -14 7.754 18.766 1 97.19 133 TRP B O 1
ATOM 2742 N N . SER B 1 134 ? -13.422 7.574 16.641 1 97.19 134 SER B N 1
ATOM 2743 C CA . SER B 1 134 ? -13.414 9.016 16.406 1 97.19 134 SER B CA 1
ATOM 2744 C C . SER B 1 134 ? -14.805 9.617 16.625 1 97.19 134 SER B C 1
ATOM 2746 O O . SER B 1 134 ? -14.938 10.672 17.234 1 97.19 134 SER B O 1
ATOM 2748 N N . ILE B 1 135 ? -15.789 8.922 16.156 1 96.25 135 ILE B N 1
ATOM 2749 C CA . ILE B 1 135 ? -17.125 9.492 16.266 1 96.25 135 ILE B CA 1
ATOM 2750 C C . ILE B 1 135 ? -17.625 9.352 17.703 1 96.25 135 ILE B C 1
ATOM 2752 O O . ILE B 1 135 ? -18.359 10.203 18.203 1 96.25 135 ILE B O 1
ATOM 2756 N N . LEU B 1 136 ? -17.25 8.328 18.406 1 96.38 136 LEU B N 1
ATOM 2757 C CA . LEU B 1 136 ? -17.578 8.164 19.828 1 96.38 136 LEU B CA 1
ATOM 2758 C C . LEU B 1 136 ? -17 9.305 20.656 1 96.38 136 LEU B C 1
ATOM 2760 O O . LEU B 1 136 ? -17.578 9.672 21.688 1 96.38 136 LEU B O 1
ATOM 2764 N N . HIS B 1 137 ? -15.969 9.859 20.219 1 97.06 137 HIS B N 1
ATOM 2765 C CA . HIS B 1 137 ? -15.305 10.922 20.969 1 97.06 137 HIS B CA 1
ATOM 2766 C C . HIS B 1 137 ? -15.57 12.281 20.344 1 97.06 137 HIS B C 1
ATOM 2768 O O . HIS B 1 137 ? -14.844 13.242 20.625 1 97.06 137 HIS B O 1
ATOM 2774 N N . GLY B 1 138 ? -16.406 12.297 19.422 1 96.25 138 GLY B N 1
ATOM 2775 C CA . GLY B 1 138 ? -16.891 13.555 18.875 1 96.25 138 GLY B CA 1
ATOM 2776 C C . GLY B 1 138 ? -15.945 14.172 17.859 1 96.25 138 GLY B C 1
ATOM 2777 O O . GLY B 1 138 ? -16.062 15.352 17.516 1 96.25 138 GLY B O 1
ATOM 2778 N N . ARG B 1 139 ? -15.031 13.453 17.438 1 96.69 139 ARG B N 1
ATOM 2779 C CA . ARG B 1 139 ? -14.078 13.945 16.438 1 96.69 139 ARG B CA 1
ATOM 2780 C C . ARG B 1 139 ? -14.602 13.703 15.023 1 96.69 139 ARG B C 1
ATOM 2782 O O . ARG B 1 139 ? -14.07 12.852 14.297 1 96.69 139 ARG B O 1
ATOM 2789 N N . VAL B 1 140 ? -15.477 14.492 14.562 1 95.44 140 VAL B N 1
ATOM 2790 C CA . VAL B 1 140 ? -16.25 14.281 13.352 1 95.44 140 VAL B CA 1
ATOM 2791 C C . VAL B 1 140 ? -15.344 14.344 12.125 1 95.44 140 VAL B C 1
ATOM 2793 O O . VAL B 1 140 ? -15.5 13.562 11.188 1 95.44 140 VAL B O 1
ATOM 2796 N N . SER B 1 141 ? -14.414 15.305 12.094 1 94.62 141 SER B N 1
ATOM 2797 C CA . SER B 1 141 ? -13.508 15.43 10.961 1 94.62 141 SER B CA 1
ATOM 2798 C C . SER B 1 141 ? -12.664 14.18 10.789 1 94.62 141 SER B C 1
ATOM 2800 O O . SER B 1 141 ? -12.523 13.664 9.68 1 94.62 141 SER B O 1
ATOM 2802 N N . GLN B 1 142 ? -12.125 13.68 11.867 1 95.44 142 GLN B N 1
ATOM 2803 C CA . GLN B 1 142 ? -11.344 12.445 11.828 1 95.44 142 GLN B CA 1
ATOM 2804 C C . GLN B 1 142 ? -12.203 11.258 11.414 1 95.44 142 GLN B C 1
ATOM 2806 O O . GLN B 1 142 ? -11.758 10.398 10.648 1 95.44 142 GLN B O 1
ATOM 2811 N N . HIS B 1 143 ? -13.438 11.227 11.984 1 97.06 143 HIS B N 1
ATOM 2812 C CA . HIS B 1 143 ? -14.375 10.172 11.602 1 97.06 143 HIS B CA 1
ATOM 2813 C C . HIS B 1 143 ? -14.562 10.133 10.094 1 97.06 143 HIS B C 1
ATOM 2815 O O . HIS B 1 143 ? -14.492 9.055 9.484 1 97.06 143 HIS B O 1
ATOM 2821 N N . ARG B 1 144 ? -14.734 11.242 9.531 1 96.19 144 ARG B N 1
ATOM 2822 C CA . ARG B 1 144 ? -14.953 11.328 8.094 1 96.19 144 ARG B CA 1
ATOM 2823 C C . ARG B 1 144 ? -13.742 10.805 7.324 1 96.19 144 ARG B C 1
ATOM 2825 O O . ARG B 1 144 ? -13.891 10.055 6.359 1 96.19 144 ARG B O 1
ATOM 2832 N N . GLU B 1 145 ? -12.578 11.203 7.703 1 96.31 145 GLU B N 1
ATOM 2833 C CA . GLU B 1 145 ? -11.359 10.781 7.027 1 96.31 145 GLU B CA 1
ATOM 2834 C C . GLU B 1 145 ? -11.18 9.266 7.105 1 96.31 145 GLU B C 1
ATOM 2836 O O . GLU B 1 145 ? -10.836 8.625 6.109 1 96.31 145 GLU B O 1
ATOM 2841 N N . TRP B 1 146 ? -11.445 8.742 8.242 1 97.69 146 TRP B N 1
ATOM 2842 C CA . TRP B 1 146 ? -11.305 7.301 8.43 1 97.69 146 TRP B CA 1
ATOM 2843 C C . TRP B 1 146 ? -12.367 6.543 7.629 1 97.69 146 TRP B C 1
ATOM 2845 O O . TRP B 1 146 ? -12.109 5.445 7.129 1 97.69 146 TRP B O 1
ATOM 2855 N N . MET B 1 147 ? -13.547 7.145 7.512 1 98.06 147 MET B N 1
ATOM 2856 C CA . MET B 1 147 ? -14.594 6.508 6.727 1 98.06 147 MET B CA 1
ATOM 2857 C C . MET B 1 147 ? -14.242 6.504 5.242 1 98.06 147 MET B C 1
ATOM 2859 O O . MET B 1 147 ? -14.586 5.566 4.52 1 98.06 147 MET B O 1
ATOM 2863 N N . ILE B 1 148 ? -13.594 7.516 4.828 1 97.31 148 ILE B N 1
ATOM 2864 C CA . ILE B 1 148 ? -13.141 7.562 3.441 1 97.31 148 ILE B CA 1
ATOM 2865 C C . ILE B 1 148 ? -12.125 6.449 3.193 1 97.31 148 ILE B C 1
ATOM 2867 O O . ILE B 1 148 ? -12.211 5.734 2.193 1 97.31 148 ILE B O 1
ATOM 2871 N N . ARG B 1 149 ? -11.164 6.285 4.07 1 97.94 149 ARG B N 1
ATOM 2872 C CA . ARG B 1 149 ? -10.188 5.203 3.969 1 97.94 149 ARG B CA 1
ATOM 2873 C C . ARG B 1 149 ? -10.875 3.844 3.996 1 97.94 149 ARG B C 1
ATOM 2875 O O . ARG B 1 149 ? -10.547 2.961 3.199 1 97.94 149 ARG B O 1
ATOM 2882 N N . SER B 1 150 ? -11.82 3.73 4.934 1 98.56 150 SER B N 1
ATOM 2883 C CA . SER B 1 150 ? -12.523 2.465 5.086 1 98.56 150 SER B CA 1
ATOM 2884 C C . SER B 1 150 ? -13.281 2.098 3.812 1 98.56 150 SER B C 1
ATOM 2886 O O . SER B 1 150 ? -13.242 0.945 3.375 1 98.56 150 SER B O 1
ATOM 2888 N N . TYR B 1 151 ? -13.938 3.037 3.242 1 98.44 151 TYR B N 1
ATOM 2889 C CA . TYR B 1 151 ? -14.703 2.721 2.045 1 98.44 151 TYR B CA 1
ATOM 2890 C C . TYR B 1 151 ? -13.789 2.469 0.855 1 98.44 151 TYR B C 1
ATOM 2892 O O . TYR B 1 151 ? -14.094 1.65 -0.014 1 98.44 151 TYR B O 1
ATOM 2900 N N . ALA B 1 152 ? -12.664 3.205 0.754 1 98.31 152 ALA B N 1
ATOM 2901 C CA . ALA B 1 152 ? -11.68 2.902 -0.284 1 98.31 152 ALA B CA 1
ATOM 2902 C C . ALA B 1 152 ? -11.242 1.442 -0.216 1 98.31 152 ALA B C 1
ATOM 2904 O O . ALA B 1 152 ? -11.031 0.802 -1.249 1 98.31 152 ALA B O 1
ATOM 2905 N N . LEU B 1 153 ? -11.078 0.954 0.985 1 98.69 153 LEU B N 1
ATOM 2906 C CA . LEU B 1 153 ? -10.703 -0.441 1.183 1 98.69 153 LEU B CA 1
ATOM 2907 C C . LEU B 1 153 ? -11.875 -1.369 0.874 1 98.69 153 LEU B C 1
ATOM 2909 O O . LEU B 1 153 ? -11.68 -2.461 0.337 1 98.69 153 LEU B O 1
ATOM 2913 N N . THR B 1 154 ? -13.102 -0.935 1.239 1 98.5 154 THR B N 1
ATOM 2914 C CA . THR B 1 154 ? -14.297 -1.68 0.849 1 98.5 154 THR B CA 1
ATOM 2915 C C . THR B 1 154 ? -14.391 -1.795 -0.67 1 98.5 154 THR B C 1
ATOM 2917 O O . THR B 1 154 ? -14.703 -2.861 -1.199 1 98.5 154 THR B O 1
ATOM 2920 N N . PHE B 1 155 ? -14.047 -0.729 -1.318 1 98.38 155 PHE B N 1
ATOM 2921 C CA . PHE B 1 155 ? -14.18 -0.612 -2.766 1 98.38 155 PHE B CA 1
ATOM 2922 C C . PHE B 1 155 ? -13.156 -1.485 -3.477 1 98.38 155 PHE B C 1
ATOM 2924 O O . PHE B 1 155 ? -13.219 -1.665 -4.695 1 98.38 155 PHE B O 1
ATOM 2931 N N . ALA B 1 156 ? -12.227 -2.01 -2.754 1 98.56 156 ALA B N 1
ATOM 2932 C CA . ALA B 1 156 ? -11.266 -2.961 -3.309 1 98.56 156 ALA B CA 1
ATOM 2933 C C . ALA B 1 156 ? -11.984 -4.129 -3.986 1 98.56 156 ALA B C 1
ATOM 2935 O O . ALA B 1 156 ? -11.469 -4.703 -4.949 1 98.56 156 ALA B O 1
ATOM 2936 N N . ALA B 1 157 ? -13.164 -4.52 -3.492 1 98.06 157 ALA B N 1
ATOM 2937 C CA . ALA B 1 157 ? -13.945 -5.59 -4.102 1 98.06 157 ALA B CA 1
ATOM 2938 C C . ALA B 1 157 ? -14.289 -5.258 -5.551 1 98.06 157 ALA B C 1
ATOM 2940 O O . ALA B 1 157 ? -14.258 -6.133 -6.422 1 98.06 157 ALA B O 1
ATOM 2941 N N . VAL B 1 158 ? -14.625 -4.031 -5.789 1 98.31 158 VAL B N 1
ATOM 2942 C CA . VAL B 1 158 ? -14.938 -3.568 -7.137 1 98.31 158 VAL B CA 1
ATOM 2943 C C . VAL B 1 158 ? -13.664 -3.535 -7.98 1 98.31 158 VAL B C 1
ATOM 2945 O O . VAL B 1 158 ? -13.633 -4.059 -9.094 1 98.31 158 VAL B O 1
ATOM 2948 N N . THR B 1 159 ? -12.602 -2.945 -7.43 1 98.56 159 THR B N 1
ATOM 2949 C CA . THR B 1 159 ? -11.344 -2.795 -8.148 1 98.56 159 THR B CA 1
ATOM 2950 C C . THR B 1 159 ? -10.758 -4.16 -8.508 1 98.56 159 THR B C 1
ATOM 2952 O O . THR B 1 159 ? -10.164 -4.328 -9.578 1 98.56 159 THR B O 1
ATOM 2955 N N . LEU B 1 160 ? -10.906 -5.07 -7.609 1 98.12 160 LEU B N 1
ATOM 2956 C CA . LEU B 1 160 ? -10.461 -6.434 -7.855 1 98.12 160 LEU B CA 1
ATOM 2957 C C . LEU B 1 160 ? -11.133 -7.016 -9.094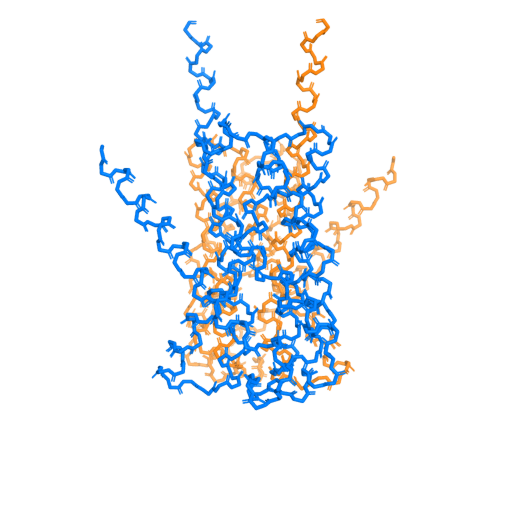 1 98.12 160 LEU B C 1
ATOM 2959 O O . LEU B 1 160 ? -10.461 -7.527 -9.984 1 98.12 160 LEU B O 1
ATOM 2963 N N . ARG B 1 161 ? -12.422 -6.906 -9.203 1 96.81 161 ARG B N 1
ATOM 2964 C CA . ARG B 1 161 ? -13.203 -7.504 -10.281 1 96.81 161 ARG B CA 1
ATOM 2965 C C . ARG B 1 161 ? -12.992 -6.758 -11.594 1 96.81 161 ARG B C 1
ATOM 2967 O O . ARG B 1 161 ? -13.273 -7.285 -12.672 1 96.81 161 ARG B O 1
ATOM 2974 N N . LEU B 1 162 ? -12.516 -5.52 -11.5 1 97.69 162 LEU B N 1
ATOM 2975 C CA . LEU B 1 162 ? -12.164 -4.773 -12.703 1 97.69 162 LEU B CA 1
ATOM 2976 C C . LEU B 1 162 ? -10.789 -5.195 -13.227 1 97.69 162 LEU B C 1
ATOM 2978 O O . LEU B 1 162 ? -10.594 -5.32 -14.438 1 97.69 162 LEU B O 1
ATOM 2982 N N . TRP B 1 163 ? -9.859 -5.473 -12.344 1 98.19 163 TRP B N 1
ATOM 2983 C CA . TRP B 1 163 ? -8.484 -5.77 -12.734 1 98.19 163 TRP B CA 1
ATOM 2984 C C . TRP B 1 163 ? -8.375 -7.188 -13.281 1 98.19 163 TRP B C 1
ATOM 2986 O O . TRP B 1 163 ? -7.586 -7.445 -14.195 1 98.19 163 TRP B O 1
ATOM 2996 N N . ILE B 1 164 ? -9.141 -8.156 -12.742 1 97.5 164 ILE B N 1
ATOM 2997 C CA . ILE B 1 164 ? -8.977 -9.562 -13.086 1 97.5 164 ILE B CA 1
ATOM 2998 C C . ILE B 1 164 ? -9.227 -9.766 -14.578 1 97.5 164 ILE B C 1
ATOM 3000 O O . ILE B 1 164 ? -8.352 -10.242 -15.305 1 97.5 164 ILE B O 1
ATOM 3004 N N . PRO B 1 165 ? -10.391 -9.352 -15.125 1 97.31 165 PRO B N 1
ATOM 3005 C CA . PRO B 1 165 ? -10.586 -9.586 -16.562 1 97.31 165 PRO B CA 1
ATOM 3006 C C . PRO B 1 165 ? -9.578 -8.82 -17.422 1 97.31 165 PRO B C 1
ATOM 3008 O O . PRO B 1 165 ? -9.156 -9.32 -18.469 1 97.31 165 PRO B O 1
ATOM 3011 N N . VAL B 1 166 ? -9.156 -7.641 -17.016 1 97.88 166 VAL B N 1
ATOM 3012 C CA . VAL B 1 166 ? -8.195 -6.848 -17.781 1 97.88 166 VAL B CA 1
ATOM 3013 C C . VAL B 1 166 ? -6.883 -7.609 -17.906 1 97.88 166 VAL B C 1
ATOM 3015 O O . VAL B 1 166 ? -6.359 -7.773 -19.016 1 97.88 166 VAL B O 1
ATOM 3018 N N . LEU B 1 167 ? -6.355 -8.18 -16.859 1 97.94 167 LEU B N 1
ATOM 3019 C CA . LEU B 1 167 ? -5.055 -8.836 -16.859 1 97.94 167 LEU B CA 1
ATOM 3020 C C . LEU B 1 167 ? -5.145 -10.211 -17.516 1 97.94 167 LEU B C 1
ATOM 3022 O O . LEU B 1 167 ? -4.199 -10.641 -18.188 1 97.94 167 LEU B O 1
ATOM 3026 N N . VAL B 1 168 ? -6.27 -10.852 -17.375 1 97.25 168 VAL B N 1
ATOM 3027 C CA . VAL B 1 168 ? -6.473 -12.133 -18.031 1 97.25 168 VAL B CA 1
ATOM 3028 C C . VAL B 1 168 ? -6.543 -11.938 -19.531 1 97.25 168 VAL B C 1
ATOM 3030 O O . VAL B 1 168 ? -5.93 -12.688 -20.297 1 97.25 168 VAL B O 1
ATOM 3033 N N . ILE B 1 169 ? -7.254 -10.914 -20.016 1 97.69 169 ILE B N 1
ATOM 3034 C CA . ILE B 1 169 ? -7.395 -10.617 -21.438 1 97.69 169 ILE B CA 1
ATOM 3035 C C . ILE B 1 169 ? -6.035 -10.258 -22.031 1 97.69 169 ILE B C 1
ATOM 3037 O O . ILE B 1 169 ? -5.734 -10.602 -23.172 1 97.69 169 ILE B O 1
ATOM 3041 N N . LEU B 1 170 ? -5.199 -9.688 -21.25 1 96.88 170 LEU B N 1
ATOM 3042 C CA . LEU B 1 170 ? -3.865 -9.305 -21.688 1 96.88 170 LEU B CA 1
ATOM 3043 C C . LEU B 1 170 ? -2.951 -10.516 -21.781 1 96.88 170 LEU B C 1
ATOM 3045 O O . LEU B 1 170 ? -1.805 -10.406 -22.219 1 96.88 170 LEU B O 1
ATOM 3049 N N . GLY B 1 171 ? -3.414 -11.719 -21.281 1 96.56 171 GLY B N 1
ATOM 3050 C CA . GLY B 1 171 ? -2.713 -12.953 -21.578 1 96.56 171 GLY B CA 1
ATOM 3051 C C . GLY B 1 171 ? -1.979 -13.523 -20.375 1 96.56 171 GLY B C 1
ATOM 3052 O O . GLY B 1 171 ? -1.223 -14.484 -20.5 1 96.56 171 GLY B O 1
ATOM 3053 N N . PHE B 1 172 ? -2.199 -12.969 -19.219 1 96.69 172 PHE B N 1
ATOM 3054 C CA . PHE B 1 172 ? -1.497 -13.461 -18.031 1 96.69 172 PHE B CA 1
ATOM 3055 C C . PHE B 1 172 ? -2.223 -14.656 -17.438 1 96.69 172 PHE B C 1
ATOM 3057 O O . PHE B 1 172 ? -3.449 -14.75 -17.516 1 96.69 172 PHE B O 1
ATOM 3064 N N . GLU B 1 173 ? -1.411 -15.547 -16.844 1 96.44 173 GLU B N 1
ATOM 3065 C CA . GLU B 1 173 ? -1.982 -16.719 -16.188 1 96.44 173 GLU B CA 1
ATOM 3066 C C . GLU B 1 173 ? -2.768 -16.312 -14.938 1 96.44 173 GLU B C 1
ATOM 3068 O O . GLU B 1 173 ? -2.35 -15.43 -14.188 1 96.44 173 GLU B O 1
ATOM 3073 N N . PHE B 1 174 ? -3.803 -17 -14.695 1 96.69 174 PHE B N 1
ATOM 3074 C CA . PHE B 1 174 ? -4.758 -16.609 -13.664 1 96.69 174 PHE B CA 1
ATOM 3075 C C . PHE B 1 174 ? -4.09 -16.562 -12.297 1 96.69 174 PHE B C 1
ATOM 3077 O O . PHE B 1 174 ? -4.371 -15.672 -11.492 1 96.69 174 PHE B O 1
ATOM 3084 N N . GLU B 1 175 ? -3.244 -17.578 -12.008 1 96.12 175 GLU B N 1
ATOM 3085 C CA . GLU B 1 175 ? -2.586 -17.578 -10.711 1 96.12 175 GLU B CA 1
ATOM 3086 C C . GLU B 1 175 ? -1.771 -16.312 -10.5 1 96.12 175 GLU B C 1
ATOM 3088 O O . GLU B 1 175 ? -1.82 -15.703 -9.422 1 96.12 175 GLU B O 1
ATOM 3093 N N . GLU B 1 176 ? -1.058 -15.93 -11.5 1 96.12 176 GLU B N 1
ATOM 3094 C CA . GLU B 1 176 ? -0.274 -14.695 -11.461 1 96.12 176 GLU B CA 1
ATOM 3095 C C . GLU B 1 176 ? -1.175 -13.477 -11.312 1 96.12 176 GLU B C 1
ATOM 3097 O O . GLU B 1 176 ? -0.853 -12.547 -10.562 1 96.12 176 GLU B O 1
ATOM 3102 N N . VAL B 1 177 ? -2.205 -13.469 -12.023 1 97.81 177 VAL B N 1
ATOM 3103 C CA . VAL B 1 177 ? -3.176 -12.375 -11.969 1 97.81 177 VAL B CA 1
ATOM 3104 C C . VAL B 1 177 ? -3.725 -12.242 -10.555 1 97.81 177 VAL B C 1
ATOM 3106 O O . VAL B 1 177 ? -3.729 -11.156 -9.984 1 97.81 177 VAL B O 1
ATOM 3109 N N . TYR B 1 178 ? -4.133 -13.352 -10 1 97.69 178 TYR B N 1
ATOM 3110 C CA . TYR B 1 178 ? -4.766 -13.352 -8.688 1 97.69 178 TYR B CA 1
ATOM 3111 C C . TYR B 1 178 ? -3.789 -12.898 -7.613 1 97.69 178 TYR B C 1
ATOM 3113 O O . TYR B 1 178 ? -4.148 -12.117 -6.727 1 97.69 178 TYR B O 1
ATOM 3121 N N . GLN B 1 179 ? -2.545 -13.328 -7.676 1 97.81 179 GLN B N 1
ATOM 3122 C CA . GLN B 1 179 ? -1.496 -12.922 -6.746 1 97.81 179 GLN B CA 1
ATOM 3123 C C . GLN B 1 179 ? -1.243 -11.422 -6.82 1 97.81 179 GLN B C 1
ATOM 3125 O O . GLN B 1 179 ? -0.921 -10.789 -5.809 1 97.81 179 GLN B O 1
ATOM 3130 N N . THR B 1 180 ? -1.373 -10.906 -7.988 1 98.5 180 THR B N 1
ATOM 3131 C CA . THR B 1 180 ? -1.12 -9.492 -8.234 1 98.5 180 THR B CA 1
ATOM 3132 C C . THR B 1 180 ? -2.299 -8.641 -7.766 1 98.5 180 THR B C 1
ATOM 3134 O O . THR B 1 180 ? -2.115 -7.652 -7.055 1 98.5 180 THR B O 1
ATOM 3137 N N . VAL B 1 181 ? -3.475 -9.07 -8.109 1 98.56 181 VAL B N 1
ATOM 3138 C CA . VAL B 1 181 ? -4.672 -8.273 -7.844 1 98.56 181 VAL B CA 1
ATOM 3139 C C . VAL B 1 181 ? -4.953 -8.242 -6.344 1 98.56 181 VAL B C 1
ATOM 3141 O O . VAL B 1 181 ? -5.57 -7.301 -5.844 1 98.56 181 VAL B O 1
ATOM 3144 N N . ALA B 1 182 ? -4.445 -9.227 -5.582 1 98.62 182 ALA B N 1
ATOM 3145 C CA . ALA B 1 182 ? -4.574 -9.234 -4.129 1 98.62 182 ALA B CA 1
ATOM 3146 C C . ALA B 1 182 ? -3.98 -7.965 -3.52 1 98.62 182 ALA B C 1
ATOM 3148 O O . ALA B 1 182 ? -4.332 -7.582 -2.402 1 98.62 182 ALA B O 1
ATOM 3149 N N . TRP B 1 183 ? -3.137 -7.289 -4.27 1 98.75 183 TRP B N 1
ATOM 3150 C CA . TRP B 1 183 ? -2.465 -6.082 -3.795 1 98.75 183 TRP B CA 1
ATOM 3151 C C . TRP B 1 183 ? -2.973 -4.852 -4.535 1 98.75 183 TRP B C 1
ATOM 3153 O O . TRP B 1 183 ? -3.369 -3.863 -3.912 1 98.75 183 TRP B O 1
ATOM 3163 N N . ILE B 1 184 ? -3.043 -4.914 -5.84 1 98.62 184 ILE B N 1
ATOM 3164 C CA . ILE B 1 184 ? -3.289 -3.695 -6.602 1 98.62 184 ILE B CA 1
ATOM 3165 C C . ILE B 1 184 ? -4.77 -3.332 -6.527 1 98.62 184 ILE B C 1
ATOM 3167 O O . ILE B 1 184 ? -5.168 -2.242 -6.945 1 98.62 184 ILE B O 1
ATOM 3171 N N . ALA B 1 185 ? -5.594 -4.195 -5.965 1 98.62 185 ALA B N 1
ATOM 3172 C CA . ALA B 1 185 ? -7.012 -3.879 -5.785 1 98.62 185 ALA B CA 1
ATOM 3173 C C . ALA B 1 185 ? -7.207 -2.832 -4.691 1 98.62 185 ALA B C 1
ATOM 3175 O O . ALA B 1 185 ? -8.234 -2.156 -4.648 1 98.62 185 ALA B O 1
ATOM 3176 N N . TRP B 1 186 ? -6.227 -2.705 -3.773 1 98.62 186 TRP B N 1
ATOM 3177 C CA . TRP B 1 186 ? -6.508 -1.814 -2.652 1 98.62 186 TRP B CA 1
ATOM 3178 C C . TRP B 1 186 ? -5.355 -0.84 -2.43 1 98.62 186 TRP B C 1
ATOM 3180 O O . TRP B 1 186 ? -5.562 0.274 -1.943 1 98.62 186 TRP B O 1
ATOM 3190 N N . VAL B 1 187 ? -4.117 -1.176 -2.766 1 98.56 187 VAL B N 1
ATOM 3191 C CA . VAL B 1 187 ? -2.979 -0.303 -2.508 1 98.56 187 VAL B CA 1
ATOM 3192 C C . VAL B 1 187 ? -3.141 1.002 -3.283 1 98.56 187 VAL B C 1
ATOM 3194 O O . VAL B 1 187 ? -3.09 2.088 -2.701 1 98.56 187 VAL B O 1
ATOM 3197 N N . PRO B 1 188 ? -3.43 0.961 -4.609 1 98 188 PRO B N 1
ATOM 3198 C CA . PRO B 1 188 ? -3.656 2.225 -5.312 1 98 188 PRO B CA 1
ATOM 3199 C C . PRO B 1 188 ? -4.863 2.99 -4.777 1 98 188 PRO B C 1
ATOM 3201 O O . PRO B 1 188 ? -4.863 4.223 -4.766 1 98 188 PRO B O 1
ATOM 3204 N N . ASN B 1 189 ? -5.941 2.277 -4.355 1 98.06 189 ASN B N 1
ATOM 3205 C CA . ASN B 1 189 ? -7.09 2.941 -3.752 1 98.06 189 ASN B CA 1
ATOM 3206 C C . ASN B 1 189 ? -6.684 3.773 -2.539 1 98.06 189 ASN B C 1
ATOM 3208 O O . ASN B 1 189 ? -7.117 4.918 -2.393 1 98.06 189 ASN B O 1
ATOM 3212 N N . LEU B 1 190 ? -5.875 3.158 -1.721 1 97.25 190 LEU B N 1
ATOM 3213 C CA . LEU B 1 190 ? -5.445 3.838 -0.502 1 97.25 190 LEU B CA 1
ATOM 3214 C C . LEU B 1 190 ? -4.527 5.012 -0.827 1 97.25 190 LEU B C 1
ATOM 3216 O O . LEU B 1 190 ? -4.629 6.074 -0.208 1 97.25 190 LEU B O 1
ATOM 3220 N N . ILE B 1 191 ? -3.662 4.852 -1.789 1 95.75 191 ILE B N 1
ATOM 3221 C CA . ILE B 1 191 ? -2.768 5.926 -2.203 1 95.75 191 ILE B CA 1
ATOM 3222 C C . ILE B 1 191 ? -3.582 7.102 -2.73 1 95.75 191 ILE B C 1
ATOM 3224 O O . ILE B 1 191 ? -3.348 8.25 -2.346 1 95.75 191 ILE B O 1
ATOM 3228 N N . ALA B 1 192 ? -4.539 6.832 -3.557 1 95.44 192 ALA B N 1
ATOM 3229 C CA . ALA B 1 192 ? -5.41 7.879 -4.09 1 95.44 192 ALA B CA 1
ATOM 3230 C C . ALA B 1 192 ? -6.164 8.586 -2.971 1 95.44 192 ALA B C 1
ATOM 3232 O O . ALA B 1 192 ? -6.32 9.812 -2.998 1 95.44 192 ALA B O 1
ATOM 3233 N N . THR B 1 193 ? -6.594 7.82 -2.055 1 95.94 193 THR B N 1
ATOM 3234 C CA . THR B 1 193 ? -7.324 8.367 -0.915 1 95.94 193 THR B CA 1
ATOM 3235 C C . THR B 1 193 ? -6.445 9.312 -0.106 1 95.94 193 THR B C 1
ATOM 3237 O O . THR B 1 193 ? -6.863 10.422 0.233 1 95.94 193 THR B O 1
ATOM 3240 N N . GLU B 1 194 ? -5.219 8.922 0.164 1 93.44 194 GLU B N 1
ATOM 3241 C CA . GLU B 1 194 ? -4.312 9.75 0.947 1 93.44 194 GLU B CA 1
ATOM 3242 C C . GLU B 1 194 ? -3.945 11.031 0.194 1 93.44 194 GLU B C 1
ATOM 3244 O O . GLU B 1 194 ? -3.811 12.094 0.799 1 93.44 194 GLU B O 1
ATOM 3249 N N . CYS B 1 195 ? -3.781 10.914 -1.124 1 90.06 195 CYS B N 1
ATOM 3250 C CA . CYS B 1 195 ? -3.537 12.094 -1.945 1 90.06 195 CYS B CA 1
ATOM 3251 C C . CYS B 1 195 ? -4.723 13.047 -1.895 1 90.06 195 CYS B C 1
ATOM 3253 O O . CYS B 1 195 ? -4.543 14.266 -1.761 1 90.06 195 CYS B O 1
ATOM 3255 N N . PHE B 1 196 ? -5.891 12.492 -1.931 1 90.31 196 PHE B N 1
ATOM 3256 C CA . PHE B 1 196 ? -7.113 13.281 -1.878 1 90.31 196 PHE B CA 1
ATOM 3257 C C . PHE B 1 196 ? -7.25 13.984 -0.531 1 90.31 196 PHE B C 1
ATOM 3259 O O . PHE B 1 196 ? -7.52 15.18 -0.474 1 90.31 196 PHE B O 1
ATOM 3266 N N . LEU B 1 197 ? -7.031 13.258 0.511 1 90.44 197 LEU B N 1
ATOM 3267 C CA . LEU B 1 197 ? -7.168 13.805 1.857 1 90.44 197 LEU B CA 1
ATOM 3268 C C . LEU B 1 197 ? -6.094 14.852 2.131 1 90.44 197 LEU B C 1
ATOM 3270 O O . LEU B 1 197 ? -6.344 15.836 2.82 1 90.44 197 LEU B O 1
ATOM 3274 N N . GLY B 1 198 ? -4.902 14.648 1.617 1 83.62 198 GLY B N 1
ATOM 3275 C CA . GLY B 1 198 ? -3.828 15.617 1.764 1 83.62 198 GLY B CA 1
ATOM 3276 C C . GLY B 1 198 ? -4.09 16.906 1.022 1 83.62 198 GLY B C 1
ATOM 3277 O O . GLY B 1 198 ? -3.754 17.984 1.514 1 83.62 198 GLY B O 1
ATOM 3278 N N . MET B 1 199 ? -4.668 16.828 -0.108 1 74.88 199 MET B N 1
ATOM 3279 C CA . MET B 1 199 ? -4.992 18 -0.918 1 74.88 199 MET B CA 1
ATOM 3280 C C . MET B 1 199 ? -6.082 18.844 -0.253 1 74.88 199 MET B C 1
ATOM 3282 O O . MET B 1 199 ? -6.051 20.062 -0.315 1 74.88 199 MET B O 1
ATOM 3286 N N . THR B 1 200 ? -6.953 18.203 0.353 1 72.38 200 THR B N 1
ATOM 3287 C CA . THR B 1 200 ? -8.055 18.906 0.998 1 72.38 200 THR B CA 1
ATOM 3288 C C . THR B 1 200 ? -7.582 19.625 2.26 1 72.38 200 THR B C 1
ATOM 3290 O O . THR B 1 200 ? -8.078 20.703 2.594 1 72.38 200 THR B O 1
ATOM 3293 N N . LYS B 1 201 ? -6.652 19.125 2.953 1 69.69 201 LYS B N 1
ATOM 3294 C CA . LYS B 1 201 ? -6.094 19.781 4.141 1 69.69 201 LYS B CA 1
ATOM 3295 C C . LYS B 1 201 ? -5.277 21.016 3.762 1 69.69 201 LYS B C 1
ATOM 3297 O O . LYS B 1 201 ? -5.316 22.016 4.465 1 69.69 201 LYS B O 1
ATOM 3302 N N . ARG B 1 202 ? -4.66 20.984 2.682 1 65.38 202 ARG B N 1
ATOM 3303 C CA . ARG B 1 202 ? -3.844 22.094 2.207 1 65.38 202 ARG B CA 1
ATOM 3304 C C . ARG B 1 202 ? -4.715 23.281 1.796 1 65.38 202 ARG B C 1
ATOM 3306 O O . ARG B 1 202 ? -4.371 24.438 2.059 1 65.38 202 ARG B O 1
ATOM 3313 N N . SER B 1 203 ? -5.762 23.016 1.221 1 59.31 203 SER B N 1
ATOM 3314 C CA . SER B 1 203 ? -6.664 24.062 0.765 1 59.31 203 SER B CA 1
ATOM 3315 C C . SER B 1 203 ? -7.34 24.766 1.94 1 59.31 203 SER B C 1
ATOM 3317 O O . SER B 1 203 ? -7.574 25.969 1.901 1 59.31 203 SER B O 1
ATOM 3319 N N . ALA B 1 204 ? -7.457 24.109 3.045 1 58.47 204 ALA B N 1
ATOM 3320 C CA . ALA B 1 204 ? -8.117 24.672 4.223 1 58.47 204 ALA B CA 1
ATOM 3321 C C . ALA B 1 204 ? -7.172 25.594 4.996 1 58.47 204 ALA B C 1
ATOM 3323 O O . ALA B 1 204 ? -7.602 26.594 5.566 1 58.47 204 ALA B O 1
ATOM 3324 N N . SER B 1 205 ? -5.922 25.266 5.098 1 56.31 205 SER B N 1
ATOM 3325 C CA . SER B 1 205 ? -4.949 26.078 5.832 1 56.31 205 SER B CA 1
ATOM 3326 C C . SER B 1 205 ? -4.672 27.391 5.121 1 56.31 205 SER B C 1
ATOM 3328 O O . SER B 1 205 ? -4.383 28.406 5.766 1 56.31 205 SER B O 1
ATOM 3330 N N . HIS B 1 206 ? -4.785 27.5 3.811 1 55.06 206 HIS B N 1
ATOM 3331 C CA . HIS B 1 206 ? -4.543 28.719 3.061 1 55.06 206 HIS B CA 1
ATOM 3332 C C . HIS B 1 206 ? -5.684 29.719 3.252 1 55.06 206 HIS B C 1
ATOM 3334 O O . HIS B 1 206 ? -5.469 30.922 3.191 1 55.06 206 HIS B O 1
ATOM 3340 N N . VAL B 1 207 ? -6.844 29.25 3.566 1 53.88 207 VAL B N 1
ATOM 3341 C CA . VAL B 1 207 ? -7.996 30.141 3.707 1 53.88 207 VAL B CA 1
ATOM 3342 C C . VAL B 1 207 ? -7.953 30.828 5.07 1 53.88 207 VAL B C 1
ATOM 3344 O O . VAL B 1 207 ? -8.344 31.984 5.195 1 53.88 207 VAL B O 1
ATOM 3347 N N . SER B 1 208 ? -7.453 30.203 6.113 1 52.16 208 SER B N 1
ATOM 3348 C CA . SER B 1 208 ? -7.461 30.797 7.445 1 52.16 208 SER B CA 1
ATOM 3349 C C . SER B 1 208 ? -6.414 31.891 7.57 1 52.16 208 SER B C 1
ATOM 3351 O O . SER B 1 208 ? -6.613 32.875 8.305 1 52.16 208 SER B O 1
ATOM 3353 N N . THR B 1 209 ? -5.332 31.75 6.848 1 53.28 209 THR B N 1
ATOM 3354 C CA . THR B 1 209 ? -4.27 32.75 6.98 1 53.28 209 THR B CA 1
ATOM 3355 C C . THR B 1 209 ? -4.629 34.031 6.227 1 53.28 209 THR B C 1
ATOM 3357 O O . THR B 1 209 ? -4.289 35.125 6.664 1 53.28 209 THR B O 1
ATOM 3360 N N . SER B 1 210 ? -5.328 33.906 5.191 1 54.44 210 SER B N 1
ATOM 3361 C CA . SER B 1 210 ? -5.648 35.125 4.43 1 54.44 210 SER B CA 1
ATOM 3362 C C . SER B 1 210 ? -6.715 35.938 5.129 1 54.44 210 SER B C 1
ATOM 3364 O O . SER B 1 210 ? -6.836 37.156 4.875 1 54.44 210 SER B O 1
ATOM 3366 N N . ALA B 1 211 ? -7.5 35.281 6.078 1 55.72 211 ALA B N 1
ATOM 3367 C CA . ALA B 1 211 ? -8.562 36.031 6.742 1 55.72 211 ALA B CA 1
ATOM 3368 C C . ALA B 1 211 ? -8.016 36.844 7.898 1 55.72 211 ALA B C 1
ATOM 3370 O O . ALA B 1 211 ? -8.625 37.844 8.312 1 55.72 211 ALA B O 1
ATOM 3371 N N . VAL B 1 212 ? -6.848 36.531 8.375 1 50.72 212 VAL B N 1
ATOM 3372 C CA . VAL B 1 212 ? -6.359 37.25 9.547 1 50.72 212 VAL B CA 1
ATOM 3373 C C . VAL B 1 212 ? -5.625 38.531 9.109 1 50.72 212 VAL B C 1
ATOM 3375 O O . VAL B 1 212 ? -5.406 39.438 9.914 1 50.72 212 VAL B O 1
ATOM 3378 N N . ASP B 1 213 ? -5.035 38.625 7.938 1 50.06 213 ASP B N 1
ATOM 3379 C CA . ASP B 1 213 ? -4.246 39.812 7.598 1 50.06 213 ASP B CA 1
ATOM 3380 C C . ASP B 1 213 ? -5.137 40.906 7.043 1 50.06 213 ASP B C 1
ATOM 3382 O O . ASP B 1 213 ? -4.641 41.969 6.648 1 50.06 213 ASP B O 1
ATOM 3386 N N . LYS B 1 214 ? -6.395 40.594 7.039 1 44.69 214 LYS B N 1
ATOM 3387 C CA . LYS B 1 214 ? -7.141 41.812 6.734 1 44.69 214 LYS B CA 1
ATOM 3388 C C . LYS B 1 214 ? -7.609 42.5 8.016 1 44.69 214 LYS B C 1
ATOM 3390 O O . LYS B 1 214 ? -7.887 41.844 9.016 1 44.69 214 LYS B O 1
#

Organism: NCBI:txid2527985

pLDDT: mean 92.34, std 11.82, range [40.16, 98.75]

Secondary structure (DSSP, 8-state):
-HHHHHHHHHHHHHHHHHHHHHHHHGGGGG--GGGS-GGGHHHHHH-HHHHHHHHHHHHHHHHHHHHHT-HHHHHH-HHHHHHHHHHHHIIIIIIIHHHHHHHGGG-TT-HHHHHHHHHHHHHHHHHHHHHHHHHHTT-HHHHHHHHHHHHHHHTHHHHHHHHHHHHHHTT--HHHHHHHHHHHTTHHHHHHHHHHHHHHHHHHHHHHHHHH--/-HHHHHHHHHHHHHHHHHHHHHHHHGGGGG--GGGS-GGGHHHHHH-HHHHHHHHHHHHHHHHHHHHHT-HHHHHH-HHHHHHHHHHHHIIIIIIIHHHHHHHGGG-TT-HHHHHHHHHHHHHHHHHHHHHHHHHHTT-HHHHHHHHHHHHHHHTHHHHHHHHHHHHHHTT--HHHHHHHHHHHTTHHHHHHHHHHHHHHHHHHHHHHHHHH--

Sequence (428 aa):
MMKSAARVLGWSIMTLLALLVAITSFRYFSLNPDTYFEQNRAVYVDHPISLLSHIGGGVVAIVIGPFQFWKRFRNRHLQLHRFLGGVYLAATVGFGAIGGLFLAPHSYGGLSTHFGFGMLAALWLLTGTLAFWSILHGRVSQHREWMIRSYALTFAAVTLRLWIPVLVILGFEFEEVYQTVAWIAWVPNLIATECFLGMTKRSASHVSTSAVDKMMKSAARVLGWSIMTLLALLVAITSFRYFSLNPDTYFEQNRAVYVDHPISLLSHIGGGVVAIVIGPFQFWKRFRNRHLQLHRFLGGVYLAATVGFGAIGGLFLAPHSYGGLSTHFGFGMLAALWLLTGTLAFWSILHGRVSQHREWMIRSYALTFAAVTLRLWIPVLVILGFEFEEVYQTVAWIAWVPNLIATECFLGMTKRSASHVSTSAVDK

Nearest PDB structures (foldseek):
  7udm-assembly1_A  TM=2.246E-01  e=1.648E-01  synthetic construct
  5cwo-assembly2_B  TM=3.368E-01  e=5.461E+00  synthetic construct
  7udm-assembly1_A  TM=2.247E-01  e=1.635E-01  synthetic construct
  5cwo-assembly2_B  TM=3.368E-01  e=5.436E+00  synthetic construct

Solvent-accessible surface area (backbone atoms only — not comparable to full-atom values): 21223 Å² total; per-residue (Å²): 120,68,75,52,51,56,52,50,50,51,51,49,50,53,48,50,46,30,45,50,49,36,58,66,52,52,53,63,76,69,71,47,68,88,67,41,61,74,80,43,28,70,51,44,69,75,34,51,67,36,43,51,29,19,51,50,11,43,39,50,27,44,58,50,47,66,60,67,71,34,64,70,53,38,73,74,34,48,68,57,42,52,51,52,49,48,50,30,41,45,20,32,43,68,22,12,19,52,16,33,46,68,44,13,82,62,40,55,56,48,64,28,14,19,51,27,36,27,50,49,17,50,49,35,29,48,28,34,49,51,17,51,52,24,47,76,70,66,35,55,70,57,16,51,55,25,46,51,55,24,45,35,49,53,45,16,63,46,42,32,66,56,47,50,59,53,44,44,72,73,66,48,56,62,60,51,45,49,28,28,39,33,37,63,20,32,53,57,41,48,52,52,46,52,53,52,56,53,53,56,53,53,58,53,59,58,56,59,56,62,61,65,80,100,119,68,75,54,52,55,50,50,50,52,50,50,50,53,47,52,46,32,45,50,50,36,59,64,51,51,51,63,77,69,72,47,68,87,66,39,62,73,82,44,28,70,51,45,70,74,34,51,66,36,44,49,29,18,51,51,11,43,37,51,27,44,58,50,48,65,59,67,71,34,63,70,52,39,71,72,36,48,69,56,41,52,50,52,49,48,50,30,42,45,20,32,42,71,23,12,20,52,14,33,47,69,43,14,80,62,39,56,57,46,65,28,15,18,50,26,37,28,50,50,18,50,48,33,28,48,27,33,48,51,17,52,53,25,48,76,69,66,34,56,70,58,16,51,54,25,46,51,54,24,45,37,48,52,45,16,62,45,43,32,65,56,47,51,60,56,44,44,72,73,66,47,56,63,59,51,45,49,29,27,39,34,38,63,19,32,53,58,40,48,51,52,47,51,54,51,55,53,52,55,54,54,58,52,58,58,54,60,57,62,61,65,78,101

Radius of gyration: 23.35 Å; Cα contacts (8 Å, |Δi|>4): 489; chains: 2; bounding box: 63×68×52 Å